Protein AF-0000000077158044 (afdb_homodimer)

Sequence (518 aa):
MKKFPVLLSIPHGGLKKPAELDGHLTITNKDLFDDADPFVIELYDLGDKVQRVIKTDIARAFVDLNRSLQDMPPDNPDGLIKSMTCYEKPIYIKGKEPNESLRDLLVEFYYMPYHRALQKSFSELDLQLCLDCHSMASVAPGISPDGANKKRPLFCLSNQDGKTCSDEMLELLADCISSSYSIDRKEISLNDPFHGGHITKTYGNNPLPWIQIEMNRSLYLSPPWFDQESLSVENTHLQKLNKQFENSLELFFSEIRTLMKKFPVLLSIPHGGLKKPAELDGHLTITNKDLFDDADPFVIELYDLGDKVQRVIKTDIARAFVDLNRSLQDMPPDNPDGLIKSMTCYEKPIYIKGKEPNESLRDLLVEFYYMPYHRALQKSFSELDLQLCLDCHSMASVAPGISPDGANKKRPLFCLSNQDGKTCSDEMLELLADCISSSYSIDRKEISLNDPFHGGHITKTYGNNPLPWIQIEMNRSLYLSPPWFDQESLSVENTHLQKLNKQFENSLELFFSEIRTL

Foldseek 3Di:
DDAQQEEEEEEFAAQDDDPLCPPWWDDDSVRLCVLGQHCLCLQAPPDRNHFYYQYDNYHQQAANLLADPPFDPPVHCSGGGHQAGLQGHGTTDVPRDDDPVSNVVCCVPRNVVRVVVVVVCVVPGRHAEYEYEGADEQFDPCNDPVHGGDGAFQKEKAQLVCQQHHPVLRVLLLVLLCVLVVHDSVSYHYCPPHHDTNVSVVCRPVPHHYMYMYGYCCQWCHPPQADPVVRGGNSVSSNSSNVSSVSSSVSSVVCVVVD/DDAQQEEEEEEFAAQDDDPLCPPWWDDDSVNLCVLTQHCLCLLAPPDRNHFYYQYDNYHQQAANLLADPPFDPPVHCSGGGHQAGLQGHGTTDVPRRDDPVSNVVCCVPRNVVSVVVVVVCVVPGRHAEYEYEGADEQFDPCNDPVHGGDGAFQKEKAQLVCQQHHPVLRLLLLVLLCVLVVHDSVSYHYCPPHHDTNVSVVCRPVPHHYMYMYGYCCQWCHPPQADPVVRGGNSVSSNSSNVSSVSSSVSSVVCVVVD

Radius of gyration: 25.18 Å; Cα contacts (8 Å, |Δi|>4): 1052; chains: 2; bounding box: 50×78×57 Å

Nearest PDB structures (foldseek):
  2q7s-assembly1_A  TM=7.754E-01  e=8.369E-15  Cupriavidus pinatubonensis JMP134
  2q7s-assembly2_B  TM=7.515E-01  e=1.379E-14  Cupriavidus pinatubonensis JMP134
  3occ-assembly1_C  TM=4.839E-01  e=4.838E-03  Yersinia pseudotuberculosis YPIII
  3of3-assembly1_E  TM=3.753E-01  e=1.226E-03  Vibrio cholerae
  6slf-assembly1_A  TM=5.359E-01  e=4.900E-01  Corynebacterium striatum

Solvent-accessible surface area (backbone atoms only — not comparable to full-atom values): 27119 Å² total; per-residue (Å²): 132,86,48,42,42,31,37,39,36,30,54,32,36,9,73,43,77,62,79,90,47,67,92,22,66,60,55,49,71,66,56,46,50,69,61,28,21,73,58,42,51,63,37,65,64,59,62,77,51,28,70,39,73,48,68,45,54,45,19,28,63,61,49,23,59,58,41,48,95,80,36,32,55,82,86,31,40,72,21,18,52,30,56,25,39,70,83,68,42,59,38,43,36,91,89,42,60,78,50,73,69,54,48,50,49,49,39,45,48,52,43,50,26,52,54,48,49,53,55,49,46,66,76,73,46,80,64,71,38,34,37,43,50,48,50,35,63,46,45,34,46,76,74,36,94,71,35,59,69,36,79,51,50,56,27,29,40,12,26,48,84,49,63,12,26,55,62,67,57,54,51,46,47,50,52,23,40,20,62,46,66,71,44,64,62,87,39,47,31,70,46,42,86,50,38,49,52,42,55,36,65,70,40,18,50,64,84,44,34,20,35,26,38,29,39,24,36,61,80,52,70,30,80,90,42,30,40,81,89,75,71,44,56,43,62,68,59,41,49,50,51,23,49,27,49,53,46,17,52,54,49,34,64,69,50,51,82,75,104,132,85,48,44,40,31,36,40,37,30,54,31,37,10,74,43,76,62,78,89,48,68,93,21,66,61,54,50,72,66,56,46,48,69,62,28,23,74,60,42,50,62,36,64,64,60,62,79,51,28,69,41,71,49,70,46,54,44,18,27,63,61,49,22,61,57,41,49,95,81,37,32,54,82,86,31,40,71,22,18,52,30,56,26,40,69,83,69,41,58,38,42,36,91,90,41,60,78,52,71,69,55,47,51,50,49,38,45,49,52,43,49,27,52,54,49,49,54,55,48,46,66,76,73,45,80,64,70,38,33,37,41,51,48,50,35,62,46,46,34,46,76,75,37,92,69,36,59,69,36,81,52,51,56,27,29,41,12,25,47,85,47,63,11,25,54,60,68,57,54,52,46,46,48,52,23,41,20,61,46,65,70,43,64,62,87,38,46,31,70,47,41,86,50,38,50,53,42,56,35,66,69,40,18,51,63,84,43,34,20,35,26,38,29,38,23,36,62,80,52,70,29,81,91,41,30,39,82,87,76,71,44,57,44,63,69,58,43,50,50,51,23,49,27,48,52,46,16,52,53,50,34,65,68,50,51,81,76,104

InterPro domains:
  IPR007709 N-formylglutamate amidohydrolase [PF05013] (5-221)

Structure (mmCIF, N/CA/C/O backbone):
data_AF-0000000077158044-model_v1
#
loop_
_entity.id
_entity.type
_entity.pdbx_description
1 polymer 'N-formylglutamate amidohydrolase'
#
loop_
_atom_site.group_PDB
_atom_site.id
_atom_site.type_symbol
_atom_site.label_atom_id
_atom_site.label_alt_id
_atom_site.label_comp_id
_atom_site.label_asym_id
_atom_site.label_entity_id
_atom_site.label_seq_id
_atom_site.pdbx_PDB_ins_code
_atom_site.Cartn_x
_atom_site.Cartn_y
_atom_site.Cartn_z
_atom_site.occupancy
_atom_site.B_iso_or_equiv
_atom_site.auth_seq_id
_atom_site.auth_comp_id
_atom_site.auth_asym_id
_atom_site.auth_atom_id
_atom_site.pdbx_PDB_model_num
ATOM 1 N N . MET A 1 1 ? -21.547 -21.438 -1.755 1 56.56 1 MET A N 1
ATOM 2 C CA . MET A 1 1 ? -20.703 -22.516 -2.25 1 56.56 1 MET A CA 1
ATOM 3 C C . MET A 1 1 ? -19.453 -22.672 -1.39 1 56.56 1 MET A C 1
ATOM 5 O O . MET A 1 1 ? -18.984 -21.719 -0.792 1 56.56 1 MET A O 1
ATOM 9 N N . LYS A 1 2 ? -19.016 -23.828 -1.175 1 82 2 LYS A N 1
ATOM 10 C CA . LYS A 1 2 ? -17.891 -24.125 -0.296 1 82 2 LYS A CA 1
ATOM 11 C C . LYS A 1 2 ? -16.578 -23.594 -0.881 1 82 2 LYS A C 1
ATOM 13 O O . LYS A 1 2 ? -16.312 -23.781 -2.068 1 82 2 LYS A O 1
ATOM 18 N N . LYS A 1 3 ? -15.742 -22.781 -0.27 1 94.19 3 LYS A N 1
ATOM 19 C CA . LYS A 1 3 ? -14.445 -22.234 -0.651 1 94.19 3 LYS A CA 1
ATOM 20 C C . LYS A 1 3 ? -13.398 -23.328 -0.789 1 94.19 3 LYS A C 1
ATOM 22 O O . LYS A 1 3 ? -13.383 -24.281 -0.004 1 94.19 3 LYS A O 1
ATOM 27 N N . PHE A 1 4 ? -12.57 -23.297 -1.872 1 96.81 4 PHE A N 1
ATOM 28 C CA . PHE A 1 4 ? -11.406 -24.172 -1.901 1 96.81 4 PHE A CA 1
ATOM 29 C C . PHE A 1 4 ? -10.492 -23.891 -0.708 1 96.81 4 PHE A C 1
ATOM 31 O O . PHE A 1 4 ? -10.281 -22.734 -0.334 1 96.81 4 PHE A O 1
ATOM 38 N N . PRO A 1 5 ? -10.039 -24.922 -0.056 1 97.5 5 PRO A N 1
ATOM 39 C CA . PRO A 1 5 ? -9.125 -24.734 1.074 1 97.5 5 PRO A CA 1
ATOM 40 C C . PRO A 1 5 ? -7.703 -24.375 0.634 1 97.5 5 PRO A C 1
ATOM 42 O O . PRO A 1 5 ? -6.754 -25.094 0.951 1 97.5 5 PRO A O 1
ATOM 45 N N . VAL A 1 6 ? -7.602 -23.25 -0.072 1 98.12 6 VAL A N 1
ATOM 46 C CA . VAL A 1 6 ? -6.328 -22.859 -0.674 1 98.12 6 VAL A CA 1
ATOM 47 C C . VAL A 1 6 ? -6.039 -21.391 -0.354 1 98.12 6 VAL A C 1
ATOM 49 O O . VAL A 1 6 ? -6.957 -20.578 -0.233 1 98.12 6 VAL A O 1
ATOM 52 N N . LEU A 1 7 ? -4.805 -21.109 -0.089 1 98.25 7 LEU A N 1
ATOM 53 C CA . LEU A 1 7 ? -4.266 -19.75 -0.041 1 98.25 7 LEU A CA 1
ATOM 54 C C . LEU A 1 7 ? -3.539 -19.422 -1.339 1 98.25 7 LEU A C 1
ATOM 56 O O . LEU A 1 7 ? -2.678 -20.172 -1.791 1 98.25 7 LEU A O 1
ATOM 60 N N . LEU A 1 8 ? -3.936 -18.344 -1.958 1 98.69 8 LEU A N 1
ATOM 61 C CA . LEU A 1 8 ? -3.242 -17.859 -3.148 1 98.69 8 LEU A CA 1
ATOM 62 C C . LEU A 1 8 ? -2.352 -16.672 -2.814 1 98.69 8 LEU A C 1
ATOM 64 O O . LEU A 1 8 ? -2.834 -15.648 -2.32 1 98.69 8 LEU A O 1
ATOM 68 N N . SER A 1 9 ? -1.079 -16.797 -3.018 1 98.69 9 SER A N 1
ATOM 69 C CA . SER A 1 9 ? -0.103 -15.719 -2.914 1 98.69 9 SER A CA 1
ATOM 70 C C . SER A 1 9 ? 0.272 -15.18 -4.293 1 98.69 9 SER A C 1
ATOM 72 O O . SER A 1 9 ? 0.735 -15.93 -5.152 1 98.69 9 SER A O 1
ATOM 74 N N . ILE A 1 10 ? 0.08 -13.891 -4.555 1 98.62 10 ILE A N 1
ATOM 75 C CA . ILE A 1 10 ? 0.389 -13.266 -5.836 1 98.62 10 ILE A CA 1
ATOM 76 C C . ILE A 1 10 ? 1.314 -12.07 -5.617 1 98.62 10 ILE A C 1
ATOM 78 O O . ILE A 1 10 ? 0.873 -10.922 -5.656 1 98.62 10 ILE A O 1
ATOM 82 N N . PRO A 1 11 ? 2.596 -12.328 -5.555 1 98.56 11 PRO A N 1
ATOM 83 C CA . PRO A 1 11 ? 3.529 -11.312 -5.051 1 98.56 11 PRO A CA 1
ATOM 84 C C . PRO A 1 11 ? 4.074 -10.414 -6.152 1 98.56 11 PRO A C 1
ATOM 86 O O . PRO A 1 11 ? 4.703 -9.391 -5.867 1 98.56 11 PRO A O 1
ATOM 89 N N . HIS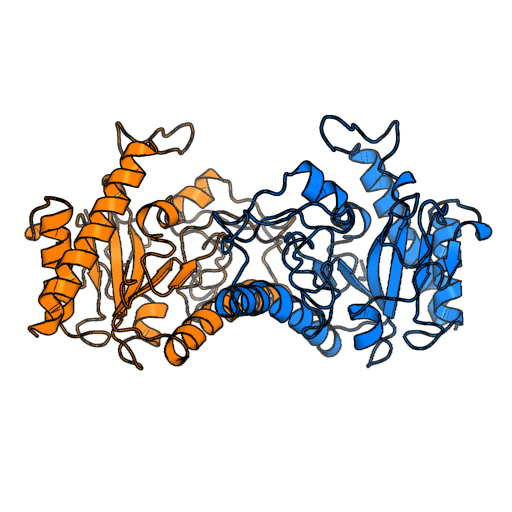 A 1 12 ? 3.803 -10.719 -7.473 1 98.25 12 HIS A N 1
ATOM 90 C CA . HIS A 1 12 ? 4.543 -10.016 -8.516 1 98.25 12 HIS A CA 1
ATOM 91 C C . HIS A 1 12 ? 3.598 -9.367 -9.516 1 98.25 12 HIS A C 1
ATOM 93 O O . HIS A 1 12 ? 4.016 -8.984 -10.617 1 98.25 12 HIS A O 1
ATOM 99 N N . GLY A 1 13 ? 2.371 -9.242 -9.188 1 96.75 13 GLY A N 1
ATOM 100 C CA . GLY A 1 13 ? 1.396 -8.781 -10.164 1 96.75 13 GLY A CA 1
ATOM 101 C C . GLY A 1 13 ? 1.247 -7.273 -10.188 1 96.75 13 GLY A C 1
ATOM 102 O O . GLY A 1 13 ? 0.628 -6.719 -11.094 1 96.75 13 GLY A O 1
ATOM 103 N N . GLY A 1 14 ? 1.824 -6.578 -9.211 1 96 14 GLY A N 1
ATOM 104 C CA . GLY A 1 14 ? 1.607 -5.148 -9.07 1 96 14 GLY A CA 1
ATOM 105 C C . GLY A 1 14 ? 2.523 -4.316 -9.945 1 96 14 GLY A C 1
ATOM 106 O O . GLY A 1 14 ? 3.619 -4.754 -10.305 1 96 14 GLY A O 1
ATOM 107 N N . LEU A 1 15 ? 2.053 -3.023 -10.25 1 96.12 15 LEU A N 1
ATOM 108 C CA . LEU A 1 15 ? 2.832 -2.092 -11.055 1 96.12 15 LEU A CA 1
ATOM 109 C C . LEU A 1 15 ? 2.979 -0.75 -10.344 1 96.12 15 LEU A C 1
ATOM 111 O O . LEU A 1 15 ? 3.609 0.17 -10.867 1 96.12 15 LEU A O 1
ATOM 115 N N . LYS A 1 16 ? 2.488 -0.695 -9.172 1 95.06 16 LYS A N 1
ATOM 116 C CA . LYS A 1 16 ? 2.436 0.581 -8.461 1 95.06 16 LYS A CA 1
ATOM 117 C C . LYS A 1 16 ? 3.805 0.958 -7.906 1 95.06 16 LYS A C 1
ATOM 119 O O . LYS A 1 16 ? 4.539 0.099 -7.41 1 95.06 16 LYS A O 1
ATOM 124 N N . LYS A 1 17 ? 4.102 2.287 -8 1 95.88 17 LYS A N 1
ATOM 125 C CA . LYS A 1 17 ? 5.297 2.867 -7.391 1 95.88 17 LYS A CA 1
ATOM 126 C C . LYS A 1 17 ? 5.027 3.299 -5.953 1 95.88 17 LYS A C 1
ATOM 128 O O . LYS A 1 17 ? 3.99 3.9 -5.664 1 95.88 17 LYS A O 1
ATOM 133 N N . PRO A 1 18 ? 5.949 2.889 -5.066 1 95 18 PRO A N 1
ATOM 134 C CA . PRO A 1 18 ? 5.781 3.381 -3.695 1 95 18 PRO A CA 1
ATOM 135 C C . PRO A 1 18 ? 5.863 4.902 -3.602 1 95 18 PRO A C 1
ATOM 137 O O . PRO A 1 18 ? 6.707 5.52 -4.254 1 95 18 PRO A O 1
ATOM 140 N N . ALA A 1 19 ? 5.008 5.473 -2.725 1 90.38 19 ALA A N 1
ATOM 141 C CA . ALA A 1 19 ? 5.031 6.914 -2.488 1 90.38 19 ALA A CA 1
ATOM 142 C C . ALA A 1 19 ? 6.367 7.352 -1.9 1 90.38 19 ALA A C 1
ATOM 144 O O . ALA A 1 19 ? 6.832 8.469 -2.156 1 90.38 19 ALA A O 1
ATOM 145 N N . GLU A 1 20 ? 7.043 6.496 -1.201 1 92 20 GLU A N 1
ATOM 146 C CA . GLU A 1 20 ? 8.312 6.754 -0.539 1 92 20 GLU A CA 1
ATOM 147 C C . GLU A 1 20 ? 9.422 7.016 -1.556 1 92 20 GLU A C 1
ATOM 149 O O . GLU A 1 20 ? 10.453 7.605 -1.223 1 92 20 GLU A O 1
ATOM 154 N N . LEU A 1 21 ? 9.18 6.613 -2.809 1 95 21 LEU A N 1
ATOM 155 C CA . LEU A 1 21 ? 10.242 6.711 -3.805 1 95 21 LEU A CA 1
ATOM 156 C C . LEU A 1 21 ? 9.984 7.871 -4.762 1 95 21 LEU A C 1
ATOM 158 O O . LEU A 1 21 ? 10.641 7.988 -5.797 1 95 21 LEU A O 1
ATOM 162 N N . ASP A 1 22 ? 9.039 8.695 -4.406 1 90.81 22 ASP A N 1
ATOM 163 C CA . ASP A 1 22 ? 8.797 9.883 -5.223 1 90.81 22 ASP A CA 1
ATOM 164 C C . ASP A 1 22 ? 10.07 10.688 -5.418 1 90.81 22 ASP A C 1
ATOM 166 O O . ASP A 1 22 ? 10.773 10.992 -4.453 1 90.81 22 ASP A O 1
ATOM 170 N N . GLY A 1 23 ? 10.406 11 -6.668 1 90.69 23 GLY A N 1
ATOM 171 C CA . GLY A 1 23 ? 11.562 11.82 -6.984 1 90.69 23 GLY A CA 1
ATOM 172 C C . GLY A 1 23 ? 12.836 11.016 -7.141 1 90.69 23 GLY A C 1
ATOM 173 O O . GLY A 1 23 ? 13.898 11.578 -7.414 1 90.69 23 GLY A O 1
ATOM 174 N N . HIS A 1 24 ? 12.734 9.672 -7.023 1 95.12 24 HIS A N 1
ATOM 175 C CA . HIS A 1 24 ? 13.93 8.844 -7.074 1 95.12 24 HIS A CA 1
ATOM 176 C C . HIS A 1 24 ? 14.047 8.125 -8.414 1 95.12 24 HIS A C 1
ATOM 178 O O . HIS A 1 24 ? 15.117 7.621 -8.766 1 95.12 24 HIS A O 1
ATOM 184 N N . LEU A 1 25 ? 13.031 8.086 -9.219 1 96.31 25 LEU A N 1
ATOM 185 C CA . LEU A 1 25 ? 12.883 7.008 -10.195 1 96.31 25 LEU A CA 1
ATOM 186 C C . LEU A 1 25 ? 13.18 7.504 -11.609 1 96.31 25 LEU A C 1
ATOM 188 O O . LEU A 1 25 ? 12.836 8.633 -11.953 1 96.31 25 LEU A O 1
ATOM 192 N N . THR A 1 26 ? 13.766 6.617 -12.406 1 95.5 26 THR A N 1
ATOM 193 C CA . THR A 1 26 ? 13.969 6.883 -13.82 1 95.5 26 THR A CA 1
ATOM 194 C C . THR A 1 26 ? 13.32 5.801 -14.68 1 95.5 26 THR A C 1
ATOM 196 O O . THR A 1 26 ? 13.141 5.98 -15.883 1 95.5 26 THR A O 1
ATOM 199 N N . ILE A 1 27 ? 12.891 4.746 -14.133 1 95.56 27 ILE A N 1
ATOM 200 C CA . ILE A 1 27 ? 12.336 3.586 -14.82 1 95.56 27 ILE A CA 1
ATOM 201 C C . ILE A 1 27 ? 11 3.955 -15.461 1 95.56 27 ILE A C 1
ATOM 203 O O . ILE A 1 27 ? 10.211 4.699 -14.875 1 95.56 27 ILE A O 1
ATOM 207 N N . THR A 1 28 ? 10.664 3.406 -16.625 1 94.06 28 THR A N 1
ATOM 208 C CA . THR A 1 28 ? 9.43 3.705 -17.344 1 94.06 28 THR A CA 1
ATOM 209 C C . THR A 1 28 ? 8.336 2.711 -16.969 1 94.06 28 THR A C 1
ATOM 211 O O . THR A 1 28 ? 8.617 1.65 -16.406 1 94.06 28 THR A O 1
ATOM 214 N N . ASN A 1 29 ? 7.109 3.066 -17.281 1 93.94 29 ASN A N 1
ATOM 215 C CA . ASN A 1 29 ? 5.984 2.166 -17.047 1 93.94 29 ASN A CA 1
ATOM 216 C C . ASN A 1 29 ? 6.117 0.881 -17.859 1 93.94 29 ASN A C 1
ATOM 218 O O . ASN A 1 29 ? 5.723 -0.192 -17.406 1 93.94 29 ASN A O 1
ATOM 222 N N . LYS A 1 30 ? 6.617 1.005 -19.047 1 94.25 30 LYS A N 1
ATOM 223 C CA . LYS A 1 30 ? 6.836 -0.174 -19.875 1 94.25 30 LYS A CA 1
ATOM 224 C C . LYS A 1 30 ? 7.867 -1.107 -19.25 1 94.25 30 LYS A C 1
ATOM 226 O O . LYS A 1 30 ? 7.688 -2.326 -19.25 1 94.25 30 LYS A O 1
ATOM 231 N N . ASP A 1 31 ? 8.898 -0.523 -18.703 1 94.38 31 ASP A N 1
ATOM 232 C CA . ASP A 1 31 ? 9.914 -1.322 -18.031 1 94.38 31 ASP A CA 1
ATOM 233 C C . ASP A 1 31 ? 9.336 -2.043 -16.812 1 94.38 31 ASP A C 1
ATOM 235 O O . ASP A 1 31 ? 9.648 -3.209 -16.562 1 94.38 31 ASP A O 1
ATOM 239 N N . LEU A 1 32 ? 8.547 -1.318 -16.094 1 95.44 32 LEU A N 1
ATOM 240 C CA . LEU A 1 32 ? 7.891 -1.896 -14.93 1 95.44 32 LEU A CA 1
ATOM 241 C C . LEU A 1 32 ? 6.988 -3.059 -15.336 1 95.44 32 LEU A C 1
ATOM 243 O O . LEU A 1 32 ? 6.984 -4.102 -14.68 1 95.44 32 LEU A O 1
ATOM 247 N N . PHE A 1 33 ? 6.25 -2.896 -16.422 1 95.31 33 PHE A N 1
ATOM 248 C CA . PHE A 1 33 ? 5.367 -3.93 -16.953 1 95.31 33 PHE A CA 1
ATOM 249 C C . PHE A 1 33 ? 6.156 -5.18 -17.312 1 95.31 33 PHE A C 1
ATOM 251 O O . PHE A 1 33 ? 5.777 -6.293 -16.953 1 95.31 33 PHE A O 1
ATOM 258 N N . ASP A 1 34 ? 7.258 -4.934 -17.938 1 92.88 34 ASP A N 1
ATOM 259 C CA . ASP A 1 34 ? 8.078 -6.047 -18.422 1 92.88 34 ASP A CA 1
ATOM 260 C C . ASP A 1 34 ? 8.711 -6.797 -17.25 1 92.88 34 ASP A C 1
ATOM 262 O O . ASP A 1 34 ? 8.914 -8.016 -17.328 1 92.88 34 ASP A O 1
ATOM 266 N N . ASP A 1 35 ? 9.023 -6.09 -16.234 1 93.62 35 ASP A N 1
ATOM 267 C CA . ASP A 1 35 ? 9.711 -6.672 -15.086 1 93.62 35 ASP A CA 1
ATOM 268 C C . ASP A 1 35 ? 8.742 -7.41 -14.172 1 93.62 35 ASP A C 1
ATOM 270 O O . ASP A 1 35 ? 9.133 -8.312 -13.438 1 93.62 35 ASP A O 1
ATOM 274 N N . ALA A 1 36 ? 7.469 -7.066 -14.172 1 96.06 36 ALA A N 1
ATOM 275 C CA . ALA A 1 36 ? 6.438 -7.641 -13.312 1 96.06 36 ALA A CA 1
ATOM 276 C C . ALA A 1 36 ? 5.926 -8.961 -13.883 1 96.06 36 ALA A C 1
ATOM 278 O O . ALA A 1 36 ? 6.539 -9.539 -14.781 1 96.06 36 ALA A O 1
ATOM 279 N N . ASP A 1 37 ? 4.996 -9.547 -13.219 1 97.5 37 ASP A N 1
ATOM 280 C CA . ASP A 1 37 ? 4.133 -10.594 -13.758 1 97.5 37 ASP A CA 1
ATOM 281 C C . ASP A 1 37 ? 2.779 -10.023 -14.18 1 97.5 37 ASP A C 1
ATOM 283 O O . ASP A 1 37 ? 1.779 -10.203 -13.484 1 97.5 37 ASP A O 1
ATOM 287 N N . PRO A 1 38 ? 2.807 -9.414 -15.414 1 96.75 38 PRO A N 1
ATOM 288 C CA . PRO A 1 38 ? 1.598 -8.695 -15.812 1 96.75 38 PRO A CA 1
ATOM 289 C C . PRO A 1 38 ? 0.357 -9.586 -15.828 1 96.75 38 PRO A C 1
ATOM 291 O O . PRO A 1 38 ? 0.408 -10.711 -16.328 1 96.75 38 PRO A O 1
ATOM 294 N N . PHE A 1 39 ? -0.773 -9.125 -15.188 1 97.81 39 PHE A N 1
ATOM 295 C CA . PHE A 1 39 ? -2.119 -9.68 -15.266 1 97.81 39 PHE A CA 1
ATOM 296 C C . PHE A 1 39 ? -2.221 -10.961 -14.445 1 97.81 39 PHE A C 1
ATOM 298 O O . PHE A 1 39 ? -3.215 -11.688 -14.531 1 97.81 39 PHE A O 1
ATOM 305 N N . VAL A 1 40 ? -1.226 -11.281 -13.633 1 98.38 40 VAL A N 1
ATOM 306 C CA . VAL A 1 40 ? -1.294 -12.508 -12.844 1 98.38 40 VAL A CA 1
ATOM 307 C C . VAL A 1 40 ? -2.396 -12.391 -11.797 1 98.38 40 VAL A C 1
ATOM 309 O O . VAL A 1 40 ? -2.971 -13.398 -11.375 1 98.38 40 VAL A O 1
ATOM 3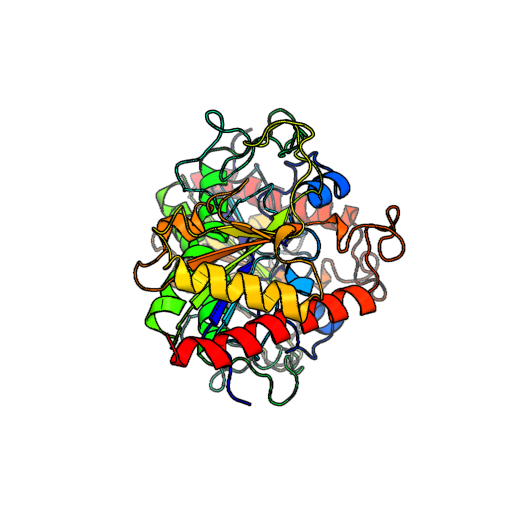12 N N . ILE A 1 41 ? -2.66 -11.195 -11.336 1 97.81 41 ILE A N 1
ATOM 313 C CA . ILE A 1 41 ? -3.773 -11.016 -10.414 1 97.81 41 ILE A CA 1
ATOM 314 C C . ILE A 1 41 ? -5.082 -11.422 -11.086 1 97.81 41 ILE A C 1
ATOM 316 O O . ILE A 1 41 ? -5.844 -12.227 -10.547 1 97.81 41 ILE A O 1
ATOM 320 N N . GLU A 1 42 ? -5.309 -10.977 -12.32 1 97.25 42 GLU A N 1
ATOM 321 C CA . GLU A 1 42 ? -6.504 -11.312 -13.086 1 97.25 42 GLU A CA 1
ATOM 322 C C . GLU A 1 42 ? -6.562 -12.805 -13.391 1 97.25 42 GLU A C 1
ATOM 324 O O . GLU A 1 42 ? -7.645 -13.398 -13.438 1 97.25 42 GLU A O 1
ATOM 329 N N . LEU A 1 43 ? -5.422 -13.391 -13.555 1 98.69 43 LEU A N 1
ATOM 330 C CA . LEU A 1 43 ? -5.336 -14.789 -13.961 1 98.69 43 LEU A CA 1
ATOM 331 C C . LEU A 1 43 ? -5.625 -15.711 -12.781 1 98.69 43 LEU A C 1
ATOM 333 O O . LEU A 1 43 ? -6.211 -16.781 -12.961 1 98.69 43 LEU A O 1
ATOM 337 N N . TYR A 1 44 ? -5.195 -15.273 -11.531 1 98.75 44 TYR A N 1
ATOM 338 C CA . TYR A 1 44 ? -5.18 -16.25 -10.445 1 98.75 44 TYR A CA 1
ATOM 339 C C . TYR A 1 44 ? -6.184 -15.875 -9.359 1 98.75 44 TYR A C 1
ATOM 341 O O . TYR A 1 44 ? -6.57 -16.719 -8.555 1 98.75 44 TYR A O 1
ATOM 349 N N . ASP A 1 45 ? -6.535 -14.578 -9.258 1 98 45 ASP A N 1
ATOM 350 C CA . ASP A 1 45 ? -7.402 -14.156 -8.172 1 98 45 ASP A CA 1
ATOM 351 C C . ASP A 1 45 ? -8.797 -14.758 -8.305 1 98 45 ASP A C 1
ATOM 353 O O . ASP A 1 45 ? -9.523 -14.445 -9.25 1 98 45 ASP A O 1
ATOM 357 N N . LEU A 1 46 ? -9.172 -15.578 -7.363 1 97.5 46 LEU A N 1
ATOM 358 C CA . LEU A 1 46 ? -10.469 -16.25 -7.387 1 97.5 46 LEU A CA 1
ATOM 359 C C . LEU A 1 46 ? -11.398 -15.68 -6.324 1 97.5 46 LEU A C 1
ATOM 361 O O . LEU A 1 46 ? -12.469 -16.234 -6.062 1 97.5 46 LEU A O 1
ATOM 365 N N . GLY A 1 47 ? -10.938 -14.625 -5.691 1 92.88 47 GLY A N 1
ATOM 366 C CA . GLY A 1 47 ? -11.773 -13.93 -4.719 1 92.88 47 GLY A CA 1
ATOM 367 C C . GLY A 1 47 ? -12.289 -14.836 -3.617 1 92.88 47 GLY A C 1
ATOM 368 O O . GLY A 1 47 ? -11.508 -15.547 -2.971 1 92.88 47 GLY A O 1
ATOM 369 N N . ASP A 1 48 ? -13.617 -14.93 -3.506 1 90.25 48 ASP A N 1
ATOM 370 C CA . ASP A 1 48 ? -14.242 -15.617 -2.385 1 90.25 48 ASP A CA 1
ATOM 371 C C . ASP A 1 48 ? -14.367 -17.109 -2.658 1 90.25 48 ASP A C 1
ATOM 373 O O . ASP A 1 48 ? -14.859 -17.875 -1.817 1 90.25 48 ASP A O 1
ATOM 377 N N . LYS A 1 49 ? -13.836 -17.578 -3.752 1 95.81 49 LYS A N 1
ATOM 378 C CA . LYS A 1 49 ? -13.906 -19 -4.074 1 95.81 49 LYS A CA 1
ATOM 379 C C . LYS A 1 49 ? -12.812 -19.781 -3.348 1 95.81 49 LYS A C 1
ATOM 381 O O . LYS A 1 49 ? -12.852 -21 -3.289 1 95.81 49 LYS A O 1
ATOM 386 N N . VAL A 1 50 ? -11.836 -19 -2.799 1 97.31 50 VAL A N 1
ATOM 387 C CA . VAL A 1 50 ? -10.758 -19.609 -2.021 1 97.31 50 VAL A CA 1
ATOM 388 C C . VAL A 1 50 ? -10.758 -19.047 -0.606 1 97.31 50 VAL A C 1
ATOM 390 O O . VAL A 1 50 ? -11.469 -18.078 -0.315 1 97.31 50 VAL A O 1
ATOM 393 N N . GLN A 1 51 ? -9.891 -19.688 0.257 1 96.31 51 GLN A N 1
ATOM 394 C CA . GLN A 1 51 ? -9.844 -19.219 1.639 1 96.31 51 GLN A CA 1
ATOM 395 C C . GLN A 1 51 ? -9.305 -17.797 1.719 1 96.31 51 GLN A C 1
ATOM 397 O O . GLN A 1 51 ? -9.828 -16.969 2.477 1 96.31 51 GLN A O 1
ATOM 402 N N . ARG A 1 52 ? -8.266 -17.578 0.964 1 96.19 52 ARG A N 1
ATOM 403 C CA . ARG A 1 52 ? -7.695 -16.234 0.997 1 96.19 52 ARG A CA 1
ATOM 404 C C . ARG A 1 52 ? -6.793 -16 -0.207 1 96.19 52 ARG A C 1
ATOM 406 O O . ARG A 1 52 ? -6.121 -16.922 -0.681 1 96.19 52 ARG A O 1
ATOM 413 N N . VAL A 1 53 ? -6.887 -14.797 -0.718 1 97.38 53 VAL A N 1
ATOM 414 C CA . VAL A 1 53 ? -5.93 -14.297 -1.7 1 97.38 53 VAL A CA 1
ATOM 415 C C . VAL A 1 53 ? -5.086 -13.188 -1.081 1 97.38 53 VAL A C 1
ATOM 417 O O . VAL A 1 53 ? -5.625 -12.219 -0.543 1 97.38 53 VAL A O 1
ATOM 420 N N . ILE A 1 54 ? -3.834 -13.398 -1.031 1 97.69 54 ILE A N 1
ATOM 421 C CA . ILE A 1 54 ? -2.904 -12.344 -0.651 1 97.69 54 ILE A CA 1
ATOM 422 C C . ILE A 1 54 ? -2.162 -11.836 -1.887 1 97.69 54 ILE A C 1
ATOM 424 O O . ILE A 1 54 ? -1.493 -12.609 -2.576 1 97.69 54 ILE A O 1
ATOM 428 N N . LYS A 1 55 ? -2.365 -10.57 -2.203 1 97.12 55 LYS A N 1
ATOM 429 C CA . LYS A 1 55 ? -1.766 -9.953 -3.383 1 97.12 55 LYS A CA 1
ATOM 430 C C . LYS A 1 55 ? -1.268 -8.547 -3.072 1 97.12 55 LYS A C 1
ATOM 432 O O . LYS A 1 55 ? -1.497 -8.023 -1.978 1 97.12 55 LYS A O 1
ATOM 437 N N . THR A 1 56 ? -0.468 -8.031 -3.941 1 95.12 56 THR A N 1
ATOM 438 C CA . THR A 1 56 ? 0.023 -6.668 -3.791 1 95.12 56 THR A CA 1
ATOM 439 C C . THR A 1 56 ? -0.048 -5.918 -5.121 1 95.12 56 THR A C 1
ATOM 441 O O . THR A 1 56 ? 0.039 -6.527 -6.188 1 95.12 56 THR A O 1
ATOM 444 N N . ASP A 1 57 ? -0.202 -4.602 -5.027 1 93.31 57 ASP A N 1
ATOM 445 C CA . ASP A 1 57 ? -0.172 -3.773 -6.227 1 93.31 57 ASP A CA 1
ATOM 446 C C . ASP A 1 57 ? 1.201 -3.135 -6.422 1 93.31 57 ASP A C 1
ATOM 448 O O . ASP A 1 57 ? 1.442 -2.459 -7.422 1 93.31 57 ASP A O 1
ATOM 452 N N . ILE A 1 58 ? 2.117 -3.406 -5.512 1 95.81 58 ILE A N 1
ATOM 453 C CA . ILE A 1 58 ? 3.445 -2.811 -5.605 1 95.81 58 ILE A CA 1
ATOM 454 C C . ILE A 1 58 ? 4.281 -3.568 -6.633 1 95.81 58 ILE A C 1
ATOM 456 O O . ILE A 1 58 ? 4.258 -4.801 -6.676 1 95.81 58 ILE A O 1
ATOM 460 N N . ALA A 1 59 ? 4.988 -2.832 -7.402 1 97.38 59 ALA A N 1
ATOM 461 C CA . ALA A 1 59 ? 5.852 -3.453 -8.406 1 97.38 59 ALA A CA 1
ATOM 462 C C . ALA A 1 59 ? 7.031 -4.164 -7.75 1 97.38 59 ALA A C 1
ATOM 464 O O . ALA A 1 59 ? 7.66 -3.621 -6.836 1 97.38 59 ALA A O 1
ATOM 465 N N . ARG A 1 60 ? 7.332 -5.336 -8.266 1 97.69 60 ARG A N 1
ATOM 466 C CA . ARG A 1 60 ? 8.43 -6.129 -7.711 1 97.69 60 ARG A CA 1
ATOM 467 C C . ARG A 1 60 ? 9.766 -5.438 -7.934 1 97.69 60 ARG A C 1
ATOM 469 O O . ARG A 1 60 ? 10.758 -5.754 -7.266 1 97.69 60 ARG A O 1
ATOM 476 N N . ALA A 1 61 ? 9.852 -4.441 -8.852 1 96.69 61 ALA A N 1
ATOM 477 C CA . ALA A 1 61 ? 11.07 -3.686 -9.102 1 96.69 61 ALA A CA 1
ATOM 478 C C . ALA A 1 61 ? 11.508 -2.92 -7.859 1 96.69 61 ALA A C 1
ATOM 480 O O . ALA A 1 61 ? 12.703 -2.65 -7.676 1 96.69 61 ALA A O 1
ATOM 481 N N . PHE A 1 62 ? 10.547 -2.623 -6.996 1 97.69 62 PHE A N 1
ATOM 482 C CA . PHE A 1 62 ? 10.852 -1.763 -5.859 1 97.69 62 PHE A CA 1
ATOM 483 C C . PHE A 1 62 ? 10.977 -2.58 -4.578 1 97.69 62 PHE A C 1
ATOM 485 O O . PHE A 1 62 ? 11.828 -2.295 -3.732 1 97.69 62 PHE A O 1
ATOM 492 N N . VAL A 1 63 ? 10.117 -3.51 -4.441 1 97.81 63 VAL A N 1
ATOM 493 C CA . VAL A 1 63 ? 10.141 -4.461 -3.334 1 97.81 63 VAL A CA 1
ATOM 494 C C . VAL A 1 63 ? 9.734 -5.844 -3.834 1 97.81 63 VAL A C 1
ATOM 496 O O . VAL A 1 63 ? 8.547 -6.113 -4.031 1 97.81 63 VAL A O 1
ATOM 499 N N . ASP A 1 64 ? 10.641 -6.691 -3.961 1 98.06 64 ASP A N 1
ATOM 500 C CA . ASP A 1 64 ? 10.344 -8.055 -4.398 1 98.06 64 ASP A CA 1
ATOM 501 C C . ASP A 1 64 ? 9.984 -8.945 -3.211 1 98.06 64 ASP A C 1
ATOM 503 O O . ASP A 1 64 ? 10.875 -9.375 -2.467 1 98.06 64 ASP A O 1
ATOM 507 N N . LEU A 1 65 ? 8.75 -9.266 -3.123 1 98.38 65 LEU A N 1
ATOM 508 C CA . LEU A 1 65 ? 8.203 -9.961 -1.96 1 98.38 65 LEU A CA 1
ATOM 509 C C . LEU A 1 65 ? 8.625 -11.43 -1.962 1 98.38 65 LEU A C 1
ATOM 511 O O . LEU A 1 65 ? 8.469 -12.125 -0.955 1 98.38 65 LEU A O 1
ATOM 515 N N . ASN A 1 66 ? 9.133 -11.898 -3.059 1 98.31 66 ASN A N 1
ATOM 516 C CA . ASN A 1 66 ? 9.594 -13.273 -3.168 1 98.31 66 ASN A CA 1
ATOM 517 C C . ASN A 1 66 ? 11.109 -13.367 -3.057 1 98.31 66 ASN A C 1
ATOM 519 O O . ASN A 1 66 ? 11.734 -14.219 -3.689 1 98.31 66 ASN A O 1
ATOM 523 N N . ARG A 1 67 ? 11.734 -12.453 -2.32 1 97.88 67 ARG A N 1
ATOM 524 C CA . ARG A 1 67 ? 13.148 -12.43 -1.961 1 97.88 67 ARG A CA 1
ATOM 525 C C . ARG A 1 67 ? 13.328 -12.391 -0.447 1 97.88 67 ARG A C 1
ATOM 527 O O . ARG A 1 67 ? 12.469 -11.875 0.272 1 97.88 67 ARG A O 1
ATOM 534 N N . SER A 1 68 ? 14.469 -12.969 -0.05 1 97.31 68 SER A N 1
ATOM 535 C CA . SER A 1 68 ? 14.766 -12.883 1.376 1 97.31 68 SER A CA 1
ATOM 536 C C . SER A 1 68 ? 15.195 -11.477 1.769 1 97.31 68 SER A C 1
ATOM 538 O O . SER A 1 68 ? 15.641 -10.695 0.921 1 97.31 68 SER A O 1
ATOM 540 N N . LEU A 1 69 ? 15.109 -11.156 3.068 1 96.44 69 LEU A N 1
ATOM 541 C CA . LEU A 1 69 ? 15.516 -9.859 3.609 1 96.44 69 LEU A CA 1
ATOM 542 C C . LEU A 1 69 ? 17.016 -9.633 3.396 1 96.44 69 LEU A C 1
ATOM 544 O O . LEU A 1 69 ? 17.469 -8.492 3.354 1 96.44 69 LEU A O 1
ATOM 548 N N . GLN A 1 70 ? 17.75 -10.703 3.188 1 95.25 70 GLN A N 1
ATOM 549 C CA . GLN A 1 70 ? 19.203 -10.625 3.049 1 95.25 70 GLN A CA 1
ATOM 550 C C . GLN A 1 70 ? 19.609 -10.523 1.583 1 95.25 70 GLN A C 1
ATOM 552 O O . GLN A 1 70 ? 20.766 -10.219 1.274 1 95.25 70 GLN A O 1
ATOM 557 N N . ASP A 1 71 ? 18.703 -10.781 0.698 1 95.88 71 ASP A N 1
ATOM 558 C CA . ASP A 1 71 ? 18.984 -10.734 -0.735 1 95.88 71 ASP A CA 1
ATOM 559 C C . ASP A 1 71 ? 18.922 -9.305 -1.262 1 95.88 71 ASP A C 1
ATOM 561 O O . ASP A 1 71 ? 17.875 -8.859 -1.744 1 95.88 71 ASP A O 1
ATOM 565 N N . MET A 1 72 ? 20.016 -8.609 -1.235 1 93.5 72 MET A N 1
ATOM 566 C CA . MET A 1 72 ? 20.031 -7.18 -1.524 1 93.5 72 MET A CA 1
ATOM 567 C C . MET A 1 72 ? 21.188 -6.816 -2.436 1 93.5 72 MET A C 1
ATOM 569 O O . MET A 1 72 ? 22.203 -7.523 -2.473 1 93.5 72 MET A O 1
ATOM 573 N N . PRO A 1 73 ? 21 -5.688 -3.209 1 90 73 PRO A N 1
ATOM 574 C CA . PRO A 1 73 ? 22.188 -5.082 -3.824 1 90 73 PRO A CA 1
ATOM 575 C C . PRO A 1 73 ? 23.219 -4.617 -2.795 1 90 73 PRO A C 1
ATOM 577 O O . PRO A 1 73 ? 22.859 -4.289 -1.662 1 90 73 PRO A O 1
ATOM 580 N N . PRO A 1 74 ? 24.453 -4.68 -3.229 1 90.06 74 PRO A N 1
ATOM 581 C CA . PRO A 1 74 ? 25.016 -4.93 -4.559 1 90.06 74 PRO A CA 1
ATOM 582 C C . PRO A 1 74 ? 25.234 -6.414 -4.84 1 90.06 74 PRO A C 1
ATOM 584 O O . PRO A 1 74 ? 25.5 -6.797 -5.98 1 90.06 74 PRO A O 1
ATOM 587 N N . ASP A 1 75 ? 25.094 -7.25 -3.844 1 91.06 75 ASP A N 1
ATOM 588 C CA . ASP A 1 75 ? 25.344 -8.672 -4.051 1 91.06 75 ASP A CA 1
ATOM 589 C C . ASP A 1 75 ? 24.406 -9.25 -5.109 1 91.06 75 ASP A C 1
ATOM 591 O O . ASP A 1 75 ? 24.828 -10.07 -5.934 1 91.06 75 ASP A O 1
ATOM 595 N N . ASN A 1 76 ? 23.234 -8.844 -5.121 1 91.69 76 ASN A N 1
ATOM 596 C CA . ASN A 1 76 ? 22.234 -9.219 -6.117 1 91.69 76 ASN A CA 1
ATOM 597 C C . ASN A 1 76 ? 21.453 -8 -6.605 1 91.69 76 ASN A C 1
ATOM 599 O O . ASN A 1 76 ? 20.484 -7.578 -5.961 1 91.69 76 ASN A O 1
ATOM 603 N N . PRO A 1 77 ? 21.719 -7.484 -7.773 1 90.06 77 PRO A N 1
ATOM 604 C CA . PRO A 1 77 ? 21.016 -6.305 -8.281 1 90.06 77 PRO A CA 1
ATOM 605 C C . PRO A 1 77 ? 19.531 -6.543 -8.477 1 90.06 77 PRO A C 1
ATOM 607 O O . PRO A 1 77 ? 18.75 -5.586 -8.555 1 90.06 77 PRO A O 1
ATOM 610 N N . ASP A 1 78 ? 19.109 -7.84 -8.547 1 90.19 78 ASP A N 1
ATOM 611 C CA . ASP A 1 78 ? 17.719 -8.25 -8.688 1 90.19 78 ASP A CA 1
ATOM 612 C C . ASP A 1 78 ? 17.156 -8.766 -7.359 1 90.19 78 ASP A C 1
ATOM 614 O O . ASP A 1 78 ? 16.328 -9.68 -7.34 1 90.19 78 ASP A O 1
ATOM 618 N N . GLY A 1 79 ? 17.656 -8.227 -6.227 1 93.88 79 GLY A N 1
ATOM 619 C CA . GLY A 1 79 ? 17.266 -8.656 -4.891 1 93.88 79 GLY A CA 1
ATOM 620 C C . GLY A 1 79 ? 15.977 -8.023 -4.406 1 93.88 79 GLY A C 1
ATOM 621 O O . GLY A 1 79 ? 15.102 -7.688 -5.215 1 93.88 79 GLY A O 1
ATOM 622 N N . LEU A 1 80 ? 15.812 -7.984 -3.08 1 97.06 80 LEU A N 1
ATOM 623 C CA . LEU A 1 80 ? 14.594 -7.52 -2.418 1 97.06 80 LEU A CA 1
ATOM 624 C C . LEU A 1 80 ? 14.273 -6.086 -2.818 1 97.06 80 LEU A C 1
ATOM 626 O O . LEU A 1 80 ? 13.148 -5.793 -3.234 1 97.06 80 LEU A O 1
ATOM 630 N N . ILE A 1 81 ? 15.219 -5.184 -2.633 1 97.31 81 ILE A N 1
ATOM 631 C CA . ILE A 1 81 ? 15.164 -3.814 -3.139 1 97.31 81 ILE A CA 1
ATOM 632 C C . ILE A 1 81 ? 16.125 -3.664 -4.316 1 97.31 81 ILE A C 1
ATOM 634 O O . ILE A 1 81 ? 17.297 -3.355 -4.133 1 97.31 81 ILE A O 1
ATOM 638 N N . LYS A 1 82 ? 15.57 -3.773 -5.543 1 95.81 82 LYS A N 1
ATOM 639 C CA . LYS A 1 82 ? 16.375 -3.91 -6.746 1 95.81 82 LYS A CA 1
ATOM 640 C C . LYS A 1 82 ? 17.109 -2.604 -7.074 1 95.81 82 LYS A C 1
ATOM 642 O O . LYS A 1 82 ? 16.578 -1.519 -6.816 1 95.81 82 LYS A O 1
ATOM 647 N N . SER A 1 83 ? 18.281 -2.736 -7.648 1 93.5 83 SER A N 1
ATOM 648 C CA . SER A 1 83 ? 18.953 -1.588 -8.258 1 93.5 83 SER A CA 1
ATOM 649 C C . SER A 1 83 ? 18.734 -1.562 -9.766 1 93.5 83 SER A C 1
ATOM 651 O O . SER A 1 83 ? 18.812 -0.505 -10.391 1 93.5 83 SER A O 1
ATOM 653 N N . MET A 1 84 ? 18.453 -2.695 -10.328 1 91.38 84 MET A N 1
ATOM 654 C CA . MET A 1 84 ? 18.156 -2.873 -11.742 1 91.38 84 MET A CA 1
ATOM 655 C C . MET A 1 84 ? 17.094 -3.949 -11.945 1 91.38 84 MET A C 1
ATOM 657 O O . MET A 1 84 ? 16.984 -4.875 -11.141 1 91.38 84 MET A O 1
ATOM 661 N N . THR A 1 85 ? 16.359 -3.781 -13.078 1 89.88 85 THR A N 1
ATOM 662 C CA . THR A 1 85 ? 15.375 -4.805 -13.383 1 89.88 85 THR A CA 1
ATOM 663 C C . THR A 1 85 ? 16.047 -6.062 -13.922 1 89.88 85 THR A C 1
ATOM 665 O O . THR A 1 85 ? 17.25 -6.074 -14.172 1 89.88 85 THR A O 1
ATOM 668 N N . CYS A 1 86 ? 15.211 -7.109 -14.109 1 83.5 86 CYS A N 1
ATOM 669 C CA . CYS A 1 86 ? 15.711 -8.359 -14.664 1 83.5 86 CYS A CA 1
ATOM 670 C C . CYS A 1 86 ? 16.125 -8.188 -16.109 1 83.5 86 CYS A C 1
ATOM 672 O O . CYS A 1 86 ? 16.797 -9.047 -16.688 1 83.5 86 CYS A O 1
ATOM 674 N N . TYR A 1 87 ? 15.852 -7.07 -16.75 1 84.81 87 TYR A N 1
ATOM 675 C CA . TYR A 1 87 ? 16.266 -6.734 -18.094 1 84.81 87 TYR A CA 1
ATOM 676 C C . TYR A 1 87 ? 17.359 -5.668 -18.094 1 84.81 87 TYR A C 1
ATOM 678 O O . TYR A 1 87 ? 17.578 -4.992 -19.094 1 84.81 87 TYR A O 1
ATOM 686 N N . GLU A 1 88 ? 17.859 -5.438 -16.875 1 86.31 88 GLU A N 1
ATOM 687 C CA . GLU A 1 88 ? 19.031 -4.586 -16.672 1 86.31 88 GLU A CA 1
ATOM 688 C C . GLU A 1 88 ? 18.703 -3.119 -16.938 1 86.31 88 GLU A C 1
ATOM 690 O O . GLU A 1 88 ? 19.5 -2.391 -17.531 1 86.31 88 GLU A O 1
ATOM 695 N N . LYS A 1 89 ? 17.531 -2.76 -16.656 1 90.81 89 LYS A N 1
ATOM 696 C CA . LYS A 1 89 ? 17.125 -1.357 -16.719 1 90.81 89 LYS A CA 1
ATOM 697 C C . LYS A 1 89 ? 17.344 -0.667 -15.367 1 90.81 89 LYS A C 1
ATOM 699 O O . LYS A 1 89 ? 16.953 -1.183 -14.328 1 90.81 89 LYS A O 1
ATOM 704 N N . PRO A 1 90 ? 18.016 0.453 -15.406 1 91.69 90 PRO A N 1
ATOM 705 C CA . PRO A 1 90 ? 18.172 1.179 -14.148 1 91.69 90 PRO A CA 1
ATOM 706 C C . PRO A 1 90 ? 16.844 1.639 -13.562 1 91.69 90 PRO A C 1
ATOM 708 O O . PRO A 1 90 ? 15.945 2.057 -14.312 1 91.69 90 PRO A O 1
ATOM 711 N N . ILE A 1 91 ? 16.734 1.551 -12.281 1 96.25 91 ILE A N 1
ATOM 712 C CA . ILE A 1 91 ? 15.484 1.88 -11.609 1 96.25 91 ILE A CA 1
ATOM 713 C C . ILE A 1 91 ? 15.539 3.314 -11.094 1 96.25 91 ILE A C 1
ATOM 715 O O . ILE A 1 91 ? 14.547 4.043 -11.164 1 96.25 91 ILE A O 1
ATOM 719 N N . TYR A 1 92 ? 16.656 3.758 -10.656 1 97 92 TYR A N 1
ATOM 720 C CA . TYR A 1 92 ? 16.781 5.027 -9.953 1 97 92 TYR A CA 1
ATOM 721 C C . TYR A 1 92 ? 17.594 6.027 -10.766 1 97 92 TYR A C 1
ATOM 723 O O . TYR A 1 92 ? 18.453 5.645 -11.562 1 97 92 TYR A O 1
ATOM 731 N N . ILE A 1 93 ? 17.266 7.273 -10.531 1 95.5 93 ILE A N 1
ATOM 732 C CA . ILE A 1 93 ? 18.172 8.328 -10.977 1 95.5 93 ILE A CA 1
ATOM 733 C C . ILE A 1 93 ? 19.531 8.156 -10.32 1 95.5 93 ILE A C 1
ATOM 735 O O . ILE A 1 93 ? 19.609 7.859 -9.125 1 95.5 93 ILE A O 1
ATOM 739 N N . LYS A 1 94 ? 20.594 8.336 -11.195 1 93.38 94 LYS A N 1
ATOM 740 C CA . LYS A 1 94 ? 21.938 8.18 -10.648 1 93.38 94 LYS A CA 1
ATOM 741 C C . LYS A 1 94 ? 22.141 9.039 -9.398 1 93.38 94 LYS A C 1
ATOM 743 O O . LYS A 1 94 ? 21.875 10.242 -9.422 1 93.38 94 LYS A O 1
ATOM 748 N N . GLY A 1 95 ? 22.453 8.406 -8.328 1 92.25 95 GLY A N 1
ATOM 749 C CA . GLY A 1 95 ? 22.703 9.125 -7.082 1 92.25 95 GLY A CA 1
ATOM 750 C C . GLY A 1 95 ? 21.484 9.219 -6.191 1 92.25 95 GLY A C 1
ATOM 751 O O . GLY A 1 95 ? 21.578 9.703 -5.059 1 92.25 95 GLY A O 1
ATOM 752 N N . LYS A 1 96 ? 20.359 8.758 -6.605 1 93.62 96 LYS A N 1
ATOM 753 C CA . LYS A 1 96 ? 19.125 8.852 -5.816 1 93.62 96 LYS A CA 1
ATOM 754 C C . LYS A 1 96 ? 18.641 7.465 -5.402 1 93.62 96 LYS A C 1
ATOM 756 O O . LYS A 1 96 ? 17.438 7.258 -5.215 1 93.62 96 LYS A O 1
ATOM 761 N N . GLU A 1 97 ? 19.594 6.551 -5.355 1 93.62 97 GLU A N 1
ATOM 762 C CA . GLU A 1 97 ? 19.266 5.23 -4.824 1 93.62 97 GLU A CA 1
ATOM 763 C C . GLU A 1 97 ? 18.844 5.312 -3.359 1 93.62 97 GLU A C 1
ATOM 765 O O . GLU A 1 97 ? 19.328 6.16 -2.611 1 93.62 97 GLU A O 1
ATOM 770 N N . PRO A 1 98 ? 17.938 4.453 -3.006 1 93.31 98 PRO A N 1
ATOM 771 C CA . PRO A 1 98 ? 17.547 4.488 -1.595 1 93.31 98 PRO A CA 1
ATOM 772 C C . PRO A 1 98 ? 18.719 4.23 -0.65 1 93.31 98 PRO A C 1
ATOM 774 O O . PRO A 1 98 ? 19.5 3.316 -0.882 1 93.31 98 PRO A O 1
ATOM 777 N N . ASN A 1 99 ? 18.781 5.059 0.4 1 91.75 99 ASN A N 1
ATOM 778 C CA . ASN A 1 99 ? 19.719 4.754 1.481 1 91.75 99 ASN A CA 1
ATOM 779 C C . ASN A 1 99 ? 19.141 3.709 2.436 1 91.75 99 ASN A C 1
ATOM 781 O O . ASN A 1 99 ? 18.047 3.191 2.213 1 91.75 99 ASN A O 1
ATOM 785 N N . GLU A 1 100 ? 19.906 3.371 3.447 1 91.69 100 GLU A N 1
ATOM 786 C CA . GLU A 1 100 ? 19.5 2.311 4.371 1 91.69 100 GLU A CA 1
ATOM 787 C C . GLU A 1 100 ? 18.172 2.641 5.051 1 91.69 100 GLU A C 1
ATOM 789 O O . GLU A 1 100 ? 17.312 1.77 5.199 1 91.69 100 GLU A O 1
ATOM 794 N N . SER A 1 101 ? 18.031 3.855 5.445 1 91.12 101 SER A N 1
ATOM 795 C CA . SER A 1 101 ? 16.812 4.289 6.137 1 91.12 101 SER A CA 1
ATOM 796 C C . SER A 1 101 ? 15.586 4.141 5.246 1 91.12 101 SER A C 1
ATOM 798 O O . SER A 1 101 ? 14.547 3.66 5.695 1 91.12 101 SER A O 1
ATOM 800 N N . LEU A 1 102 ? 15.703 4.586 4.043 1 92.56 102 LEU A N 1
ATOM 801 C CA . LEU A 1 102 ? 14.602 4.473 3.098 1 92.56 102 LEU A CA 1
ATOM 802 C C . LEU A 1 102 ? 14.312 3.008 2.779 1 92.56 102 LEU A C 1
ATOM 804 O O . LEU A 1 102 ? 13.148 2.609 2.674 1 92.56 102 LEU A O 1
ATOM 808 N N . ARG A 1 103 ? 15.312 2.18 2.658 1 94.56 103 ARG A N 1
ATOM 809 C CA . ARG A 1 103 ? 15.125 0.75 2.434 1 94.56 103 ARG A CA 1
ATOM 810 C C . ARG A 1 103 ? 14.359 0.11 3.588 1 94.56 103 ARG A C 1
ATOM 812 O O . ARG A 1 103 ? 13.461 -0.707 3.367 1 94.56 103 ARG A O 1
ATOM 819 N N . ASP A 1 104 ? 14.727 0.499 4.727 1 93.81 104 ASP A N 1
ATOM 820 C CA . ASP A 1 104 ? 14.047 -0.019 5.906 1 93.81 104 ASP A CA 1
ATOM 821 C C . ASP A 1 104 ? 12.562 0.347 5.891 1 93.81 104 ASP A C 1
ATOM 823 O O . ASP A 1 104 ? 11.711 -0.458 6.277 1 93.81 104 ASP A O 1
ATOM 827 N N . LEU A 1 105 ? 12.266 1.517 5.477 1 93.81 105 LEU A N 1
ATOM 828 C CA . LEU A 1 105 ? 10.883 1.956 5.395 1 93.81 105 LEU A CA 1
ATOM 829 C C . LEU A 1 105 ? 10.109 1.139 4.363 1 93.81 105 LEU A C 1
ATOM 831 O O . LEU A 1 105 ? 8.953 0.77 4.59 1 93.81 105 LEU A O 1
ATOM 835 N N . LEU A 1 106 ? 10.75 0.91 3.254 1 96.62 106 LEU A N 1
ATOM 836 C CA . LEU A 1 106 ? 10.109 0.105 2.217 1 96.62 106 LEU A CA 1
ATOM 837 C C . LEU A 1 106 ? 9.82 -1.304 2.725 1 96.62 106 LEU A C 1
ATOM 839 O O . LEU A 1 106 ? 8.742 -1.847 2.475 1 96.62 106 LEU A O 1
ATOM 843 N N . VAL A 1 107 ? 10.734 -1.877 3.42 1 97.12 107 VAL A N 1
ATOM 844 C CA . VAL A 1 107 ? 10.562 -3.207 3.996 1 97.12 107 VAL A CA 1
ATOM 845 C C . VAL A 1 107 ? 9.398 -3.199 4.98 1 97.12 107 VAL A C 1
ATOM 847 O O . VAL A 1 107 ? 8.555 -4.094 4.957 1 97.12 107 VAL A O 1
ATOM 850 N N . GLU A 1 108 ? 9.336 -2.207 5.785 1 95.12 108 GLU A N 1
ATOM 851 C CA . GLU A 1 108 ? 8.297 -2.094 6.805 1 95.12 108 GLU A CA 1
ATOM 852 C C . GLU A 1 108 ? 6.922 -1.93 6.172 1 95.12 108 GLU A C 1
ATOM 854 O O . GLU A 1 108 ? 5.938 -2.488 6.664 1 95.12 108 GLU A O 1
ATOM 859 N N . PHE A 1 109 ? 6.844 -1.225 5.082 1 95.75 109 PHE A N 1
ATOM 860 C CA . PHE A 1 109 ? 5.559 -0.846 4.504 1 95.75 109 PHE A CA 1
ATOM 861 C C . PHE A 1 109 ? 5.031 -1.947 3.594 1 95.75 109 PHE A C 1
ATOM 863 O O . PHE A 1 109 ? 3.816 -2.119 3.459 1 95.75 109 PHE A O 1
ATOM 870 N N . TYR A 1 110 ? 5.945 -2.715 2.996 1 97.12 110 TYR A N 1
ATOM 871 C CA . TYR A 1 110 ? 5.457 -3.559 1.91 1 97.12 110 TYR A CA 1
ATOM 872 C C . TYR A 1 110 ? 5.848 -5.012 2.131 1 97.12 110 TYR A C 1
ATOM 874 O O . TYR A 1 110 ? 5.02 -5.914 1.987 1 97.12 110 TYR A O 1
ATOM 882 N N . TYR A 1 111 ? 7.078 -5.293 2.527 1 98.12 111 TYR A N 1
ATOM 883 C CA . TYR A 1 111 ? 7.57 -6.66 2.67 1 98.12 111 TYR A CA 1
ATOM 884 C C . TYR A 1 111 ? 6.98 -7.324 3.906 1 98.12 111 TYR A C 1
ATOM 886 O O . TYR A 1 111 ? 6.383 -8.398 3.814 1 98.12 111 TYR A O 1
ATOM 894 N N . MET A 1 112 ? 7.125 -6.668 5.047 1 97.31 112 MET A N 1
ATOM 895 C CA . MET A 1 112 ? 6.746 -7.27 6.32 1 97.31 112 MET A CA 1
ATOM 896 C C . MET A 1 112 ? 5.254 -7.562 6.367 1 97.31 112 MET A C 1
ATOM 898 O O . MET A 1 112 ? 4.844 -8.664 6.738 1 97.31 112 MET A O 1
ATOM 902 N N . PRO A 1 113 ? 4.441 -6.613 5.969 1 97.38 113 PRO A N 1
ATOM 903 C CA . PRO A 1 113 ? 3.01 -6.906 6.031 1 97.38 113 PRO A CA 1
ATOM 904 C C . PRO A 1 113 ? 2.613 -8.094 5.16 1 97.38 113 PRO A C 1
ATOM 906 O O . PRO A 1 113 ? 1.736 -8.883 5.535 1 97.38 113 PRO A O 1
ATOM 909 N N . TYR A 1 114 ? 3.193 -8.203 3.994 1 98.19 114 TYR A N 1
ATOM 910 C CA . TYR A 1 114 ? 2.869 -9.312 3.104 1 98.19 114 TYR A CA 1
ATOM 911 C C . TYR A 1 114 ? 3.164 -10.656 3.77 1 98.19 114 TYR A C 1
ATOM 913 O O . TYR A 1 114 ? 2.297 -11.531 3.832 1 98.19 114 TYR A O 1
ATOM 921 N N . HIS A 1 115 ? 4.348 -10.805 4.289 1 98.12 115 HIS A N 1
ATOM 922 C CA . HIS A 1 115 ? 4.777 -12.062 4.891 1 98.12 115 HIS A CA 1
ATOM 923 C C . HIS A 1 115 ? 4.023 -12.336 6.191 1 98.12 115 HIS A C 1
ATOM 925 O O . HIS A 1 115 ? 3.699 -13.484 6.492 1 98.12 115 HIS A O 1
ATOM 931 N N . ARG A 1 116 ? 3.74 -11.352 6.934 1 96.62 116 ARG A N 1
ATOM 932 C CA . ARG A 1 116 ? 2.93 -11.539 8.133 1 96.62 116 ARG A CA 1
ATOM 933 C C . ARG A 1 116 ? 1.525 -12.016 7.773 1 96.62 116 ARG A C 1
ATOM 935 O O . ARG A 1 116 ? 0.947 -12.844 8.477 1 96.62 116 ARG A O 1
ATOM 942 N N . ALA A 1 117 ? 1.033 -11.477 6.703 1 96.94 117 ALA A N 1
ATOM 943 C CA . ALA A 1 117 ? -0.292 -11.898 6.258 1 96.94 117 ALA A CA 1
ATOM 944 C C . ALA A 1 117 ? -0.289 -13.375 5.852 1 96.94 117 ALA A C 1
ATOM 946 O O . ALA A 1 117 ? -1.239 -14.102 6.141 1 96.94 117 ALA A O 1
ATOM 947 N N . LEU A 1 118 ? 0.745 -13.742 5.16 1 97.69 118 LEU A N 1
ATOM 948 C CA . LEU A 1 118 ? 0.875 -15.148 4.824 1 97.69 118 LEU A CA 1
ATOM 949 C C . LEU A 1 118 ? 0.875 -16.016 6.082 1 97.69 118 LEU A C 1
ATOM 951 O O . LEU A 1 118 ? 0.091 -16.953 6.195 1 97.69 118 LEU A O 1
ATOM 955 N N . GLN A 1 119 ? 1.668 -15.648 7.012 1 96.56 119 GLN A N 1
ATOM 956 C CA . GLN A 1 119 ? 1.827 -16.438 8.234 1 96.56 119 GLN A CA 1
ATOM 957 C C . GLN A 1 119 ? 0.528 -16.469 9.031 1 96.56 119 GLN A C 1
ATOM 959 O O . GLN A 1 119 ? 0.166 -17.516 9.586 1 96.56 119 GLN A O 1
ATOM 964 N N . LYS A 1 120 ? -0.116 -15.367 9.086 1 95 120 LYS A N 1
ATOM 965 C CA . LYS A 1 120 ? -1.4 -15.32 9.781 1 95 120 LYS A CA 1
ATOM 966 C C . LYS A 1 120 ? -2.412 -16.266 9.133 1 95 120 LYS A C 1
ATOM 968 O O . LYS A 1 120 ? -3.242 -16.859 9.82 1 95 120 LYS A O 1
ATOM 973 N N . SER A 1 121 ? -2.395 -16.359 7.867 1 96.25 121 SER A N 1
ATOM 974 C CA . SER A 1 121 ? -3.316 -17.219 7.137 1 96.25 121 SER A CA 1
ATOM 975 C C . SER A 1 121 ? -3.125 -18.688 7.52 1 96.25 121 SER A C 1
ATOM 977 O O . SER A 1 121 ? -4.094 -19.438 7.602 1 96.25 121 SER A O 1
ATOM 979 N N . PHE A 1 122 ? -1.873 -19.062 7.848 1 95.94 122 PHE A N 1
ATOM 980 C CA . PHE A 1 122 ? -1.566 -20.453 8.195 1 95.94 122 PHE A CA 1
ATOM 981 C C . PHE A 1 122 ? -2.289 -20.859 9.477 1 95.94 122 PHE A C 1
ATOM 983 O O . PHE A 1 122 ? -2.738 -22 9.602 1 95.94 122 PHE A O 1
ATOM 990 N N . SER A 1 123 ? -2.43 -19.922 10.359 1 92.19 123 SER A N 1
ATOM 991 C CA . SER A 1 123 ? -2.955 -20.234 11.688 1 92.19 123 SER A CA 1
ATOM 992 C C . SER A 1 123 ? -4.461 -20 11.75 1 92.19 123 SER A C 1
ATOM 994 O O . SER A 1 123 ? -5.16 -20.641 12.531 1 92.19 123 SER A O 1
ATOM 996 N N . GLU A 1 124 ? -4.938 -19.172 10.875 1 92.25 124 GLU A N 1
ATOM 997 C CA . GLU A 1 124 ? -6.316 -18.719 11.016 1 92.25 124 GLU A CA 1
ATOM 998 C C . GLU A 1 124 ? -7.258 -19.516 10.117 1 92.25 124 GLU A C 1
ATOM 1000 O O . GLU A 1 124 ? -8.453 -19.609 10.391 1 92.25 124 GLU A O 1
ATOM 1005 N N . LEU A 1 125 ? -6.73 -20.047 9.031 1 94.69 125 LEU A N 1
ATOM 1006 C CA . LEU A 1 125 ? -7.613 -20.594 8.008 1 94.69 125 LEU A CA 1
ATOM 1007 C C . LEU A 1 125 ? -7.43 -22.109 7.883 1 94.69 125 LEU A C 1
ATOM 1009 O O . LEU A 1 125 ? -6.359 -22.641 8.203 1 94.69 125 LEU A O 1
ATOM 1013 N N . ASP A 1 126 ? -8.461 -22.734 7.512 1 94.81 126 ASP A N 1
ATOM 1014 C CA . ASP A 1 126 ? -8.406 -24.156 7.188 1 94.81 126 ASP A CA 1
ATOM 1015 C C . ASP A 1 126 ? -7.898 -24.375 5.766 1 94.81 126 ASP A C 1
ATOM 1017 O O . ASP A 1 126 ? -8.688 -24.469 4.824 1 94.81 126 ASP A O 1
ATOM 1021 N N . LEU A 1 127 ? -6.586 -24.562 5.699 1 97 127 LEU A N 1
ATOM 1022 C CA . LEU A 1 127 ? -5.914 -24.656 4.406 1 97 127 LEU A CA 1
ATOM 1023 C C . LEU A 1 127 ? -5.402 -26.078 4.168 1 97 127 LEU A C 1
ATOM 1025 O O . LEU A 1 127 ? -5.016 -26.766 5.113 1 97 127 LEU A O 1
ATOM 1029 N N . GLN A 1 128 ? -5.395 -26.469 2.936 1 96.94 128 GLN A N 1
ATOM 1030 C CA . GLN A 1 128 ? -4.828 -27.75 2.537 1 96.94 128 GLN A CA 1
ATOM 1031 C C . GLN A 1 128 ? -3.713 -27.562 1.511 1 96.94 128 GLN A C 1
ATOM 1033 O O . GLN A 1 128 ? -2.914 -28.484 1.284 1 96.94 128 GLN A O 1
ATOM 1038 N N . LEU A 1 129 ? -3.654 -26.438 0.91 1 98.06 129 LEU A N 1
ATOM 1039 C CA . LEU A 1 129 ? -2.67 -26.141 -0.123 1 98.06 129 LEU A CA 1
ATOM 1040 C C . LEU A 1 129 ? -2.416 -24.641 -0.209 1 98.06 129 LEU A C 1
ATOM 1042 O O . LEU A 1 129 ? -3.346 -23.828 -0.082 1 98.06 129 LEU A O 1
ATOM 1046 N N . CYS A 1 130 ? -1.221 -24.25 -0.346 1 98.69 130 CYS A N 1
ATOM 1047 C CA . CYS A 1 130 ? -0.851 -22.875 -0.673 1 98.69 130 CYS A CA 1
ATOM 1048 C C . CYS A 1 130 ? -0.182 -22.812 -2.041 1 98.69 130 CYS A C 1
ATOM 1050 O O . CYS A 1 130 ? 0.623 -23.672 -2.391 1 98.69 130 CYS A O 1
ATOM 1052 N N . LEU A 1 131 ? -0.562 -21.844 -2.844 1 98.88 131 LEU A N 1
ATOM 1053 C CA . LEU A 1 131 ? 0.017 -21.656 -4.168 1 98.88 131 LEU A CA 1
ATOM 1054 C C . LEU A 1 131 ? 0.695 -20.297 -4.273 1 98.88 131 LEU A C 1
ATOM 1056 O O . LEU A 1 131 ? 0.121 -19.281 -3.875 1 98.88 131 LEU A O 1
ATOM 1060 N N . ASP A 1 132 ? 1.903 -20.234 -4.656 1 98.88 132 ASP A N 1
ATOM 1061 C CA . ASP A 1 132 ? 2.592 -19 -5.035 1 98.88 132 ASP A CA 1
ATOM 1062 C C . ASP A 1 132 ? 2.531 -18.781 -6.547 1 98.88 132 ASP A C 1
ATOM 1064 O O . ASP A 1 132 ? 3.197 -19.484 -7.309 1 98.88 132 ASP A O 1
ATOM 1068 N N . CYS A 1 133 ? 1.8 -17.797 -6.988 1 98.88 133 CYS A N 1
ATOM 1069 C CA . CYS A 1 133 ? 1.337 -17.703 -8.367 1 98.88 133 CYS A CA 1
ATOM 1070 C C . CYS A 1 133 ? 2.158 -16.688 -9.148 1 98.88 133 CYS A C 1
ATOM 1072 O O . CYS A 1 133 ? 2.193 -15.5 -8.789 1 98.88 133 CYS A O 1
ATOM 1074 N N . HIS A 1 134 ? 2.771 -17.109 -10.188 1 98.69 134 HIS A N 1
ATOM 1075 C CA . HIS A 1 134 ? 3.662 -16.297 -11.008 1 98.69 134 HIS A CA 1
ATOM 1076 C C . HIS A 1 134 ? 3.406 -16.547 -12.492 1 98.69 134 HIS A C 1
ATOM 1078 O O . HIS A 1 134 ? 2.625 -17.422 -12.859 1 98.69 134 HIS A O 1
ATOM 1084 N N . SER A 1 135 ? 3.994 -15.703 -13.305 1 98.19 135 SER A N 1
ATOM 1085 C CA . SER A 1 135 ? 4.16 -15.953 -14.734 1 98.19 135 SER A CA 1
ATOM 1086 C C . SER A 1 135 ? 5.625 -15.883 -15.141 1 98.19 135 SER A C 1
ATOM 1088 O O . SER A 1 135 ? 6.477 -15.477 -14.352 1 98.19 135 SER A O 1
ATOM 1090 N N . MET A 1 136 ? 5.848 -16.391 -16.312 1 95.44 136 MET A N 1
ATOM 1091 C CA . MET A 1 136 ? 7.219 -16.375 -16.812 1 95.44 136 MET A CA 1
ATOM 1092 C C . MET A 1 136 ? 7.254 -16.016 -18.281 1 95.44 136 MET A C 1
ATOM 1094 O O . MET A 1 136 ? 6.289 -16.25 -19.016 1 95.44 136 MET A O 1
ATOM 1098 N N . ALA A 1 137 ? 8.359 -15.398 -18.625 1 92.06 137 ALA A N 1
ATOM 1099 C CA . ALA A 1 137 ? 8.57 -15.102 -20.047 1 92.06 137 ALA A CA 1
ATOM 1100 C C . ALA A 1 137 ? 8.648 -16.391 -20.875 1 92.06 137 ALA A C 1
ATOM 1102 O O . ALA A 1 137 ? 9.07 -17.438 -20.359 1 92.06 137 ALA A O 1
ATOM 1103 N N . SER A 1 138 ? 8.219 -16.25 -22.094 1 91.81 138 SER A N 1
ATOM 1104 C CA . SER A 1 138 ? 8.258 -17.422 -22.984 1 91.81 138 SER A CA 1
ATOM 1105 C C . SER A 1 138 ? 9.695 -17.844 -23.266 1 91.81 138 SER A C 1
ATOM 1107 O O . SER A 1 138 ? 9.961 -19.031 -23.469 1 91.81 138 SER A O 1
ATOM 1109 N N . VAL A 1 139 ? 10.508 -16.844 -23.25 1 87.06 139 VAL A N 1
ATOM 1110 C CA . VAL A 1 139 ? 11.938 -17.078 -23.422 1 87.06 139 VAL A CA 1
ATOM 1111 C C . VAL A 1 139 ? 12.711 -16.391 -22.297 1 87.06 139 VAL A C 1
ATOM 1113 O O . VAL A 1 139 ? 12.391 -15.273 -21.891 1 87.06 139 VAL A O 1
ATOM 1116 N N . ALA A 1 140 ? 13.688 -17.125 -21.797 1 82.31 140 ALA A N 1
ATOM 1117 C CA . ALA A 1 140 ? 14.438 -16.656 -20.641 1 82.31 140 ALA A CA 1
ATOM 1118 C C . ALA A 1 140 ? 15.156 -15.336 -20.953 1 82.31 140 ALA A C 1
ATOM 1120 O O . ALA A 1 140 ? 15.828 -15.219 -21.969 1 82.31 140 ALA A O 1
ATOM 1121 N N . PRO A 1 141 ? 14.992 -14.484 -20.031 1 76.12 141 PRO A N 1
ATOM 1122 C CA . PRO A 1 141 ? 15.812 -13.281 -20.172 1 76.12 141 PRO A CA 1
ATOM 1123 C C . PRO A 1 141 ? 17.266 -13.508 -19.797 1 76.12 141 PRO A C 1
ATOM 1125 O O . PRO A 1 141 ? 17.641 -14.602 -19.344 1 76.12 141 PRO A O 1
ATOM 1128 N N . GLY A 1 142 ? 18.141 -12.594 -20.094 1 68.06 142 GLY A N 1
ATOM 1129 C CA . GLY A 1 142 ? 19.578 -12.719 -19.984 1 68.06 142 GLY A CA 1
ATOM 1130 C C . GLY A 1 142 ? 20.031 -13.094 -18.578 1 68.06 142 GLY A C 1
ATOM 1131 O O . GLY A 1 142 ? 20.969 -13.875 -18.406 1 68.06 142 GLY A O 1
ATOM 1132 N N . ILE A 1 143 ? 19.312 -12.719 -17.594 1 67.19 143 ILE A N 1
ATOM 1133 C CA . ILE A 1 143 ? 19.828 -12.938 -16.234 1 67.19 143 ILE A CA 1
ATOM 1134 C C . ILE A 1 143 ? 19.141 -14.156 -15.625 1 67.19 143 ILE A C 1
ATOM 1136 O O . ILE A 1 143 ? 19.422 -14.516 -14.477 1 67.19 143 ILE A O 1
ATOM 1140 N N . SER A 1 144 ? 18.453 -14.93 -16.453 1 73.31 144 SER A N 1
ATOM 1141 C CA . SER A 1 144 ? 17.688 -16.047 -15.914 1 73.31 144 SER A CA 1
ATOM 1142 C C . SER A 1 144 ? 18.578 -17.25 -15.641 1 73.31 144 SER A C 1
ATOM 1144 O O . SER A 1 144 ? 19.547 -17.5 -16.375 1 73.31 144 SER A O 1
ATOM 1146 N N . PRO A 1 145 ? 18.203 -17.906 -14.57 1 68.31 145 PRO A N 1
ATOM 1147 C CA . PRO A 1 145 ? 19.016 -19.062 -14.195 1 68.31 145 PRO A CA 1
ATOM 1148 C C . PRO A 1 145 ? 19.078 -20.125 -15.281 1 68.31 145 PRO A C 1
ATOM 1150 O O . PRO A 1 145 ? 20 -20.953 -15.312 1 68.31 145 PRO A O 1
ATOM 1153 N N . ASP A 1 146 ? 18.141 -20.172 -16.141 1 73.56 146 ASP A N 1
ATOM 1154 C CA . ASP A 1 146 ? 18.062 -21.25 -17.125 1 73.56 146 ASP A CA 1
ATOM 1155 C C . ASP A 1 146 ? 18.766 -20.844 -18.422 1 73.56 146 ASP A C 1
ATOM 1157 O O . ASP A 1 146 ? 18.75 -21.594 -19.406 1 73.56 146 ASP A O 1
ATOM 1161 N N . GLY A 1 147 ? 19.406 -19.844 -18.359 1 72.44 147 GLY A N 1
ATOM 1162 C CA . GLY A 1 147 ? 20.188 -19.406 -19.516 1 72.44 147 GLY A CA 1
ATOM 1163 C C . GLY A 1 147 ? 19.375 -18.578 -20.5 1 72.44 147 GLY A C 1
ATOM 1164 O O . GLY A 1 147 ? 18.172 -18.781 -20.656 1 72.44 147 GLY A O 1
ATOM 1165 N N . ALA A 1 148 ? 20.047 -17.828 -21.125 1 69.69 148 ALA A N 1
ATOM 1166 C CA . ALA A 1 148 ? 19.422 -16.859 -22.031 1 69.69 148 ALA A CA 1
ATOM 1167 C C . ALA A 1 148 ? 18.906 -17.562 -23.297 1 69.69 148 ALA A C 1
ATOM 1169 O O . ALA A 1 148 ? 19.547 -18.453 -23.828 1 69.69 148 ALA A O 1
ATOM 1170 N N . ASN A 1 149 ? 17.609 -17.219 -23.578 1 74.56 149 ASN A N 1
ATOM 1171 C CA . ASN A 1 149 ? 17 -17.562 -24.859 1 74.56 149 ASN A CA 1
ATOM 1172 C C . ASN A 1 149 ? 16.516 -19.016 -24.875 1 74.56 149 ASN A C 1
ATOM 1174 O O . ASN A 1 149 ? 16.359 -19.609 -25.938 1 74.56 149 ASN A O 1
ATOM 1178 N N . LYS A 1 150 ? 16.297 -19.641 -23.766 1 83.5 150 LYS A N 1
ATOM 1179 C CA . LYS A 1 150 ? 15.688 -20.969 -23.688 1 83.5 150 LYS A CA 1
ATOM 1180 C C . LYS A 1 150 ? 14.164 -20.875 -23.703 1 83.5 150 LYS A C 1
ATOM 1182 O O . LYS A 1 150 ? 13.586 -20.031 -23 1 83.5 150 LYS A O 1
ATOM 1187 N N . LYS A 1 151 ? 13.641 -21.719 -24.547 1 90.81 151 LYS A N 1
ATOM 1188 C CA . LYS A 1 151 ? 12.188 -21.797 -24.547 1 90.81 151 LYS A CA 1
ATOM 1189 C C . LYS A 1 151 ? 11.664 -22.422 -23.266 1 90.81 151 LYS A C 1
ATOM 1191 O O . LYS A 1 151 ? 12.227 -23.406 -22.781 1 90.81 151 LYS A O 1
ATOM 1196 N N . ARG A 1 152 ? 10.617 -21.875 -22.719 1 95 152 ARG A N 1
ATOM 1197 C CA . ARG A 1 152 ? 10.07 -22.344 -21.453 1 95 152 ARG A CA 1
ATOM 1198 C C . ARG A 1 152 ? 8.75 -23.078 -21.672 1 95 152 ARG A C 1
ATOM 1200 O O . ARG A 1 152 ? 8.07 -22.875 -22.672 1 95 152 ARG A O 1
ATOM 1207 N N . PRO A 1 153 ? 8.445 -24.062 -20.812 1 97 153 PRO A N 1
ATOM 1208 C CA . PRO A 1 153 ? 7.168 -24.766 -20.906 1 97 153 PRO A CA 1
ATOM 1209 C C . PRO A 1 153 ? 5.969 -23.844 -20.719 1 97 153 PRO A C 1
ATOM 1211 O O . PRO A 1 153 ? 6.133 -22.688 -20.344 1 97 153 PRO A O 1
ATOM 1214 N N . LEU A 1 154 ? 4.785 -24.328 -21.078 1 98.06 154 LEU A N 1
ATOM 1215 C CA . LEU A 1 154 ? 3.584 -23.531 -20.906 1 98.06 154 LEU A CA 1
ATOM 1216 C C . LEU A 1 154 ? 3.285 -23.297 -19.422 1 98.06 154 LEU A C 1
ATOM 1218 O O . LEU A 1 154 ? 2.717 -22.266 -19.047 1 98.06 154 LEU A O 1
ATOM 1222 N N . PHE A 1 155 ? 3.641 -24.312 -18.594 1 98.69 155 PHE A N 1
ATOM 1223 C CA . PHE A 1 155 ? 3.582 -24.172 -17.156 1 98.69 155 PHE A CA 1
ATOM 1224 C C . PHE A 1 155 ? 4.82 -24.781 -16.5 1 98.69 155 PHE A C 1
ATOM 1226 O O . PHE A 1 155 ? 5.34 -25.797 -16.969 1 98.69 155 PHE A O 1
ATOM 1233 N N . CYS A 1 156 ? 5.285 -24.203 -15.492 1 98.5 156 CYS A N 1
ATOM 1234 C CA . CYS A 1 156 ? 6.27 -24.781 -14.578 1 98.5 156 CYS A CA 1
ATOM 1235 C C . CYS A 1 156 ? 5.727 -24.844 -13.156 1 98.5 156 CYS A C 1
ATOM 1237 O O . CYS A 1 156 ? 5.32 -23.812 -12.602 1 98.5 156 CYS A O 1
ATOM 1239 N N . LEU A 1 157 ? 5.547 -26 -12.625 1 98.88 157 LEU A N 1
ATOM 1240 C CA . LEU A 1 157 ? 5.168 -26.188 -11.227 1 98.88 157 LEU A CA 1
ATOM 1241 C C . LEU A 1 157 ? 6.363 -26.641 -10.391 1 98.88 157 LEU A C 1
ATOM 1243 O O . LEU A 1 157 ? 7.164 -27.453 -10.836 1 98.88 157 LEU A O 1
ATOM 1247 N N . SER A 1 158 ? 6.516 -26.016 -9.242 1 98.75 158 SER A N 1
ATOM 1248 C CA . SER A 1 158 ? 7.719 -26.281 -8.461 1 98.75 158 SER A CA 1
ATOM 1249 C C . SER A 1 158 ? 7.383 -26.547 -7 1 98.75 158 SER A C 1
ATOM 1251 O O . SER A 1 158 ? 6.512 -25.891 -6.426 1 98.75 158 SER A O 1
ATOM 1253 N N . ASN A 1 159 ? 8.023 -27.594 -6.438 1 98.75 159 ASN A N 1
ATOM 1254 C CA . ASN A 1 159 ? 7.938 -27.891 -5.012 1 98.75 159 ASN A CA 1
ATOM 1255 C C . ASN A 1 159 ? 9.32 -28.094 -4.398 1 98.75 159 ASN A C 1
ATOM 1257 O O . ASN A 1 159 ? 9.484 -28.938 -3.516 1 98.75 159 ASN A O 1
ATOM 1261 N N . GLN A 1 160 ? 10.273 -27.406 -4.969 1 98.38 160 GLN A N 1
ATOM 1262 C CA . GLN A 1 160 ? 11.656 -27.5 -4.504 1 98.38 160 GLN A CA 1
ATOM 1263 C C . GLN A 1 160 ? 12.102 -28.953 -4.414 1 98.38 160 GLN A C 1
ATOM 1265 O O . GLN A 1 160 ? 12.586 -29.391 -3.369 1 98.38 160 GLN A O 1
ATOM 1270 N N . ASP A 1 161 ? 11.852 -29.641 -5.43 1 98 161 ASP A N 1
ATOM 1271 C CA . ASP A 1 161 ? 12.273 -31.031 -5.566 1 98 161 ASP A CA 1
ATOM 1272 C C . ASP A 1 161 ? 11.734 -31.891 -4.426 1 98 161 ASP A C 1
ATOM 1274 O O . ASP A 1 161 ? 12.469 -32.656 -3.818 1 98 161 ASP A O 1
ATOM 1278 N N . GLY A 1 162 ? 10.523 -31.641 -4.059 1 98.06 162 GLY A N 1
ATOM 1279 C CA . GLY A 1 162 ? 9.828 -32.5 -3.111 1 98.06 162 GLY A CA 1
ATOM 1280 C C . GLY A 1 162 ? 9.844 -31.953 -1.694 1 98.06 162 GLY A C 1
ATOM 1281 O O . GLY A 1 162 ? 9.195 -32.5 -0.805 1 98.06 162 GLY A O 1
ATOM 1282 N N . LYS A 1 163 ? 10.461 -30.828 -1.471 1 98.31 163 LYS A N 1
ATOM 1283 C CA . LYS A 1 163 ? 10.68 -30.344 -0.114 1 98.31 163 LYS A CA 1
ATOM 1284 C C . LYS A 1 163 ? 9.469 -29.547 0.38 1 98.31 163 LYS A C 1
ATOM 1286 O O . LYS A 1 163 ? 9.188 -29.516 1.58 1 98.31 163 LYS A O 1
ATOM 1291 N N . THR A 1 164 ? 8.742 -28.938 -0.565 1 98.62 164 THR A N 1
ATOM 1292 C CA . THR A 1 164 ? 7.711 -28.016 -0.123 1 98.62 164 THR A CA 1
ATOM 1293 C C . THR A 1 164 ? 6.324 -28.625 -0.288 1 98.62 164 THR A C 1
ATOM 1295 O O . THR A 1 164 ? 5.344 -28.109 0.247 1 98.62 164 THR A O 1
ATOM 1298 N N . CYS A 1 165 ? 6.176 -29.672 -0.994 1 97.62 165 CYS A N 1
ATOM 1299 C CA . CYS A 1 165 ? 4.984 -30.516 -1.131 1 97.62 165 CYS A CA 1
ATOM 1300 C C . CYS A 1 165 ? 5.336 -31.859 -1.733 1 97.62 165 CYS A C 1
ATOM 1302 O O . CYS A 1 165 ? 6.402 -32.031 -2.324 1 97.62 165 CYS A O 1
ATOM 1304 N N . SER A 1 166 ? 4.434 -32.875 -1.576 1 96.88 166 SER A N 1
ATOM 1305 C CA . SER A 1 166 ? 4.715 -34.219 -2.133 1 96.88 166 SER A CA 1
ATOM 1306 C C . SER A 1 166 ? 4.699 -34.188 -3.658 1 96.88 166 SER A C 1
ATOM 1308 O O . SER A 1 166 ? 3.992 -33.375 -4.262 1 96.88 166 SER A O 1
ATOM 1310 N N . ASP A 1 167 ? 5.559 -35.094 -4.219 1 97.44 167 ASP A N 1
ATOM 1311 C CA . ASP A 1 167 ? 5.594 -35.188 -5.676 1 97.44 167 ASP A CA 1
ATOM 1312 C C . ASP A 1 167 ? 4.246 -35.656 -6.227 1 97.44 167 ASP A C 1
ATOM 1314 O O . ASP A 1 167 ? 3.852 -35.25 -7.324 1 97.44 167 ASP A O 1
ATOM 1318 N N . GLU A 1 168 ? 3.582 -36.438 -5.465 1 96.88 168 GLU A N 1
ATOM 1319 C CA . GLU A 1 168 ? 2.26 -36.906 -5.875 1 96.88 168 GLU A CA 1
ATOM 1320 C C . GLU A 1 168 ? 1.29 -35.719 -6.016 1 96.88 168 GLU A C 1
ATOM 1322 O O . GLU A 1 168 ? 0.54 -35.656 -6.992 1 96.88 168 GLU A O 1
ATOM 1327 N N . MET A 1 169 ? 1.321 -34.875 -5.051 1 97.25 169 MET A N 1
ATOM 1328 C CA . MET A 1 169 ? 0.462 -33.688 -5.078 1 97.25 169 MET A CA 1
ATOM 1329 C C . MET A 1 169 ? 0.823 -32.781 -6.25 1 97.25 169 MET A C 1
ATOM 1331 O O . MET A 1 169 ? -0.06 -32.219 -6.906 1 97.25 169 MET A O 1
ATOM 1335 N N . LEU A 1 170 ? 2.08 -32.562 -6.484 1 98.44 170 LEU A N 1
ATOM 1336 C CA . LEU A 1 170 ? 2.564 -31.75 -7.586 1 98.44 170 LEU A CA 1
ATOM 1337 C C . LEU A 1 170 ? 2.102 -32.312 -8.93 1 98.44 170 LEU A C 1
ATOM 1339 O O . LEU A 1 170 ? 1.623 -31.562 -9.781 1 98.44 170 LEU A O 1
ATOM 1343 N N . GLU A 1 171 ? 2.258 -33.625 -9.094 1 98.06 171 GLU A N 1
ATOM 1344 C CA . GLU A 1 171 ? 1.864 -34.281 -10.32 1 98.06 171 GLU A CA 1
ATOM 1345 C C . GLU A 1 171 ? 0.357 -34.219 -10.539 1 98.06 171 GLU A C 1
ATOM 1347 O O . GLU A 1 171 ? -0.102 -34 -11.664 1 98.06 171 GLU A O 1
ATOM 1352 N N . LEU A 1 172 ? -0.343 -34.375 -9.445 1 98.12 172 LEU A N 1
ATOM 1353 C CA . LEU A 1 172 ? -1.795 -34.281 -9.539 1 98.12 172 LEU A CA 1
ATOM 1354 C C . LEU A 1 172 ? -2.221 -32.906 -10.039 1 98.12 172 LEU A C 1
ATOM 1356 O O . LEU A 1 172 ? -3.078 -32.812 -10.914 1 98.12 172 LEU A O 1
ATOM 1360 N N . LEU A 1 173 ? -1.668 -31.844 -9.461 1 98.62 173 LEU A N 1
ATOM 1361 C CA . LEU A 1 173 ? -2.014 -30.5 -9.898 1 98.62 173 LEU A CA 1
ATOM 1362 C C . LEU A 1 173 ? -1.648 -30.297 -11.367 1 98.62 173 LEU A C 1
ATOM 1364 O O . LEU A 1 173 ? -2.398 -29.656 -12.117 1 98.62 173 LEU A O 1
ATOM 1368 N N . ALA A 1 174 ? -0.476 -30.812 -11.797 1 98.81 174 ALA A N 1
ATOM 1369 C CA . ALA A 1 174 ? -0.054 -30.719 -13.188 1 98.81 174 ALA A CA 1
ATOM 1370 C C . ALA A 1 174 ? -1.075 -31.375 -14.117 1 98.81 174 ALA A C 1
ATOM 1372 O O . ALA A 1 174 ? -1.421 -30.812 -15.164 1 98.81 174 ALA A O 1
ATOM 1373 N N . ASP A 1 175 ? -1.553 -32.531 -13.703 1 98.5 175 ASP A N 1
ATOM 1374 C CA . ASP A 1 175 ? -2.553 -33.25 -14.5 1 98.5 175 ASP A CA 1
ATOM 1375 C C . ASP A 1 175 ? -3.852 -32.438 -14.586 1 98.5 175 ASP A C 1
ATOM 1377 O O . ASP A 1 175 ? -4.477 -32.375 -15.648 1 98.5 175 ASP A O 1
ATOM 1381 N N . CYS A 1 176 ? -4.25 -31.859 -13.492 1 98.75 176 CYS A N 1
ATOM 1382 C CA . CYS A 1 176 ? -5.473 -31.062 -13.453 1 98.75 176 CYS A CA 1
ATOM 1383 C C . CYS A 1 176 ? -5.355 -29.844 -14.344 1 98.75 176 CYS A C 1
ATOM 1385 O O . CYS A 1 176 ? -6.305 -29.484 -15.047 1 98.75 176 CYS A O 1
ATOM 1387 N N . ILE A 1 177 ? -4.191 -29.188 -14.336 1 98.81 177 ILE A N 1
ATOM 1388 C CA . ILE A 1 177 ? -3.941 -28.031 -15.188 1 98.81 177 ILE A CA 1
ATOM 1389 C C . ILE A 1 177 ? -3.965 -28.453 -16.656 1 98.81 177 ILE A C 1
ATOM 1391 O O . ILE A 1 177 ? -4.582 -27.797 -17.484 1 98.81 177 ILE A O 1
ATOM 1395 N N . SER A 1 178 ? -3.32 -29.562 -16.938 1 98.75 178 SER A N 1
ATOM 1396 C CA . SER A 1 178 ? -3.326 -30.094 -18.297 1 98.75 178 SER A CA 1
ATOM 1397 C C . SER A 1 178 ? -4.75 -30.281 -18.812 1 98.75 178 SER A C 1
ATOM 1399 O O . SER A 1 178 ? -5.082 -29.828 -19.922 1 98.75 178 SER A O 1
ATOM 1401 N N . SER A 1 179 ? -5.566 -30.875 -18.031 1 98.5 179 SER A N 1
ATOM 1402 C CA . SER A 1 179 ? -6.953 -31.141 -18.391 1 98.5 179 SER A CA 1
ATOM 1403 C C . SER A 1 179 ? -7.746 -29.859 -18.547 1 98.5 179 SER A C 1
ATOM 1405 O O . SER A 1 179 ? -8.43 -29.656 -19.562 1 98.5 179 SER A O 1
ATOM 1407 N N . SER A 1 180 ? -7.68 -28.953 -17.594 1 98.62 180 SER A N 1
ATOM 1408 C CA . SER A 1 180 ? -8.516 -27.766 -17.531 1 98.62 180 SER A CA 1
ATOM 1409 C C . SER A 1 180 ? -8.141 -26.781 -18.641 1 98.62 180 SER A C 1
ATOM 1411 O O . SER A 1 180 ? -9.008 -26.094 -19.188 1 98.62 180 SER A O 1
ATOM 1413 N N . TYR A 1 181 ? -6.816 -26.656 -18.906 1 98.44 181 TYR A N 1
ATOM 1414 C CA . TYR A 1 181 ? -6.344 -25.719 -19.922 1 98.44 181 TYR A CA 1
ATOM 1415 C C . TYR A 1 181 ? -6.297 -26.391 -21.281 1 98.44 181 TYR A C 1
ATOM 1417 O O . TYR A 1 181 ? -5.984 -25.734 -22.281 1 98.44 181 TYR A O 1
ATOM 1425 N N . SER A 1 182 ? -6.586 -27.672 -21.359 1 97.94 182 SER A N 1
ATOM 1426 C CA . SER A 1 182 ? -6.555 -28.453 -22.594 1 97.94 182 SER A CA 1
ATOM 1427 C C . SER A 1 182 ? -5.188 -28.375 -23.266 1 97.94 182 SER A C 1
ATOM 1429 O O . SER A 1 182 ? -5.09 -28.062 -24.453 1 97.94 182 SER A O 1
ATOM 1431 N N . ILE A 1 183 ? -4.133 -28.578 -22.469 1 97.38 183 ILE A N 1
ATOM 1432 C CA . ILE A 1 183 ? -2.762 -28.609 -22.969 1 97.38 183 ILE A CA 1
ATOM 1433 C C . ILE A 1 183 ? -2.133 -29.969 -22.672 1 97.38 183 ILE A C 1
ATOM 1435 O O . ILE A 1 183 ? -2.506 -30.641 -21.703 1 97.38 183 ILE A O 1
ATOM 1439 N N . ASP A 1 184 ? -1.194 -30.375 -23.531 1 98 184 ASP A N 1
ATOM 1440 C CA . ASP A 1 184 ? -0.494 -31.641 -23.344 1 98 184 ASP A CA 1
ATOM 1441 C C . ASP A 1 184 ? 0.303 -31.641 -22.031 1 98 184 ASP A C 1
ATOM 1443 O O . ASP A 1 184 ? 0.937 -30.641 -21.703 1 98 184 ASP A O 1
ATOM 1447 N N . ARG A 1 185 ? 0.248 -32.75 -21.328 1 98.19 185 ARG A N 1
ATOM 1448 C CA . ARG A 1 185 ? 0.98 -32.844 -20.078 1 98.19 185 ARG A CA 1
ATOM 1449 C C . ARG A 1 185 ? 2.469 -32.594 -20.281 1 98.19 185 ARG A C 1
ATOM 1451 O O . ARG A 1 185 ? 3.141 -32.062 -19.406 1 98.19 185 ARG A O 1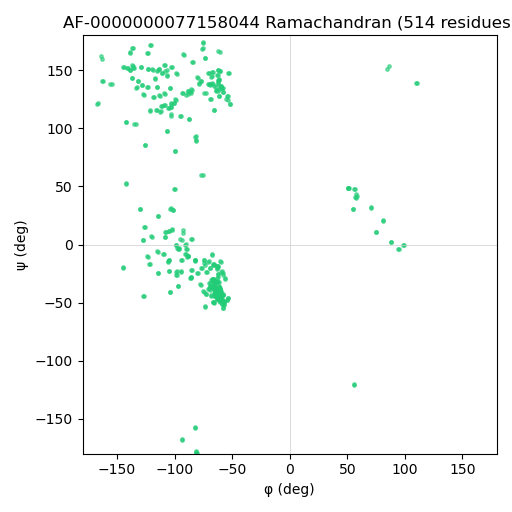
ATOM 1458 N N . LYS A 1 186 ? 3.018 -32.812 -21.453 1 97.56 186 LYS A N 1
ATOM 1459 C CA . LYS A 1 186 ? 4.434 -32.656 -21.766 1 97.56 186 LYS A CA 1
ATOM 1460 C C . LYS A 1 186 ? 4.809 -31.172 -21.781 1 97.56 186 LYS A C 1
ATOM 1462 O O . LYS A 1 186 ? 5.992 -30.828 -21.719 1 97.56 186 LYS A O 1
ATOM 1467 N N . GLU A 1 187 ? 3.836 -30.281 -21.828 1 97.81 187 GLU A N 1
ATOM 1468 C CA . GLU A 1 187 ? 4.062 -28.844 -21.875 1 97.81 187 GLU A CA 1
ATOM 1469 C C . GLU A 1 187 ? 4.109 -28.25 -20.469 1 97.81 187 GLU A C 1
ATOM 1471 O O . GLU A 1 187 ? 4.258 -27.031 -20.312 1 97.81 187 GLU A O 1
ATOM 1476 N N . ILE A 1 188 ? 3.947 -29.094 -19.531 1 98.56 188 ILE A N 1
ATOM 1477 C CA . ILE A 1 188 ? 4.031 -28.703 -18.125 1 98.56 188 ILE A CA 1
ATOM 1478 C C . ILE A 1 188 ? 5.266 -29.328 -17.484 1 98.56 188 ILE A C 1
ATOM 1480 O O . ILE A 1 188 ? 5.375 -30.562 -17.422 1 98.56 188 ILE A O 1
ATOM 1484 N N . SER A 1 189 ? 6.18 -28.516 -17.094 1 97.94 189 SER A N 1
ATOM 1485 C CA . SER A 1 189 ? 7.41 -29 -16.484 1 97.94 189 SER A CA 1
ATOM 1486 C C . SER A 1 189 ? 7.344 -28.922 -14.961 1 97.94 189 SER A C 1
ATOM 1488 O O . SER A 1 189 ? 6.656 -28.047 -14.414 1 97.94 189 SER A O 1
ATOM 1490 N N . LEU A 1 190 ? 7.98 -29.859 -14.328 1 98.56 190 LEU A N 1
ATOM 1491 C CA . LEU A 1 190 ? 8.078 -29.875 -12.875 1 98.56 190 LEU A CA 1
ATOM 1492 C C . LEU A 1 190 ? 9.492 -29.547 -12.422 1 98.56 190 LEU A C 1
ATOM 1494 O O . LEU A 1 190 ? 10.453 -30.203 -12.836 1 98.56 190 LEU A O 1
ATOM 1498 N N . ASN A 1 191 ? 9.648 -28.516 -11.672 1 97.88 191 ASN A N 1
ATOM 1499 C CA . ASN A 1 191 ? 10.922 -28.078 -11.102 1 97.88 191 ASN A CA 1
ATOM 1500 C C . ASN A 1 191 ? 11.961 -27.797 -12.188 1 97.88 191 ASN A C 1
ATOM 1502 O O . ASN A 1 191 ? 13.117 -28.203 -12.055 1 97.88 191 ASN A O 1
ATOM 1506 N N . ASP A 1 192 ? 11.484 -27.188 -13.195 1 94.31 192 ASP A N 1
ATOM 1507 C CA . ASP A 1 192 ? 12.312 -26.781 -14.336 1 94.31 192 ASP A CA 1
ATOM 1508 C C . ASP A 1 192 ? 11.562 -25.797 -15.227 1 94.31 192 ASP A C 1
ATOM 1510 O O . ASP A 1 192 ? 10.523 -26.125 -15.797 1 94.31 192 ASP A O 1
ATOM 1514 N N . PRO A 1 193 ? 12.125 -24.656 -15.406 1 94.25 193 PRO A N 1
ATOM 1515 C CA . PRO A 1 193 ? 13.445 -24.141 -15.031 1 94.25 193 PRO A CA 1
ATOM 1516 C C . PRO A 1 193 ? 13.5 -23.641 -13.586 1 94.25 193 PRO A C 1
ATOM 1518 O O . PRO A 1 193 ? 14.586 -23.406 -13.055 1 94.25 193 PRO A O 1
ATOM 1521 N N . PHE A 1 194 ? 12.367 -23.469 -12.953 1 94.69 194 PHE A N 1
ATOM 1522 C CA . PHE A 1 194 ? 12.336 -22.938 -11.586 1 94.69 194 PHE A CA 1
ATOM 1523 C C . PHE A 1 194 ? 12.086 -24.062 -10.586 1 94.69 194 PHE A C 1
ATOM 1525 O O . PHE A 1 194 ? 11.422 -25.047 -10.906 1 94.69 194 PHE A O 1
ATOM 1532 N N . HIS A 1 195 ? 12.555 -23.859 -9.43 1 96.25 195 HIS A N 1
ATOM 1533 C CA . HIS A 1 195 ? 12.422 -24.875 -8.398 1 96.25 195 HIS A CA 1
ATOM 1534 C C . HIS A 1 195 ? 11.633 -24.344 -7.203 1 96.25 195 HIS A C 1
ATOM 1536 O O . HIS A 1 195 ? 11.5 -25.031 -6.191 1 96.25 195 HIS A O 1
ATOM 1542 N N . GLY A 1 196 ? 11.117 -23.203 -7.32 1 96.56 196 GLY A N 1
ATOM 1543 C CA . GLY A 1 196 ? 10.469 -22.5 -6.219 1 96.56 196 GLY A CA 1
ATOM 1544 C C . GLY A 1 196 ? 11.258 -21.297 -5.727 1 96.56 196 GLY A C 1
ATOM 1545 O O . GLY A 1 196 ? 12.484 -21.344 -5.656 1 96.56 196 GLY A O 1
ATOM 1546 N N . GLY A 1 197 ? 10.547 -20.25 -5.441 1 97 197 GLY A N 1
ATOM 1547 C CA . GLY A 1 197 ? 11.18 -19.047 -4.934 1 97 197 GLY A CA 1
ATOM 1548 C C . GLY A 1 197 ? 11.195 -18.969 -3.418 1 97 197 GLY A C 1
ATOM 1549 O O . GLY A 1 197 ? 10.992 -19.969 -2.738 1 97 197 GLY A O 1
ATOM 1550 N N . HIS A 1 198 ? 11.523 -17.797 -2.887 1 98.25 198 HIS A N 1
ATOM 1551 C CA . HIS A 1 198 ? 11.727 -17.562 -1.46 1 98.25 198 HIS A CA 1
ATOM 1552 C C . HIS A 1 198 ? 10.477 -17.938 -0.664 1 98.25 198 HIS A C 1
ATOM 1554 O O . HIS A 1 198 ? 10.578 -18.609 0.369 1 98.25 198 HIS A O 1
ATOM 1560 N N . ILE A 1 199 ? 9.328 -17.578 -1.149 1 98.62 199 ILE A N 1
ATOM 1561 C CA . ILE A 1 199 ? 8.086 -17.797 -0.418 1 98.62 199 ILE A CA 1
ATOM 1562 C C . ILE A 1 199 ? 7.816 -19.297 -0.319 1 98.62 199 ILE A C 1
ATOM 1564 O O . ILE A 1 199 ? 7.57 -19.828 0.771 1 98.62 199 ILE A O 1
ATOM 1568 N N . THR A 1 200 ? 7.895 -19.953 -1.415 1 98.62 200 THR A N 1
ATOM 1569 C CA . THR A 1 200 ? 7.668 -21.391 -1.447 1 98.62 200 THR A CA 1
ATOM 1570 C C . THR A 1 200 ? 8.695 -22.125 -0.58 1 98.62 200 THR A C 1
ATOM 1572 O O . THR A 1 200 ? 8.336 -22.984 0.214 1 98.62 200 THR A O 1
ATOM 1575 N N . LYS A 1 201 ? 9.945 -21.734 -0.7 1 98 201 LYS A N 1
ATOM 1576 C CA . LYS A 1 201 ? 11.023 -22.375 0.03 1 98 201 LYS A CA 1
ATOM 1577 C C . LYS A 1 201 ? 10.914 -22.125 1.529 1 98 201 LYS A C 1
ATOM 1579 O O . LYS A 1 201 ? 11.227 -23 2.342 1 98 201 LYS A O 1
ATOM 1584 N N . THR A 1 202 ? 10.508 -21 1.863 1 98.19 202 THR A N 1
ATOM 1585 C CA . THR A 1 202 ? 10.453 -20.594 3.262 1 98.19 202 THR A CA 1
ATOM 1586 C C . THR A 1 202 ? 9.289 -21.25 3.98 1 98.19 202 THR A C 1
ATOM 1588 O O . THR A 1 202 ? 9.43 -21.719 5.109 1 98.19 202 THR A O 1
ATOM 1591 N N . TYR A 1 203 ? 8.148 -21.359 3.332 1 98.38 203 TYR A N 1
ATOM 1592 C CA . TYR A 1 203 ? 6.934 -21.734 4.055 1 98.38 203 TYR A CA 1
ATOM 1593 C C . TYR A 1 203 ? 6.484 -23.141 3.678 1 98.38 203 TYR A C 1
ATOM 1595 O O . TYR A 1 203 ? 5.602 -23.703 4.32 1 98.38 203 TYR A O 1
ATOM 1603 N N . GLY A 1 204 ? 7.113 -23.719 2.682 1 97.94 204 GLY A N 1
ATOM 1604 C CA . GLY A 1 204 ? 6.699 -25.031 2.195 1 97.94 204 GLY A CA 1
ATOM 1605 C C . GLY A 1 204 ? 6.801 -26.109 3.248 1 97.94 204 GLY A C 1
ATOM 1606 O O . GLY A 1 204 ? 7.859 -26.312 3.848 1 97.94 204 GLY A O 1
ATOM 1607 N N . ASN A 1 205 ? 5.684 -26.797 3.383 1 96.19 205 ASN A N 1
ATOM 1608 C CA . ASN A 1 205 ? 5.566 -27.875 4.367 1 96.19 205 ASN A CA 1
ATOM 1609 C C . ASN A 1 205 ? 5.926 -27.375 5.77 1 96.19 205 ASN A C 1
ATOM 1611 O O . ASN A 1 205 ? 6.562 -28.109 6.535 1 96.19 205 ASN A O 1
ATOM 1615 N N . ASN A 1 206 ? 5.723 -26.219 6.109 1 92.62 206 ASN A N 1
ATOM 1616 C CA . ASN A 1 206 ? 6.02 -25.594 7.395 1 92.62 206 ASN A CA 1
ATOM 1617 C C . ASN A 1 206 ? 4.926 -24.609 7.801 1 92.62 206 ASN A C 1
ATOM 1619 O O . ASN A 1 206 ? 5.188 -23.422 7.953 1 92.62 206 ASN A O 1
ATOM 1623 N N . PRO A 1 207 ? 3.576 -24.969 7.836 1 93.19 207 PRO A N 1
ATOM 1624 C CA . PRO A 1 207 ? 3.164 -26.344 8.055 1 93.19 207 PRO A CA 1
ATOM 1625 C C . PRO A 1 207 ? 2.445 -26.953 6.852 1 93.19 207 PRO A C 1
ATOM 1627 O O . PRO A 1 207 ? 2.098 -28.141 6.859 1 93.19 207 PRO A O 1
ATOM 1630 N N . LEU A 1 208 ? 2.182 -26.203 5.871 1 96.94 208 LEU A N 1
ATOM 1631 C CA . LEU A 1 208 ? 1.296 -26.578 4.777 1 96.94 208 LEU A CA 1
ATOM 1632 C C . LEU A 1 208 ? 2.086 -26.828 3.496 1 96.94 208 LEU A C 1
ATOM 1634 O O . LEU A 1 208 ? 3.172 -26.266 3.32 1 96.94 208 LEU A O 1
ATOM 1638 N N . PRO A 1 209 ? 1.542 -27.656 2.588 1 98.25 209 PRO A N 1
ATOM 1639 C CA . PRO A 1 209 ? 2.199 -27.797 1.286 1 98.25 209 PRO A CA 1
ATOM 1640 C C . PRO A 1 209 ? 2.135 -26.516 0.454 1 98.25 209 PRO A C 1
ATOM 1642 O O . PRO A 1 209 ? 1.114 -25.828 0.458 1 98.25 209 PRO A O 1
ATOM 1645 N N . TRP A 1 210 ? 3.232 -26.172 -0.213 1 98.69 210 TRP A N 1
ATOM 1646 C CA . TRP A 1 210 ? 3.34 -25.031 -1.109 1 98.69 210 TRP A CA 1
ATOM 1647 C C . TRP A 1 210 ? 3.799 -25.469 -2.496 1 98.69 210 TRP A C 1
ATOM 1649 O O . TRP A 1 210 ? 4.691 -26.297 -2.627 1 98.69 210 TRP A O 1
ATOM 1659 N N . ILE A 1 211 ? 3.166 -24.953 -3.512 1 98.88 211 ILE A N 1
ATOM 1660 C CA . ILE A 1 211 ? 3.564 -25.125 -4.906 1 98.88 211 ILE A CA 1
ATOM 1661 C C . ILE A 1 211 ? 3.682 -23.75 -5.578 1 98.88 211 ILE A C 1
ATOM 1663 O O . ILE A 1 211 ? 2.818 -22.891 -5.395 1 98.88 211 ILE A O 1
ATOM 1667 N N . GLN A 1 212 ? 4.762 -23.484 -6.227 1 98.88 212 GLN A N 1
ATOM 1668 C CA . GLN A 1 212 ? 4.867 -22.312 -7.098 1 98.88 212 GLN A CA 1
ATOM 1669 C C . GLN A 1 212 ? 4.367 -22.625 -8.5 1 98.88 212 GLN A C 1
ATOM 1671 O O . GLN A 1 212 ? 4.711 -23.672 -9.07 1 98.88 212 GLN A O 1
ATOM 1676 N N . ILE A 1 213 ? 3.541 -21.812 -9.016 1 98.81 213 ILE A N 1
ATOM 1677 C CA . ILE A 1 213 ? 3.021 -21.969 -10.367 1 98.81 213 ILE A CA 1
ATOM 1678 C C . ILE A 1 213 ? 3.533 -20.844 -11.25 1 98.81 213 ILE A C 1
ATOM 1680 O O . ILE A 1 213 ? 3.41 -19.672 -10.898 1 98.81 213 ILE A O 1
ATOM 1684 N N . GLU A 1 214 ? 4.098 -21.156 -12.367 1 98.5 214 GLU A N 1
ATOM 1685 C CA . GLU A 1 214 ? 4.477 -20.219 -13.422 1 98.5 214 GLU A CA 1
ATOM 1686 C C . GLU A 1 214 ? 3.686 -20.469 -14.703 1 98.5 214 GLU A C 1
ATOM 1688 O O . GLU A 1 214 ? 3.777 -21.562 -15.289 1 98.5 214 GLU A O 1
ATOM 1693 N N . MET A 1 215 ? 2.906 -19.547 -15.086 1 98.62 215 MET A N 1
ATOM 1694 C CA . MET A 1 215 ? 2.24 -19.594 -16.391 1 98.62 215 MET A CA 1
ATOM 1695 C C . MET A 1 215 ? 3.057 -18.859 -17.438 1 98.62 215 MET A C 1
ATOM 1697 O O . MET A 1 215 ? 3.523 -17.75 -17.203 1 98.62 215 MET A O 1
ATOM 1701 N N . ASN A 1 216 ? 3.281 -19.484 -18.531 1 98.06 216 ASN A N 1
ATOM 1702 C CA . ASN A 1 216 ? 3.99 -18.844 -19.641 1 98.06 216 ASN A CA 1
ATOM 1703 C C . ASN A 1 216 ? 3.211 -17.656 -20.203 1 98.06 216 ASN A C 1
ATOM 1705 O O . ASN A 1 216 ? 2.029 -17.797 -20.531 1 98.06 216 ASN A O 1
ATOM 1709 N N . ARG A 1 217 ? 3.848 -16.594 -20.391 1 97.19 217 ARG A N 1
ATOM 1710 C CA . ARG A 1 217 ? 3.207 -15.344 -20.797 1 97.19 217 ARG A CA 1
ATOM 1711 C C . ARG A 1 217 ? 2.688 -15.438 -22.219 1 97.19 217 ARG A C 1
ATOM 1713 O O . ARG A 1 217 ? 1.796 -14.68 -22.609 1 97.19 217 ARG A O 1
ATOM 1720 N N . SER A 1 218 ? 3.188 -16.359 -23 1 96.25 218 SER A N 1
ATOM 1721 C CA . SER A 1 218 ? 2.707 -16.531 -24.359 1 96.25 218 SER A CA 1
ATOM 1722 C C . SER A 1 218 ? 1.232 -16.922 -24.391 1 96.25 218 SER A C 1
ATOM 1724 O O . SER A 1 218 ? 0.554 -16.75 -25.406 1 96.25 218 SER A O 1
ATOM 1726 N N . LEU A 1 219 ? 0.749 -17.406 -23.266 1 97.31 219 LEU A N 1
ATOM 1727 C CA . LEU A 1 219 ? -0.641 -17.844 -23.203 1 97.31 219 LEU A CA 1
ATOM 1728 C C . LEU A 1 219 ? -1.589 -16.656 -23.172 1 97.31 219 LEU A C 1
ATOM 1730 O O . LEU A 1 219 ? -2.787 -16.812 -23.422 1 97.31 219 LEU A O 1
ATOM 1734 N N . TYR A 1 220 ? -1.037 -15.43 -22.859 1 97.75 220 TYR A N 1
ATOM 1735 C CA . TYR A 1 220 ? -1.976 -14.32 -22.75 1 97.75 220 TYR A CA 1
ATOM 1736 C C . TYR A 1 220 ? -1.349 -13.023 -23.25 1 97.75 220 TYR A C 1
ATOM 1738 O O . TYR A 1 220 ? -2.055 -12.055 -23.531 1 97.75 220 TYR A O 1
ATOM 1746 N N . LEU A 1 221 ? -0.03 -12.938 -23.328 1 96.75 221 LEU A N 1
ATOM 1747 C CA . LEU A 1 221 ? 0.638 -11.758 -23.875 1 96.75 221 LEU A CA 1
ATOM 1748 C C . LEU A 1 221 ? 1.075 -12.008 -25.312 1 96.75 221 LEU A C 1
ATOM 1750 O O . LEU A 1 221 ? 2.234 -11.773 -25.672 1 96.75 221 LEU A O 1
ATOM 1754 N N . SER A 1 222 ? 0.193 -12.523 -26.078 1 94.75 222 SER A N 1
ATOM 1755 C CA . SER A 1 222 ? 0.39 -12.781 -27.5 1 94.75 222 SER A CA 1
ATOM 1756 C C . SER A 1 222 ? -0.866 -12.461 -28.297 1 94.75 222 SER A C 1
ATOM 1758 O O . SER A 1 222 ? -1.967 -12.414 -27.75 1 94.75 222 SER A O 1
ATOM 1760 N N . PRO A 1 223 ? -0.62 -12.102 -29.562 1 93 223 PRO A N 1
ATOM 1761 C CA . PRO A 1 223 ? -1.809 -11.938 -30.406 1 93 223 PRO A CA 1
ATOM 1762 C C . PRO A 1 223 ? -2.719 -13.164 -30.391 1 93 223 PRO A C 1
ATOM 1764 O O . PRO A 1 223 ? -2.236 -14.289 -30.25 1 93 223 PRO A O 1
ATOM 1767 N N . PRO A 1 224 ? -4.043 -12.961 -30.516 1 94.44 224 PRO A N 1
ATOM 1768 C CA . PRO A 1 224 ? -4.742 -11.703 -30.797 1 94.44 224 PRO A CA 1
ATOM 1769 C C . PRO A 1 224 ? -5.219 -11 -29.516 1 94.44 224 PRO A C 1
ATOM 1771 O O . PRO A 1 224 ? -5.906 -9.977 -29.594 1 94.44 224 PRO A O 1
ATOM 1774 N N . TRP A 1 225 ? -4.848 -11.562 -28.406 1 94.38 225 TRP A N 1
ATOM 1775 C CA . TRP A 1 225 ? -5.477 -11.086 -27.188 1 94.38 225 TRP A CA 1
ATOM 1776 C C . TRP A 1 225 ? -4.75 -9.867 -26.641 1 94.38 225 TRP A C 1
ATOM 1778 O O . TRP A 1 225 ? -5.312 -9.109 -25.844 1 94.38 225 TRP A O 1
ATOM 1788 N N . PHE A 1 226 ? -3.473 -9.695 -27.016 1 95.75 226 PHE A N 1
ATOM 1789 C CA . PHE A 1 226 ? -2.609 -8.695 -26.406 1 95.75 226 PHE A CA 1
ATOM 1790 C C . PHE A 1 226 ? -2.34 -7.547 -27.375 1 95.75 226 PHE A C 1
ATOM 1792 O O . PHE A 1 226 ? -1.993 -7.773 -28.531 1 95.75 226 PHE A O 1
ATOM 1799 N N . ASP A 1 227 ? -2.533 -6.344 -26.922 1 95.31 227 ASP A N 1
ATOM 1800 C CA . ASP A 1 227 ? -2.18 -5.125 -27.656 1 95.31 227 ASP A CA 1
ATOM 1801 C C . ASP A 1 227 ? -0.9 -4.508 -27.094 1 95.31 227 ASP A C 1
ATOM 1803 O O . ASP A 1 227 ? -0.904 -3.947 -25.984 1 95.31 227 ASP A O 1
ATOM 1807 N N . GLN A 1 228 ? 0.13 -4.535 -27.797 1 91.06 228 GLN A N 1
ATOM 1808 C CA . GLN A 1 228 ? 1.448 -4.086 -27.359 1 91.06 228 GLN A CA 1
ATOM 1809 C C . GLN A 1 228 ? 1.469 -2.58 -27.125 1 91.06 228 GLN A C 1
ATOM 1811 O O . GLN A 1 228 ? 2.209 -2.09 -26.266 1 91.06 228 GLN A O 1
ATOM 1816 N N . GLU A 1 229 ? 0.701 -1.838 -27.812 1 91.25 229 GLU A N 1
ATOM 1817 C CA . GLU A 1 229 ? 0.689 -0.382 -27.719 1 91.25 229 GLU A CA 1
ATOM 1818 C C . GLU A 1 229 ? 0.032 0.071 -26.406 1 91.25 229 GLU A C 1
ATOM 1820 O O . GLU A 1 229 ? 0.577 0.915 -25.703 1 91.25 229 GLU A O 1
ATOM 1825 N N . SER A 1 230 ? -1.035 -0.586 -26.109 1 93.19 230 SER A N 1
ATOM 1826 C CA . SER A 1 230 ? -1.769 -0.188 -24.906 1 93.19 230 SER A CA 1
ATOM 1827 C C . SER A 1 230 ? -1.394 -1.062 -23.719 1 93.19 230 SER A C 1
ATOM 1829 O O . SER A 1 230 ? -1.838 -0.811 -22.594 1 93.19 230 SER A O 1
ATOM 1831 N N . LEU A 1 231 ? -0.534 -2.074 -23.969 1 94.5 231 LEU A N 1
ATOM 1832 C CA . LEU A 1 231 ? -0.158 -3.027 -22.922 1 94.5 231 LEU A CA 1
ATOM 1833 C C . LEU A 1 231 ? -1.394 -3.594 -22.234 1 94.5 231 LEU A C 1
ATOM 1835 O O . LEU A 1 231 ? -1.48 -3.586 -21 1 94.5 231 LEU A O 1
ATOM 1839 N N . SER A 1 232 ? -2.348 -4.031 -23.031 1 96.25 232 SER A N 1
ATOM 1840 C CA . SER A 1 232 ? -3.604 -4.562 -22.516 1 96.25 232 SER A CA 1
ATOM 1841 C C . SER A 1 232 ? -3.922 -5.926 -23.125 1 96.25 232 SER A C 1
ATOM 1843 O O . SER A 1 232 ? -3.434 -6.258 -24.203 1 96.25 232 SER A O 1
ATOM 1845 N N . VAL A 1 233 ? -4.641 -6.711 -22.406 1 97.5 233 VAL A N 1
ATOM 1846 C CA . VAL A 1 233 ? -5.109 -8.016 -22.859 1 97.5 233 VAL A CA 1
ATOM 1847 C C . VAL A 1 233 ? -6.637 -8.031 -22.906 1 97.5 233 VAL A C 1
ATOM 1849 O O . VAL A 1 233 ? -7.297 -7.41 -22.062 1 97.5 233 VAL A O 1
ATOM 1852 N N . GLU A 1 234 ? -7.195 -8.672 -23.875 1 97.12 234 GLU A N 1
ATOM 1853 C CA . GLU A 1 234 ? -8.648 -8.844 -23.938 1 97.12 234 GLU A CA 1
ATOM 1854 C C . GLU A 1 234 ? -9.188 -9.453 -22.656 1 97.12 234 GLU A C 1
ATOM 1856 O O . GLU A 1 234 ? -8.773 -10.547 -22.25 1 97.12 234 GLU A O 1
ATOM 1861 N N . ASN A 1 235 ? -10.109 -8.758 -22.094 1 96.94 235 ASN A N 1
ATOM 1862 C CA . ASN A 1 235 ? -10.641 -9.172 -20.797 1 96.94 235 ASN A CA 1
ATOM 1863 C C . ASN A 1 235 ? -11.273 -10.555 -20.875 1 96.94 235 ASN A C 1
ATOM 1865 O O . ASN A 1 235 ? -11.172 -11.344 -19.922 1 96.94 235 ASN A O 1
ATOM 1869 N N . THR A 1 236 ? -11.969 -10.867 -21.922 1 97.44 236 THR A N 1
ATOM 1870 C CA . THR A 1 236 ? -12.633 -12.156 -22.062 1 97.44 236 THR A CA 1
ATOM 1871 C C . THR A 1 236 ? -11.617 -13.297 -22.047 1 97.44 236 THR A C 1
ATOM 1873 O O . THR A 1 236 ? -11.898 -14.383 -21.531 1 97.44 236 THR A O 1
ATOM 1876 N N . HIS A 1 237 ? -10.477 -13.039 -22.625 1 98.19 237 HIS A N 1
ATOM 1877 C CA . HIS A 1 237 ? -9.43 -14.055 -22.625 1 98.19 237 HIS A CA 1
ATOM 1878 C C . HIS A 1 237 ? -8.867 -14.281 -21.234 1 98.19 237 HIS A C 1
ATOM 1880 O O . HIS A 1 237 ? -8.648 -15.43 -20.828 1 98.19 237 HIS A O 1
ATOM 1886 N N . LEU A 1 238 ? -8.609 -13.219 -20.469 1 98.44 238 LEU A N 1
ATOM 1887 C CA . LEU A 1 238 ? -8.148 -13.336 -19.078 1 98.44 238 LEU A CA 1
ATOM 1888 C C . LEU A 1 238 ? -9.164 -14.086 -18.234 1 98.44 238 LEU A C 1
ATOM 1890 O O . LEU A 1 238 ? -8.797 -14.93 -17.406 1 98.44 238 LEU A O 1
ATOM 1894 N N . GLN A 1 239 ? -10.43 -13.797 -18.438 1 98.06 239 GLN A N 1
ATOM 1895 C CA . GLN A 1 239 ? -11.492 -14.469 -17.703 1 98.06 239 GLN A CA 1
ATOM 1896 C C . GLN A 1 239 ? -11.508 -15.969 -18.016 1 98.06 239 GLN A C 1
ATOM 1898 O O . GLN A 1 239 ? -11.742 -16.781 -17.125 1 98.06 239 GLN A O 1
ATOM 1903 N N . LYS A 1 240 ? -11.352 -16.25 -19.266 1 98.31 240 LYS A N 1
ATOM 1904 C CA . LYS A 1 240 ? -11.297 -17.641 -19.672 1 98.31 240 LYS A CA 1
ATOM 1905 C C . LYS A 1 240 ? -10.164 -18.375 -18.953 1 98.31 240 LYS A C 1
ATOM 1907 O O . LYS A 1 240 ? -10.359 -19.469 -18.422 1 98.31 240 LYS A O 1
ATOM 1912 N N . LEU A 1 241 ? -8.977 -17.797 -18.953 1 98.69 241 LEU A N 1
ATOM 1913 C CA . LEU A 1 241 ? -7.828 -18.422 -18.297 1 98.69 241 LEU A CA 1
ATOM 1914 C C . LEU A 1 241 ? -8.055 -18.531 -16.797 1 98.69 241 LEU A C 1
ATOM 1916 O O . LEU A 1 241 ? -7.66 -19.531 -16.172 1 98.69 241 LEU A O 1
ATOM 1920 N N . ASN A 1 242 ? -8.648 -17.547 -16.172 1 98.75 242 ASN A N 1
ATOM 1921 C CA . ASN A 1 242 ? -8.992 -17.594 -14.758 1 98.75 242 ASN A CA 1
ATOM 1922 C C . ASN A 1 242 ? -9.953 -18.734 -14.453 1 98.75 242 ASN A C 1
ATOM 1924 O O . ASN A 1 242 ? -9.797 -19.438 -13.453 1 98.75 242 ASN A O 1
ATOM 1928 N N . LYS A 1 243 ? -10.961 -18.906 -15.32 1 98.69 243 LYS A N 1
ATOM 1929 C CA . LYS A 1 243 ? -11.906 -20 -15.148 1 98.69 243 LYS A CA 1
ATOM 1930 C C . LYS A 1 243 ? -11.211 -21.359 -15.25 1 98.69 243 LYS A C 1
ATOM 1932 O O . LYS A 1 243 ? -11.562 -22.297 -14.531 1 98.69 243 LYS A O 1
ATOM 1937 N N . GLN A 1 244 ? -10.312 -21.453 -16.156 1 98.88 244 GLN A N 1
ATOM 1938 C CA . GLN A 1 244 ? -9.547 -22.688 -16.281 1 98.88 244 GLN A CA 1
ATOM 1939 C C . GLN A 1 244 ? -8.734 -22.953 -15.031 1 98.88 244 GLN A C 1
ATOM 1941 O O . GLN A 1 244 ? -8.602 -24.109 -14.602 1 98.88 244 GLN A O 1
ATOM 1946 N N . PHE A 1 245 ? -8.188 -21.922 -14.438 1 98.88 245 PHE A N 1
ATOM 1947 C CA . PHE A 1 245 ? -7.484 -22.078 -13.172 1 98.88 245 PHE A CA 1
ATOM 1948 C C . PHE A 1 245 ? -8.43 -22.594 -12.086 1 98.88 245 PHE A C 1
ATOM 1950 O O . PHE A 1 245 ? -8.094 -23.531 -11.367 1 98.88 245 PHE A O 1
ATOM 1957 N N . GLU A 1 246 ? -9.586 -21.953 -11.984 1 98.75 246 GLU A N 1
ATOM 1958 C CA . GLU A 1 246 ? -10.609 -22.406 -11.047 1 98.75 246 GLU A CA 1
ATOM 1959 C C . GLU A 1 246 ? -10.938 -23.875 -11.266 1 98.75 246 GLU A C 1
ATOM 1961 O O . GLU A 1 246 ? -11.016 -24.656 -10.305 1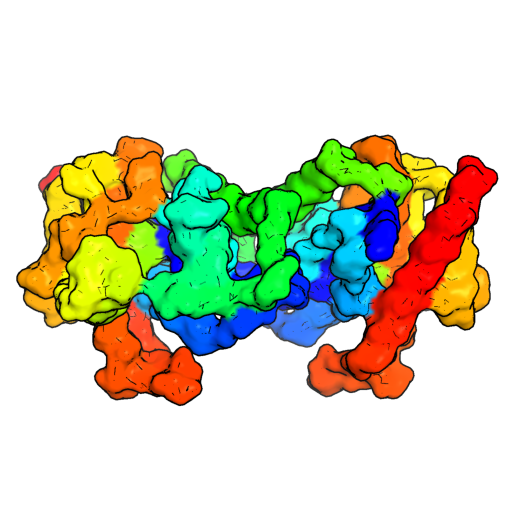 98.75 246 GLU A O 1
ATOM 1966 N N . ASN A 1 247 ? -11.117 -24.219 -12.508 1 98.69 247 ASN A N 1
ATOM 1967 C CA . ASN A 1 247 ? -11.43 -25.609 -12.852 1 98.69 247 ASN A CA 1
ATOM 1968 C C . ASN A 1 247 ? -10.312 -26.562 -12.422 1 98.69 247 ASN A C 1
ATOM 1970 O O . ASN A 1 247 ? -10.578 -27.688 -12.016 1 98.69 247 ASN A O 1
ATOM 1974 N N . SER A 1 248 ? -9.07 -26.141 -12.578 1 98.81 248 SER A N 1
ATOM 1975 C CA . SER A 1 248 ? -7.938 -26.969 -12.148 1 98.81 248 SER A CA 1
ATOM 1976 C C . SER A 1 248 ? -8.016 -27.266 -10.664 1 98.81 248 SER A C 1
ATOM 1978 O O . SER A 1 248 ? -7.75 -28.391 -10.242 1 98.81 248 SER A O 1
ATOM 1980 N N . LEU A 1 249 ? -8.375 -26.281 -9.852 1 98.38 249 LEU A N 1
ATOM 1981 C CA . LEU A 1 249 ? -8.484 -26.469 -8.406 1 98.38 249 LEU A CA 1
ATOM 1982 C C . LEU A 1 249 ? -9.68 -27.344 -8.062 1 98.38 249 LEU A C 1
ATOM 1984 O O . LEU A 1 249 ? -9.617 -28.141 -7.121 1 98.38 249 LEU A O 1
ATOM 1988 N N . GLU A 1 250 ? -10.758 -27.141 -8.82 1 97.69 250 GLU A N 1
ATOM 1989 C CA . GLU A 1 250 ? -11.922 -28.016 -8.617 1 97.69 250 GLU A CA 1
ATOM 1990 C C . GLU A 1 250 ? -11.562 -29.469 -8.836 1 97.69 250 GLU A C 1
ATOM 1992 O O . GLU A 1 250 ? -11.906 -30.328 -8.023 1 97.69 250 GLU A O 1
ATOM 1997 N N . LEU A 1 251 ? -10.875 -29.781 -9.93 1 97.75 251 LEU A N 1
ATOM 1998 C CA . LEU A 1 251 ? -10.453 -31.141 -10.219 1 97.75 251 LEU A CA 1
ATOM 1999 C C . LEU A 1 251 ? -9.484 -31.641 -9.156 1 97.75 251 LEU A C 1
ATOM 2001 O O . LEU A 1 251 ? -9.609 -32.781 -8.68 1 97.75 251 LEU A O 1
ATOM 2005 N N . PHE A 1 252 ? -8.57 -30.875 -8.766 1 98.19 252 PHE A N 1
ATOM 2006 C CA . PHE A 1 252 ? -7.539 -31.234 -7.801 1 98.19 252 PHE A CA 1
ATOM 2007 C C . PHE A 1 252 ? -8.172 -31.688 -6.484 1 98.19 252 PHE A C 1
ATOM 2009 O O . PHE A 1 252 ? -7.844 -32.75 -5.969 1 98.19 252 PHE A O 1
ATOM 2016 N N . PHE A 1 253 ? -9.07 -30.844 -5.977 1 96.62 253 PHE A N 1
ATOM 2017 C CA . PHE A 1 253 ? -9.633 -31.109 -4.66 1 96.62 253 PHE A CA 1
ATOM 2018 C C . PHE A 1 253 ? -10.664 -32.219 -4.734 1 96.62 253 PHE A C 1
ATOM 2020 O O . PHE A 1 253 ? -11.008 -32.844 -3.717 1 96.62 253 PHE A O 1
ATOM 2027 N N . SER A 1 254 ? -11.188 -32.469 -5.906 1 95.56 254 SER A N 1
ATOM 2028 C CA . SER A 1 254 ? -12.055 -33.625 -6.07 1 95.56 254 SER A CA 1
ATOM 2029 C C . SER A 1 254 ? -11.25 -34.938 -6.027 1 95.56 254 SER A C 1
ATOM 2031 O O . SER A 1 254 ? -11.773 -35.969 -5.629 1 95.56 254 SER A O 1
ATOM 2033 N N . GLU A 1 255 ? -9.977 -34.812 -6.352 1 92.56 255 GLU A N 1
ATOM 2034 C CA . GLU A 1 255 ? -9.156 -36.031 -6.5 1 92.56 255 GLU A CA 1
ATOM 2035 C C . GLU A 1 255 ? -8.227 -36.219 -5.305 1 92.56 255 GLU A C 1
ATOM 2037 O O . GLU A 1 255 ? -7.777 -37.312 -5.031 1 92.56 255 GLU A O 1
ATOM 2042 N N . ILE A 1 256 ? -7.922 -35.125 -4.574 1 84.88 256 ILE A N 1
ATOM 2043 C CA . ILE A 1 256 ? -6.891 -35.188 -3.543 1 84.88 256 ILE A CA 1
ATOM 2044 C C . ILE A 1 256 ? -7.352 -36.094 -2.398 1 84.88 256 ILE A C 1
ATOM 2046 O O . ILE A 1 256 ? -6.531 -36.625 -1.653 1 84.88 256 ILE A O 1
ATOM 2050 N N . ARG A 1 257 ? -8.641 -36.281 -2.041 1 71.75 257 ARG A N 1
ATOM 2051 C CA . ARG A 1 257 ? -9.203 -37.094 -0.975 1 71.75 257 ARG A CA 1
ATOM 2052 C C . ARG A 1 257 ? -8.852 -38.562 -1.172 1 71.75 257 ARG A C 1
ATOM 2054 O O . ARG A 1 257 ? -8.906 -39.344 -0.225 1 71.75 257 ARG A O 1
ATOM 2061 N N . THR A 1 258 ? -8.391 -38.781 -2.412 1 57.78 258 THR A N 1
ATOM 2062 C CA . THR A 1 258 ? -8.086 -40.156 -2.764 1 57.78 258 THR A CA 1
ATOM 2063 C C . THR A 1 258 ? -6.602 -40.438 -2.576 1 57.78 258 THR A C 1
ATOM 2065 O O . THR A 1 258 ? -6.16 -41.594 -2.748 1 57.78 258 THR A O 1
ATOM 2068 N N . LEU A 1 259 ? -5.863 -39.469 -2.225 1 53.38 259 LEU A N 1
ATOM 2069 C CA . LEU A 1 259 ? -4.445 -39.688 -1.958 1 53.38 259 LEU A CA 1
ATOM 2070 C C . LEU A 1 259 ? -4.203 -39.969 -0.475 1 53.38 259 LEU A C 1
ATOM 2072 O O . LEU A 1 259 ? -4.793 -39.281 0.382 1 53.38 259 LEU A O 1
ATOM 2076 N N . MET B 1 1 ? 22.453 21.094 2.303 1 56.78 1 MET B N 1
ATOM 2077 C CA . MET B 1 1 ? 21.781 21.953 3.283 1 56.78 1 MET B CA 1
ATOM 2078 C C . MET B 1 1 ? 21.297 21.141 4.469 1 56.78 1 MET B C 1
ATOM 2080 O O . MET B 1 1 ? 20.984 19.953 4.328 1 56.78 1 MET B O 1
ATOM 2084 N N . LYS B 1 2 ? 21.328 21.625 5.609 1 81.88 2 LYS B N 1
ATOM 2085 C CA . LYS B 1 2 ? 20.984 20.922 6.836 1 81.88 2 LYS B CA 1
ATOM 2086 C C . LYS B 1 2 ? 19.484 20.641 6.898 1 81.88 2 LYS B C 1
ATOM 2088 O O . LYS B 1 2 ? 18.672 21.516 6.602 1 81.88 2 LYS B O 1
ATOM 2093 N N . LYS B 1 3 ? 18.938 19.453 7.082 1 94.06 3 LYS B N 1
ATOM 2094 C CA . LYS B 1 3 ? 17.547 19.031 7.211 1 94.06 3 LYS B CA 1
ATOM 2095 C C . LYS B 1 3 ? 16.906 19.578 8.477 1 94.06 3 LYS B C 1
ATOM 2097 O O . LYS B 1 3 ? 17.562 19.672 9.523 1 94.06 3 LYS B O 1
ATOM 2102 N N . PHE B 1 4 ? 15.641 20.094 8.398 1 96.94 4 PHE B N 1
ATOM 2103 C CA . PHE B 1 4 ? 14.906 20.391 9.617 1 96.94 4 PHE B CA 1
ATOM 2104 C C . PHE B 1 4 ? 14.758 19.141 10.477 1 96.94 4 PHE B C 1
ATOM 2106 O O . PHE B 1 4 ? 14.492 18.062 9.961 1 96.94 4 PHE B O 1
ATOM 2113 N N . PRO B 1 5 ? 14.992 19.266 11.758 1 97.5 5 PRO B N 1
ATOM 2114 C CA . PRO B 1 5 ? 14.828 18.109 12.648 1 97.5 5 PRO B CA 1
ATOM 2115 C C . PRO B 1 5 ? 13.359 17.812 12.953 1 97.5 5 PRO B C 1
ATOM 2117 O O . PRO B 1 5 ? 12.953 17.812 14.117 1 97.5 5 PRO B O 1
ATOM 2120 N N . VAL B 1 6 ? 12.609 17.531 11.883 1 98.06 6 VAL B N 1
ATOM 2121 C CA . VAL B 1 6 ? 11.164 17.359 12.008 1 98.06 6 VAL B CA 1
ATOM 2122 C C . VAL B 1 6 ? 10.734 16.078 11.289 1 98.06 6 VAL B C 1
ATOM 2124 O O . VAL B 1 6 ? 11.336 15.688 10.281 1 98.06 6 VAL B O 1
ATOM 2127 N N . LEU B 1 7 ? 9.82 15.383 11.883 1 98.25 7 LEU B N 1
ATOM 2128 C CA . LEU B 1 7 ? 9.062 14.305 11.25 1 98.25 7 LEU B CA 1
ATOM 2129 C C . LEU B 1 7 ? 7.699 14.797 10.789 1 98.25 7 LEU B C 1
ATOM 2131 O O . LEU B 1 7 ? 6.953 15.398 11.562 1 98.25 7 LEU B O 1
ATOM 2135 N N . LEU B 1 8 ? 7.414 14.617 9.523 1 98.69 8 LEU B N 1
ATOM 2136 C CA . LEU B 1 8 ? 6.094 14.953 9 1 98.69 8 LEU B CA 1
ATOM 2137 C C . LEU B 1 8 ? 5.258 13.695 8.797 1 98.69 8 LEU B C 1
ATOM 2139 O O . LEU B 1 8 ? 5.652 12.789 8.055 1 98.69 8 LEU B O 1
ATOM 2143 N N . SER B 1 9 ? 4.16 13.594 9.484 1 98.69 9 SER B N 1
ATOM 2144 C CA . SER B 1 9 ? 3.156 12.547 9.297 1 98.69 9 SER B CA 1
ATOM 2145 C C . SER B 1 9 ? 1.977 13.055 8.477 1 98.69 9 SER B C 1
ATOM 2147 O O . SER B 1 9 ? 1.331 14.039 8.844 1 98.69 9 SER B O 1
ATOM 2149 N N . ILE B 1 10 ? 1.663 12.422 7.34 1 98.62 10 ILE B N 1
ATOM 2150 C CA . ILE B 1 10 ? 0.566 12.82 6.465 1 98.62 10 ILE B CA 1
ATOM 2151 C C . ILE B 1 10 ? -0.363 11.633 6.23 1 98.62 10 ILE B C 1
ATOM 2153 O O . ILE B 1 10 ? -0.323 11.008 5.168 1 98.62 10 ILE B O 1
ATOM 2157 N N . PRO B 1 11 ? -1.296 11.43 7.121 1 98.5 11 PRO B N 1
ATOM 2158 C CA . PRO B 1 11 ? -2.029 10.156 7.156 1 98.5 11 PRO B CA 1
ATOM 2159 C C . PRO B 1 11 ? -3.291 10.188 6.297 1 98.5 11 PRO B C 1
ATOM 2161 O O . PRO B 1 11 ? -3.9 9.141 6.059 1 98.5 11 PRO B O 1
ATOM 2164 N N . HIS B 1 12 ? -3.705 11.375 5.742 1 98.19 12 HIS B N 1
ATOM 2165 C CA . HIS B 1 12 ? -5.039 11.438 5.156 1 98.19 12 HIS B CA 1
ATOM 2166 C C . HIS B 1 12 ? -4.988 11.945 3.721 1 98.19 12 HIS B C 1
ATOM 2168 O O . HIS B 1 12 ? -6.016 12.352 3.162 1 98.19 12 HIS B O 1
ATOM 2174 N N . GLY B 1 13 ? -3.857 11.961 3.135 1 96.75 13 GLY B N 1
ATOM 2175 C CA . GLY B 1 13 ? -3.717 12.578 1.826 1 96.75 13 GLY B CA 1
ATOM 2176 C C . GLY B 1 13 ? -3.99 11.625 0.68 1 96.75 13 GLY B C 1
ATOM 2177 O O . GLY B 1 13 ? -4.113 12.047 -0.471 1 96.75 13 GLY B O 1
ATOM 2178 N N . GLY B 1 14 ? -4.113 10.336 0.96 1 95.94 14 GLY B N 1
ATOM 2179 C CA . GLY B 1 14 ? -4.223 9.336 -0.09 1 95.94 14 GLY B CA 1
ATOM 2180 C C . GLY B 1 14 ? -5.645 9.148 -0.591 1 95.94 14 GLY B C 1
ATOM 2181 O O . GLY B 1 14 ? -6.602 9.406 0.137 1 95.94 14 GLY B O 1
ATOM 2182 N N . LEU B 1 15 ? -5.754 8.617 -1.891 1 96.12 15 LEU B N 1
ATOM 2183 C CA . LEU B 1 15 ? -7.051 8.344 -2.502 1 96.12 15 LEU B CA 1
ATOM 2184 C C . LEU B 1 15 ? -7.121 6.914 -3.023 1 96.12 15 LEU B C 1
ATOM 2186 O O . LEU B 1 15 ? -8.141 6.5 -3.574 1 96.12 15 LEU B O 1
ATOM 2190 N N . LYS B 1 16 ? -6.105 6.191 -2.771 1 95.06 16 LYS B N 1
ATOM 2191 C CA . LYS B 1 16 ? -6.004 4.855 -3.354 1 95.06 16 LYS B CA 1
ATOM 2192 C C . LYS B 1 16 ? -6.898 3.865 -2.615 1 95.06 16 LYS B C 1
ATOM 2194 O O . LYS B 1 16 ? -7 3.91 -1.388 1 95.06 16 LYS B O 1
ATOM 2199 N N . LYS B 1 17 ? -7.523 2.963 -3.428 1 96 17 LYS B N 1
ATOM 2200 C CA . LYS B 1 17 ? -8.305 1.849 -2.9 1 96 17 LYS B CA 1
ATOM 2201 C C . LYS B 1 17 ? -7.426 0.624 -2.666 1 96 17 LYS B C 1
ATOM 2203 O O . LYS B 1 17 ? -6.594 0.281 -3.506 1 96 17 LYS B O 1
ATOM 2208 N N . PRO B 1 18 ? -7.586 0.049 -1.464 1 95 18 PRO B N 1
ATOM 2209 C CA . PRO B 1 18 ? -6.84 -1.193 -1.25 1 95 18 PRO B CA 1
ATOM 2210 C C . PRO B 1 18 ? -7.242 -2.297 -2.227 1 95 18 PRO B C 1
ATOM 2212 O O . PRO B 1 18 ? -8.43 -2.473 -2.512 1 95 18 PRO B O 1
ATOM 2215 N N . ALA B 1 19 ? -6.223 -3.064 -2.658 1 90.38 19 ALA B N 1
ATOM 2216 C CA . ALA B 1 19 ? -6.48 -4.199 -3.541 1 90.38 19 ALA B CA 1
ATOM 2217 C C . ALA B 1 19 ? -7.352 -5.242 -2.852 1 90.38 19 ALA B C 1
ATOM 2219 O O . ALA B 1 19 ? -8.148 -5.922 -3.502 1 90.38 19 ALA B O 1
ATOM 2220 N N . GLU B 1 20 ? -7.301 -5.348 -1.575 1 91.94 20 GLU B N 1
ATOM 2221 C CA . GLU B 1 20 ? -8.039 -6.309 -0.759 1 91.94 20 GLU B CA 1
ATOM 2222 C C . GLU B 1 20 ? -9.539 -6.051 -0.822 1 91.94 20 GLU B C 1
ATOM 2224 O O . GLU B 1 20 ? -10.336 -6.938 -0.519 1 91.94 20 GLU B O 1
ATOM 2229 N N . LEU B 1 21 ? -9.914 -4.84 -1.264 1 94.94 21 LEU B N 1
ATOM 2230 C CA . LEU B 1 21 ? -11.328 -4.48 -1.234 1 94.94 21 LEU B CA 1
ATOM 2231 C C . LEU B 1 21 ? -11.93 -4.527 -2.635 1 94.94 21 LEU B C 1
ATOM 2233 O O . LEU B 1 21 ? -13.047 -4.055 -2.852 1 94.94 21 LEU B O 1
ATOM 2237 N N . ASP B 1 22 ? -11.188 -5.082 -3.545 1 90.81 22 ASP B N 1
ATOM 2238 C CA . ASP B 1 22 ? -11.727 -5.242 -4.891 1 90.81 22 ASP B CA 1
ATOM 2239 C C . ASP B 1 22 ? -13.062 -5.98 -4.863 1 90.81 22 ASP B C 1
ATOM 2241 O O . ASP B 1 22 ? -13.18 -7.039 -4.242 1 90.81 22 ASP B O 1
ATOM 2245 N N . GLY B 1 23 ? -14.086 -5.406 -5.496 1 90.62 23 GLY B N 1
ATOM 2246 C CA . GLY B 1 23 ? -15.391 -6.031 -5.602 1 90.62 23 GLY B CA 1
ATOM 2247 C C . GLY B 1 23 ? -16.297 -5.711 -4.43 1 90.62 23 GLY B C 1
ATOM 2248 O O . GLY B 1 23 ? -17.438 -6.176 -4.379 1 90.62 23 GLY B O 1
ATOM 2249 N N . HIS B 1 24 ? -15.812 -4.871 -3.49 1 95.19 24 HIS B N 1
ATOM 2250 C CA . HIS B 1 24 ? -16.594 -4.586 -2.291 1 95.19 24 HIS B CA 1
ATOM 2251 C C . HIS B 1 24 ? -17.219 -3.195 -2.357 1 95.19 24 HIS B C 1
ATOM 2253 O O . HIS B 1 24 ? -18.141 -2.889 -1.602 1 95.19 24 HIS B O 1
ATOM 2259 N N . LEU B 1 25 ? -16.828 -2.34 -3.258 1 96.31 25 LEU B N 1
ATOM 2260 C CA . LEU B 1 25 ? -16.953 -0.903 -3.043 1 96.31 25 LEU B CA 1
ATOM 2261 C C . LEU B 1 25 ? -18.078 -0.328 -3.902 1 96.31 25 LEU B C 1
ATOM 2263 O O . LEU B 1 25 ? -18.266 -0.755 -5.043 1 96.31 25 LEU B O 1
ATOM 2267 N N . THR B 1 26 ? -18.75 0.676 -3.355 1 95.56 26 THR B N 1
ATOM 2268 C CA . THR B 1 26 ? -19.75 1.433 -4.105 1 95.56 26 THR B CA 1
ATOM 2269 C C . THR B 1 26 ? -19.422 2.922 -4.094 1 95.56 26 THR B C 1
ATOM 2271 O O . THR B 1 26 ? -19.969 3.695 -4.875 1 95.56 26 THR B O 1
ATOM 2274 N N . ILE B 1 27 ? -18.516 3.352 -3.334 1 95.5 27 ILE B N 1
ATOM 2275 C CA . ILE B 1 27 ? -18.156 4.75 -3.146 1 95.5 27 ILE B CA 1
ATOM 2276 C C . ILE B 1 27 ? -17.516 5.297 -4.426 1 95.5 27 ILE B C 1
ATOM 2278 O O . ILE B 1 27 ? -16.75 4.598 -5.094 1 95.5 27 ILE B O 1
ATOM 2282 N N . THR B 1 28 ? -17.75 6.566 -4.777 1 93.94 28 THR B N 1
ATOM 2283 C CA . THR B 1 28 ? -17.219 7.188 -5.988 1 93.94 28 THR B CA 1
ATOM 2284 C C . THR B 1 28 ? -15.883 7.871 -5.703 1 93.94 28 THR B C 1
ATOM 2286 O O . THR B 1 28 ? -15.539 8.117 -4.547 1 93.94 28 THR B O 1
ATOM 2289 N N . ASN B 1 29 ? -15.156 8.148 -6.762 1 93.88 29 ASN B N 1
ATOM 2290 C CA . ASN B 1 29 ? -13.898 8.875 -6.625 1 93.88 29 ASN B CA 1
ATOM 2291 C C . ASN B 1 29 ? -14.117 10.273 -6.039 1 93.88 29 ASN B C 1
ATOM 2293 O O . ASN B 1 29 ? -13.281 10.773 -5.289 1 93.88 29 ASN B O 1
ATOM 2297 N N . LYS B 1 30 ? -15.188 10.898 -6.41 1 94.19 30 LYS B N 1
ATOM 2298 C CA . LYS B 1 30 ? -15.516 12.211 -5.863 1 94.19 30 LYS B CA 1
ATOM 2299 C C . LYS B 1 30 ? -15.773 12.133 -4.359 1 94.19 30 LYS B C 1
ATOM 2301 O O . LYS B 1 30 ? -15.312 12.992 -3.604 1 94.19 30 LYS B O 1
ATOM 2306 N N . ASP B 1 31 ? -16.453 11.086 -3.949 1 94.25 31 ASP B N 1
ATOM 2307 C CA . ASP B 1 31 ? -16.703 10.891 -2.525 1 94.25 31 ASP B CA 1
ATOM 2308 C C . ASP B 1 31 ? -15.406 10.672 -1.761 1 94.25 31 ASP B C 1
ATOM 2310 O O . ASP B 1 31 ? -15.227 11.195 -0.659 1 94.25 31 ASP B O 1
ATOM 2314 N N . LEU B 1 32 ? -14.562 9.898 -2.363 1 95.31 32 LEU B N 1
ATOM 2315 C CA . LEU B 1 32 ? -13.266 9.633 -1.76 1 95.31 32 LEU B CA 1
ATOM 2316 C C . LEU B 1 32 ? -12.461 10.922 -1.619 1 95.31 32 LEU B C 1
ATOM 2318 O O . LEU B 1 32 ? -11.836 11.156 -0.581 1 95.31 32 LEU B O 1
ATOM 2322 N N . PHE B 1 33 ? -12.492 11.766 -2.645 1 95.31 33 PHE B N 1
ATOM 2323 C CA . PHE B 1 33 ? -11.797 13.047 -2.646 1 95.31 33 PHE B CA 1
ATOM 2324 C C . PHE B 1 33 ? -12.312 13.945 -1.523 1 95.31 33 PHE B C 1
ATOM 2326 O O . PHE B 1 33 ? -11.523 14.523 -0.774 1 95.31 33 PHE B O 1
ATOM 2333 N N . ASP B 1 34 ? -13.594 13.93 -1.396 1 92.81 34 ASP B N 1
ATOM 2334 C CA . ASP B 1 34 ? -14.227 14.797 -0.406 1 92.81 34 ASP B CA 1
ATOM 2335 C C . ASP B 1 34 ? -13.922 14.32 1.013 1 92.81 34 ASP B C 1
ATOM 2337 O O . ASP B 1 34 ? -13.812 15.133 1.935 1 92.81 34 ASP B O 1
ATOM 2341 N N . ASP B 1 35 ? -13.797 13.055 1.162 1 93.56 35 ASP B N 1
ATOM 2342 C CA . ASP B 1 35 ? -13.594 12.469 2.482 1 93.56 35 ASP B CA 1
ATOM 2343 C C . ASP B 1 35 ? -12.133 12.57 2.91 1 93.56 35 ASP B C 1
ATOM 2345 O O . ASP B 1 35 ? -11.828 12.547 4.102 1 93.56 35 ASP B O 1
ATOM 2349 N N . ALA B 1 36 ? -11.195 12.664 1.988 1 96.06 36 ALA B N 1
ATOM 2350 C CA . ALA B 1 36 ? -9.758 12.711 2.248 1 96.06 36 ALA B CA 1
ATOM 2351 C C . ALA B 1 36 ? -9.32 14.117 2.641 1 96.06 36 ALA B C 1
ATOM 2353 O O . ALA B 1 36 ? -10.148 14.969 2.961 1 96.06 36 ALA B O 1
ATOM 2354 N N . ASP B 1 37 ? -8.062 14.297 2.854 1 97.5 37 ASP B N 1
ATOM 2355 C CA . ASP B 1 37 ? -7.395 15.594 2.871 1 97.5 37 ASP B CA 1
ATOM 2356 C C . ASP B 1 37 ? -6.684 15.859 1.547 1 97.5 37 ASP B C 1
ATOM 2358 O O . ASP B 1 37 ? -5.457 15.758 1.462 1 97.5 37 ASP B O 1
ATOM 2362 N N . PRO B 1 38 ? -7.523 16.312 0.56 1 96.69 38 PRO B N 1
ATOM 2363 C CA . PRO B 1 38 ? -6.957 16.422 -0.785 1 96.69 38 PRO B CA 1
ATOM 2364 C C . PRO B 1 38 ? -5.738 17.344 -0.836 1 96.69 38 PRO B C 1
ATOM 2366 O O . PRO B 1 38 ? -5.758 18.422 -0.249 1 96.69 38 PRO B O 1
ATOM 2369 N N . PHE B 1 39 ? -4.605 16.891 -1.463 1 97.81 39 PHE B N 1
ATOM 2370 C CA . PHE B 1 39 ? -3.42 17.656 -1.829 1 97.81 39 PHE B CA 1
ATOM 2371 C C . PHE B 1 39 ? -2.572 17.953 -0.601 1 97.81 39 PHE B C 1
ATOM 2373 O O . PHE B 1 39 ? -1.64 18.766 -0.668 1 97.81 39 PHE B O 1
ATOM 2380 N N . VAL B 1 40 ? -2.855 17.344 0.538 1 98.38 40 VAL B N 1
ATOM 2381 C CA . VAL B 1 40 ? -2.066 17.625 1.73 1 98.38 40 VAL B CA 1
ATOM 2382 C C . VAL B 1 40 ? -0.645 17.109 1.553 1 98.38 40 VAL B C 1
ATOM 2384 O O . VAL B 1 40 ? 0.299 17.641 2.143 1 98.38 40 VAL B O 1
ATOM 2387 N N . ILE B 1 41 ? -0.483 16.047 0.791 1 97.88 41 ILE B N 1
ATOM 2388 C CA . ILE B 1 41 ? 0.862 15.57 0.499 1 97.88 41 ILE B CA 1
ATOM 2389 C C . ILE B 1 41 ? 1.65 16.656 -0.235 1 97.88 41 ILE B C 1
ATOM 2391 O O . ILE B 1 41 ? 2.756 17.016 0.177 1 97.88 41 ILE B O 1
ATOM 2395 N N . GLU B 1 42 ? 1.062 17.281 -1.25 1 97.25 42 GLU B N 1
ATOM 2396 C CA . GLU B 1 42 ? 1.695 18.344 -2.02 1 97.25 42 GLU B CA 1
ATOM 2397 C C . GLU B 1 42 ? 1.957 19.578 -1.148 1 97.25 42 GLU B C 1
ATOM 2399 O O . GLU B 1 42 ? 2.953 20.281 -1.34 1 97.25 42 GLU B O 1
ATOM 2404 N N . LEU B 1 43 ? 1.096 19.781 -0.197 1 98.62 43 LEU B N 1
ATOM 2405 C CA . LEU B 1 43 ? 1.165 20.984 0.635 1 98.62 43 LEU B CA 1
ATOM 2406 C C . LEU B 1 43 ? 2.27 20.844 1.68 1 98.62 43 LEU B C 1
ATOM 2408 O O . LEU B 1 43 ? 2.918 21.844 2.029 1 98.62 43 LEU B O 1
ATOM 2412 N N . TYR B 1 44 ? 2.484 19.578 2.188 1 98.75 44 TYR B N 1
ATOM 2413 C CA . TYR B 1 44 ? 3.305 19.469 3.389 1 98.75 44 TYR B CA 1
ATOM 2414 C C . TYR B 1 44 ? 4.602 18.719 3.1 1 98.75 44 TYR B C 1
ATOM 2416 O O . TYR B 1 44 ? 5.562 18.812 3.863 1 98.75 44 TYR B O 1
ATOM 2424 N N . ASP B 1 45 ? 4.609 17.875 2.053 1 98 45 ASP B N 1
ATOM 2425 C CA . ASP B 1 45 ? 5.785 17.047 1.798 1 98 45 ASP B CA 1
ATOM 2426 C C . ASP B 1 45 ? 6.984 17.906 1.406 1 98 45 ASP B C 1
ATOM 2428 O O . ASP B 1 45 ? 6.98 18.531 0.35 1 98 45 ASP B O 1
ATOM 2432 N N . LEU B 1 46 ? 8 17.891 2.23 1 97.56 46 LEU B N 1
ATOM 2433 C CA . LEU B 1 46 ? 9.195 18.688 2.002 1 97.56 46 LEU B CA 1
ATOM 2434 C C . LEU B 1 46 ? 10.375 17.812 1.599 1 97.56 46 LEU B C 1
ATOM 2436 O O . LEU B 1 46 ? 11.516 18.281 1.526 1 97.56 46 LEU B O 1
ATOM 2440 N N . GLY B 1 47 ? 10.078 16.531 1.401 1 92.94 47 GLY B N 1
ATOM 2441 C CA . GLY B 1 47 ? 11.094 15.609 0.928 1 92.94 47 GLY B CA 1
ATOM 2442 C C . GLY B 1 47 ? 12.336 15.578 1.805 1 92.94 47 GLY B C 1
ATOM 2443 O O . GLY B 1 47 ? 12.234 15.398 3.021 1 92.94 47 GLY B O 1
ATOM 2444 N N . ASP B 1 48 ? 13.477 15.898 1.209 1 90.31 48 ASP B N 1
ATOM 2445 C CA . ASP B 1 48 ? 14.766 15.742 1.884 1 90.31 48 ASP B CA 1
ATOM 2446 C C . ASP B 1 48 ? 15.086 16.969 2.74 1 90.31 48 ASP B C 1
ATOM 2448 O O . ASP B 1 48 ? 16.125 17 3.404 1 90.31 48 ASP B O 1
ATOM 2452 N N . LYS B 1 49 ? 14.203 17.906 2.84 1 95.88 49 LYS B N 1
ATOM 2453 C CA . LYS B 1 49 ? 14.438 19.094 3.646 1 95.88 49 LYS B CA 1
ATOM 2454 C C . LYS B 1 49 ? 14.141 18.828 5.121 1 95.88 49 LYS B C 1
ATOM 2456 O O . LYS B 1 49 ? 14.516 19.625 5.988 1 95.88 49 LYS B O 1
ATOM 2461 N N . VAL B 1 50 ? 13.469 17.672 5.355 1 97.31 50 VAL B N 1
ATOM 2462 C CA . VAL B 1 50 ? 13.18 17.266 6.727 1 97.31 50 VAL B CA 1
ATOM 2463 C C . VAL B 1 50 ? 13.797 15.898 6.996 1 97.31 50 VAL B C 1
ATOM 2465 O O . VAL B 1 50 ? 14.281 15.234 6.074 1 97.31 50 VAL B O 1
ATOM 2468 N N . GLN B 1 51 ? 13.734 15.516 8.32 1 96.31 51 GLN B N 1
ATOM 2469 C CA . GLN B 1 51 ? 14.32 14.227 8.672 1 96.31 51 GLN B CA 1
ATOM 2470 C C . GLN B 1 51 ? 13.578 13.078 8 1 96.31 51 GLN B C 1
ATOM 2472 O O . GLN B 1 51 ? 14.195 12.133 7.504 1 96.31 51 GLN B O 1
ATOM 2477 N N . ARG B 1 52 ? 12.273 13.18 8.047 1 96.31 52 ARG B N 1
ATOM 2478 C CA . ARG B 1 52 ? 11.5 12.117 7.43 1 96.31 52 ARG B CA 1
ATOM 2479 C C . ARG B 1 52 ? 10.062 12.562 7.18 1 96.31 52 ARG B C 1
ATOM 2481 O O . ARG B 1 52 ? 9.5 13.336 7.961 1 96.31 52 ARG B O 1
ATOM 2488 N N . VAL B 1 53 ? 9.555 12.141 6.043 1 97.44 53 VAL B N 1
ATOM 2489 C CA . VAL B 1 53 ? 8.133 12.25 5.746 1 97.44 53 VAL B CA 1
ATOM 2490 C C . VAL B 1 53 ? 7.504 10.852 5.711 1 97.44 53 VAL B C 1
ATOM 2492 O O . VAL B 1 53 ? 7.984 9.969 4.996 1 97.44 53 VAL B O 1
ATOM 2495 N N . ILE B 1 54 ? 6.582 10.641 6.562 1 97.69 54 ILE B N 1
ATOM 2496 C CA . ILE B 1 54 ? 5.77 9.43 6.504 1 97.69 54 ILE B CA 1
ATOM 2497 C C . ILE B 1 54 ? 4.383 9.766 5.965 1 97.69 54 ILE B C 1
ATOM 2499 O O . ILE B 1 54 ? 3.668 10.594 6.539 1 97.69 54 ILE B O 1
ATOM 2503 N N . LYS B 1 55 ? 4.055 9.188 4.816 1 97.12 55 LYS B N 1
ATOM 2504 C CA . LYS B 1 55 ? 2.781 9.445 4.148 1 97.12 55 LYS B CA 1
ATOM 2505 C C . LYS B 1 55 ? 2.193 8.156 3.576 1 97.12 55 LYS B C 1
ATOM 2507 O O . LYS B 1 55 ? 2.836 7.105 3.607 1 97.12 55 LYS B O 1
ATOM 2512 N N . THR B 1 56 ? 0.956 8.219 3.223 1 95.12 56 THR B N 1
ATOM 2513 C CA . THR B 1 56 ? 0.297 7.078 2.602 1 95.12 56 THR B CA 1
ATOM 2514 C C . THR B 1 56 ? -0.553 7.523 1.415 1 95.12 56 THR B C 1
ATOM 2516 O O . THR B 1 56 ? -1.042 8.656 1.384 1 95.12 56 THR B O 1
ATOM 2519 N N . ASP B 1 57 ? -0.721 6.613 0.457 1 93.31 57 ASP B N 1
ATOM 2520 C CA . ASP B 1 57 ? -1.605 6.891 -0.67 1 93.31 57 ASP B CA 1
ATOM 2521 C C . ASP B 1 57 ? -2.975 6.246 -0.467 1 93.31 57 ASP B C 1
ATOM 2523 O O . ASP B 1 57 ? -3.877 6.418 -1.289 1 93.31 57 ASP B O 1
ATOM 2527 N N . ILE B 1 58 ? -3.146 5.562 0.642 1 95.88 58 ILE B N 1
ATOM 2528 C CA . ILE B 1 58 ? -4.41 4.887 0.903 1 95.88 58 ILE B CA 1
ATOM 2529 C C . ILE B 1 58 ? -5.445 5.898 1.393 1 95.88 58 ILE B C 1
ATOM 2531 O O . ILE B 1 58 ? -5.137 6.762 2.217 1 95.88 58 ILE B O 1
ATOM 2535 N N . ALA B 1 59 ? -6.621 5.75 0.91 1 97.38 59 ALA B N 1
ATOM 2536 C CA . ALA B 1 59 ? -7.699 6.645 1.331 1 97.38 59 ALA B CA 1
ATOM 2537 C C . ALA B 1 59 ? -8.109 6.363 2.771 1 97.38 59 ALA B C 1
ATOM 2539 O O . ALA B 1 59 ? -8.266 5.203 3.166 1 97.38 59 ALA B O 1
ATOM 2540 N N . ARG B 1 60 ? -8.336 7.43 3.498 1 97.69 60 ARG B N 1
ATOM 2541 C CA . ARG B 1 60 ? -8.711 7.293 4.902 1 97.69 60 ARG B CA 1
ATOM 2542 C C . ARG B 1 60 ? -10.086 6.645 5.035 1 97.69 60 ARG B C 1
ATOM 2544 O O . ARG B 1 60 ? -10.438 6.141 6.102 1 97.69 60 ARG B O 1
ATOM 2551 N N . ALA B 1 61 ? -10.891 6.602 3.957 1 96.69 61 ALA B N 1
ATOM 2552 C CA . ALA B 1 61 ? -12.203 5.957 3.967 1 96.69 61 ALA B CA 1
ATOM 2553 C C . ALA B 1 61 ? -12.086 4.465 4.258 1 96.69 61 ALA B C 1
ATOM 2555 O O . ALA B 1 61 ? -13.008 3.854 4.793 1 96.69 61 ALA B O 1
ATOM 2556 N N . PHE B 1 62 ? -10.922 3.906 3.943 1 97.69 62 PHE B N 1
ATOM 2557 C CA . PHE B 1 62 ? -10.773 2.459 4.043 1 97.69 62 PHE B CA 1
ATOM 2558 C C . PHE B 1 62 ? -9.977 2.08 5.289 1 97.69 62 PHE B C 1
ATOM 2560 O O . PHE B 1 62 ? -10.281 1.082 5.945 1 97.69 62 PHE B O 1
ATOM 2567 N N . VAL B 1 63 ? -8.977 2.824 5.539 1 97.75 63 VAL B N 1
ATOM 2568 C CA . VAL B 1 63 ? -8.156 2.682 6.738 1 97.75 63 VAL B CA 1
ATOM 2569 C C . VAL B 1 63 ? -7.746 4.059 7.25 1 97.75 63 VAL B C 1
ATOM 2571 O O . VAL B 1 63 ? -6.836 4.688 6.707 1 97.75 63 VAL B O 1
ATOM 2574 N N . ASP B 1 64 ? -8.328 4.48 8.273 1 98.06 64 ASP B N 1
ATOM 2575 C CA . ASP B 1 64 ? -7.98 5.773 8.859 1 98.06 64 ASP B CA 1
ATOM 2576 C C . ASP B 1 64 ? -6.828 5.629 9.852 1 98.06 64 ASP B C 1
ATOM 2578 O O . ASP B 1 64 ? -7.031 5.176 10.977 1 98.06 64 ASP B O 1
ATOM 2582 N N . LEU B 1 65 ? -5.703 6.098 9.453 1 98.38 65 LEU B N 1
ATOM 2583 C CA . LEU B 1 65 ? -4.469 5.891 10.195 1 98.38 65 LEU B CA 1
ATOM 2584 C C . LEU B 1 65 ? -4.43 6.762 11.445 1 98.38 65 LEU B C 1
ATOM 2586 O O . LEU B 1 65 ? -3.588 6.562 12.328 1 98.38 65 LEU B O 1
ATOM 2590 N N . ASN B 1 66 ? -5.316 7.719 11.531 1 98.31 66 ASN B N 1
ATOM 2591 C CA . ASN B 1 66 ? -5.398 8.602 12.688 1 98.31 66 ASN B CA 1
ATOM 2592 C C . ASN B 1 66 ? -6.531 8.195 13.625 1 98.31 66 ASN B C 1
ATOM 2594 O O . ASN B 1 66 ? -7.164 9.047 14.25 1 98.31 66 ASN B O 1
ATOM 2598 N N . ARG B 1 67 ? -6.863 6.906 13.664 1 97.81 67 ARG B N 1
ATOM 2599 C CA . ARG B 1 67 ? -7.809 6.277 14.586 1 97.81 67 ARG B CA 1
ATOM 2600 C C . ARG B 1 67 ? -7.145 5.148 15.367 1 97.81 67 ARG B C 1
ATOM 2602 O O . ARG B 1 67 ? -6.191 4.527 14.883 1 97.81 67 ARG B O 1
ATOM 2609 N N . SER B 1 68 ? -7.703 4.961 16.578 1 97.31 68 SER B N 1
ATOM 2610 C CA . SER B 1 68 ? -7.191 3.832 17.344 1 97.31 68 SER B CA 1
ATOM 2611 C C . SER B 1 68 ? -7.684 2.506 16.781 1 97.31 68 SER B C 1
ATOM 2613 O O . SER B 1 68 ? -8.695 2.463 16.078 1 97.31 68 SER B O 1
ATOM 2615 N N . LEU B 1 69 ? -6.992 1.409 17.125 1 96.44 69 LEU B N 1
ATOM 2616 C CA . LEU B 1 69 ? -7.355 0.064 16.688 1 96.44 69 LEU B CA 1
ATOM 2617 C C . LEU B 1 69 ? -8.727 -0.325 17.234 1 96.44 69 LEU B C 1
ATOM 2619 O O . LEU B 1 69 ? -9.406 -1.178 16.656 1 96.44 69 LEU B O 1
ATOM 2623 N N . GLN B 1 70 ? -9.156 0.345 18.281 1 95.25 70 GLN B N 1
ATOM 2624 C CA . GLN B 1 70 ? -10.414 0.015 18.938 1 95.25 70 GLN B CA 1
ATOM 2625 C C . GLN B 1 70 ? -11.562 0.867 18.391 1 95.25 70 GLN B C 1
ATOM 2627 O O . GLN B 1 70 ? -12.734 0.581 18.641 1 95.25 70 GLN B O 1
ATOM 2632 N N . ASP B 1 71 ? -11.25 1.888 17.672 1 95.81 71 ASP B N 1
ATOM 2633 C CA . ASP B 1 71 ? -12.258 2.793 17.109 1 95.81 71 ASP B CA 1
ATOM 2634 C C . ASP B 1 71 ? -12.852 2.223 15.828 1 95.81 71 ASP B C 1
ATOM 2636 O O . ASP B 1 71 ? -12.391 2.535 14.727 1 95.81 71 ASP B O 1
ATOM 2640 N N . MET B 1 72 ? -13.914 1.455 15.953 1 93.44 72 MET B N 1
ATOM 2641 C CA . MET B 1 72 ? -14.445 0.702 14.82 1 93.44 72 MET B CA 1
ATOM 264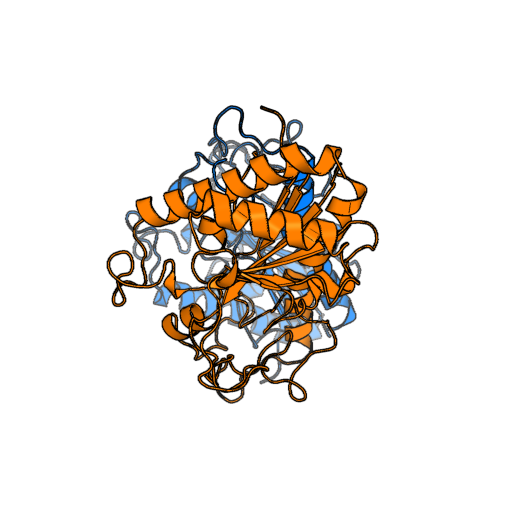2 C C . MET B 1 72 ? -15.961 0.794 14.766 1 93.44 72 MET B C 1
ATOM 2644 O O . MET B 1 72 ? -16.609 1.036 15.789 1 93.44 72 MET B O 1
ATOM 2648 N N . PRO B 1 73 ? -16.516 0.62 13.516 1 90 73 PRO B N 1
ATOM 2649 C CA . PRO B 1 73 ? -17.953 0.343 13.445 1 90 73 PRO B CA 1
ATOM 2650 C C . PRO B 1 73 ? -18.344 -0.948 14.164 1 90 73 PRO B C 1
ATOM 2652 O O . PRO B 1 73 ? -17.531 -1.864 14.281 1 90 73 PRO B O 1
ATOM 2655 N N . PRO B 1 74 ? -19.547 -0.917 14.664 1 89.94 74 PRO B N 1
ATOM 2656 C CA . PRO B 1 74 ? -20.656 0.036 14.508 1 89.94 74 PRO B CA 1
ATOM 2657 C C . PRO B 1 74 ? -20.609 1.169 15.523 1 89.94 74 PRO B C 1
ATOM 2659 O O . PRO B 1 74 ? -21.328 2.154 15.398 1 89.94 74 PRO B O 1
ATOM 2662 N N . ASP B 1 75 ? -19.75 1.075 16.5 1 90.94 75 ASP B N 1
ATOM 2663 C CA . ASP B 1 75 ? -19.688 2.107 17.531 1 90.94 75 ASP B CA 1
ATOM 2664 C C . ASP B 1 75 ? -19.359 3.473 16.922 1 90.94 75 ASP B C 1
ATOM 2666 O O . ASP B 1 75 ? -19.938 4.488 17.328 1 90.94 75 ASP B O 1
ATOM 2670 N N . ASN B 1 76 ? -18.516 3.512 16.016 1 91.44 76 ASN B N 1
ATOM 2671 C CA . ASN B 1 76 ? -18.156 4.711 15.266 1 91.44 76 ASN B CA 1
ATOM 2672 C C . ASN B 1 76 ? -18.109 4.438 13.766 1 91.44 76 ASN B C 1
ATOM 2674 O O . ASN B 1 76 ? -17.094 3.945 13.258 1 91.44 76 ASN B O 1
ATOM 2678 N N . PRO B 1 77 ? -19.078 4.836 12.992 1 89.88 77 PRO B N 1
ATOM 2679 C CA . PRO B 1 77 ? -19.094 4.582 11.555 1 89.88 77 PRO B CA 1
ATOM 2680 C C . PRO B 1 77 ? -17.938 5.262 10.82 1 89.88 77 PRO B C 1
ATOM 2682 O O . PRO B 1 77 ? -17.594 4.871 9.703 1 89.88 77 PRO B O 1
ATOM 2685 N N . ASP B 1 78 ? -17.312 6.285 11.461 1 90 78 ASP B N 1
ATOM 2686 C CA . ASP B 1 78 ? -16.156 7.004 10.93 1 90 78 ASP B CA 1
ATOM 2687 C C . ASP B 1 78 ? -14.867 6.562 11.617 1 90 78 ASP B C 1
ATOM 2689 O O . ASP B 1 78 ? -13.969 7.375 11.836 1 90 78 ASP B O 1
ATOM 2693 N N . GLY B 1 79 ? -14.789 5.293 12.047 1 93.75 79 GLY B N 1
ATOM 2694 C CA . GLY B 1 79 ? -13.656 4.742 12.773 1 93.75 79 GLY B CA 1
ATOM 2695 C C . GLY B 1 79 ? -12.516 4.312 11.859 1 93.75 79 GLY B C 1
ATOM 2696 O O . GLY B 1 79 ? -12.336 4.875 10.781 1 93.75 79 GLY B O 1
ATOM 2697 N N . LEU B 1 80 ? -11.688 3.404 12.383 1 97 80 LEU B N 1
ATOM 2698 C CA . LEU B 1 80 ? -10.469 2.941 11.719 1 97 80 LEU B CA 1
ATOM 2699 C C . LEU B 1 80 ? -10.781 2.344 10.352 1 97 80 LEU B C 1
ATOM 2701 O O . LEU B 1 80 ? -10.18 2.725 9.352 1 97 80 LEU B O 1
ATOM 2705 N N . ILE B 1 81 ? -11.672 1.369 10.32 1 97.25 81 ILE B N 1
ATOM 2706 C CA . ILE B 1 81 ? -12.25 0.819 9.094 1 97.25 81 ILE B CA 1
ATOM 2707 C C . ILE B 1 81 ? -13.695 1.296 8.945 1 97.25 81 ILE B C 1
ATOM 2709 O O . ILE B 1 81 ? -14.617 0.66 9.453 1 97.25 81 ILE B O 1
ATOM 2713 N N . LYS B 1 82 ? -13.875 2.359 8.148 1 95.75 82 LYS B N 1
ATOM 2714 C CA . LYS B 1 82 ? -15.141 3.082 8.109 1 95.75 82 LYS B CA 1
ATOM 2715 C C . LYS B 1 82 ? -16.234 2.254 7.43 1 95.75 82 LYS B C 1
ATOM 2717 O O . LYS B 1 82 ? -15.945 1.48 6.516 1 95.75 82 LYS B O 1
ATOM 2722 N N . SER B 1 83 ? -17.469 2.439 7.887 1 93.31 83 SER B N 1
ATOM 2723 C CA . SER B 1 83 ? -18.625 1.928 7.152 1 93.31 83 SER B CA 1
ATOM 2724 C C . SER B 1 83 ? -19.266 3.02 6.305 1 93.31 83 SER B C 1
ATOM 2726 O O . SER B 1 83 ? -19.938 2.727 5.316 1 93.31 83 SER B O 1
ATOM 2728 N N . MET B 1 84 ? -19.047 4.242 6.676 1 91.25 84 MET B N 1
ATOM 2729 C CA . MET B 1 84 ? -19.531 5.426 5.965 1 91.25 84 MET B CA 1
ATOM 2730 C C . MET B 1 84 ? -18.516 6.559 6.051 1 91.25 84 MET B C 1
ATOM 2732 O O . MET B 1 84 ? -17.75 6.645 7.02 1 91.25 84 MET B O 1
ATOM 2736 N N . THR B 1 85 ? -18.578 7.418 5.012 1 89.81 85 THR B N 1
ATOM 2737 C CA . THR B 1 85 ? -17.688 8.57 5.047 1 89.81 85 THR B CA 1
ATOM 2738 C C . THR B 1 85 ? -18.203 9.617 6.031 1 89.81 85 THR B C 1
ATOM 2740 O O . THR B 1 85 ? -19.297 9.484 6.57 1 89.81 85 THR B O 1
ATOM 2743 N N . CYS B 1 86 ? -17.359 10.664 6.234 1 83.38 86 CYS B N 1
ATOM 2744 C CA . CYS B 1 86 ? -17.75 11.758 7.117 1 83.38 86 CYS B CA 1
ATOM 2745 C C . CYS B 1 86 ? -18.906 12.547 6.531 1 83.38 86 CYS B C 1
ATOM 2747 O O . CYS B 1 86 ? -19.547 13.344 7.227 1 83.38 86 CYS B O 1
ATOM 2749 N N . TYR B 1 87 ? -19.312 12.312 5.309 1 84.75 87 TYR 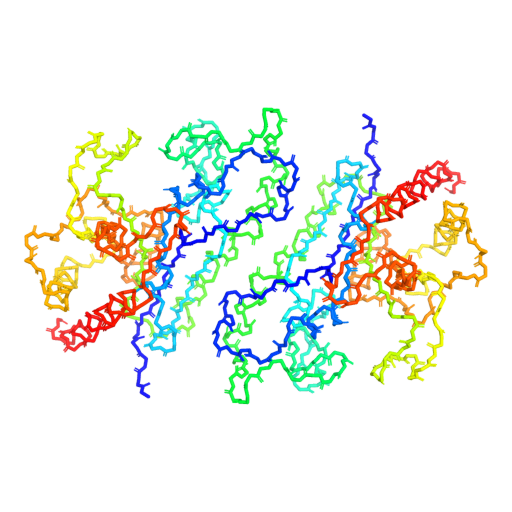B N 1
ATOM 2750 C CA . TYR B 1 87 ? -20.453 12.93 4.656 1 84.75 87 TYR B CA 1
ATOM 2751 C C . TYR B 1 87 ? -21.594 11.922 4.496 1 84.75 87 TYR B C 1
ATOM 2753 O O . TYR B 1 87 ? -22.5 12.117 3.678 1 84.75 87 TYR B O 1
ATOM 2761 N N . GLU B 1 88 ? -21.406 10.781 5.176 1 86 88 GLU B N 1
ATOM 2762 C CA . GLU B 1 88 ? -22.453 9.773 5.301 1 86 88 GLU B CA 1
ATOM 2763 C C . GLU B 1 88 ? -22.703 9.062 3.973 1 86 88 GLU B C 1
ATOM 2765 O O . GLU B 1 88 ? -23.844 8.773 3.621 1 86 88 GLU B O 1
ATOM 2770 N N . LYS B 1 89 ? -21.703 8.953 3.225 1 90.56 89 LYS B N 1
ATOM 2771 C CA . LYS B 1 89 ? -21.766 8.156 1.999 1 90.56 89 LYS B CA 1
ATOM 2772 C C . LYS B 1 89 ? -21.406 6.699 2.268 1 90.56 89 LYS B C 1
ATOM 2774 O O . LYS B 1 89 ? -20.391 6.414 2.908 1 90.56 89 LYS B O 1
ATOM 2779 N N . PRO B 1 90 ? -22.25 5.805 1.814 1 91.56 90 PRO B N 1
ATOM 2780 C CA . PRO B 1 90 ? -21.875 4.395 1.979 1 91.56 90 PRO B CA 1
ATOM 2781 C C . PRO B 1 90 ? -20.594 4.027 1.221 1 91.56 90 PRO B C 1
ATOM 2783 O O . PRO B 1 90 ? -20.391 4.496 0.099 1 91.56 90 PRO B O 1
ATOM 2786 N N . ILE B 1 91 ? -19.812 3.217 1.84 1 96.19 91 ILE B N 1
ATOM 2787 C CA . ILE B 1 91 ? -18.516 2.848 1.262 1 96.19 91 ILE B CA 1
ATOM 2788 C C . ILE B 1 91 ? -18.641 1.513 0.531 1 96.19 91 ILE B C 1
ATOM 2790 O O . ILE B 1 91 ? -18.078 1.33 -0.545 1 96.19 91 ILE B O 1
ATOM 2794 N N . TYR B 1 92 ? -19.422 0.633 1.019 1 97 92 TYR B N 1
ATOM 2795 C CA . TYR B 1 92 ? -19.469 -0.744 0.538 1 97 92 TYR B CA 1
ATOM 2796 C C . TYR B 1 92 ? -20.797 -1.054 -0.117 1 97 92 TYR B C 1
ATOM 2798 O O . TYR B 1 92 ? -21.828 -0.461 0.238 1 97 92 TYR B O 1
ATOM 2806 N N . ILE B 1 93 ? -20.734 -1.968 -1.055 1 95.5 93 ILE B N 1
ATOM 2807 C CA . ILE B 1 93 ? -21.969 -2.598 -1.52 1 95.5 93 ILE B CA 1
ATOM 2808 C C . ILE B 1 93 ? -22.656 -3.293 -0.352 1 95.5 93 ILE B C 1
ATOM 2810 O O . ILE B 1 93 ? -22.016 -3.949 0.464 1 95.5 93 ILE B O 1
ATOM 2814 N N . LYS B 1 94 ? -24.031 -3.072 -0.314 1 93.31 94 LYS B N 1
ATOM 2815 C CA . LYS B 1 94 ? -24.781 -3.693 0.777 1 93.31 94 LYS B CA 1
ATOM 2816 C C . LYS B 1 94 ? -24.484 -5.188 0.867 1 93.31 94 LYS B C 1
ATOM 2818 O O . LYS B 1 94 ? -24.594 -5.906 -0.127 1 93.31 94 LYS B O 1
ATOM 2823 N N . GLY B 1 95 ? -24 -5.594 1.993 1 92.25 95 GLY B N 1
ATOM 2824 C CA . GLY B 1 95 ? -23.719 -7.004 2.217 1 92.25 95 GLY B CA 1
ATOM 2825 C C . GLY B 1 95 ? -22.281 -7.379 1.916 1 92.25 95 GLY B C 1
ATOM 2826 O O . GLY B 1 95 ? -21.875 -8.516 2.158 1 92.25 95 GLY B O 1
ATOM 2827 N N . LYS B 1 96 ? -21.469 -6.496 1.433 1 93.69 96 LYS B N 1
ATOM 2828 C CA . LYS B 1 96 ? -20.094 -6.789 1.087 1 93.69 96 LYS B CA 1
ATOM 2829 C C . LYS B 1 96 ? -19.125 -6.023 1.987 1 93.69 96 LYS B C 1
ATOM 2831 O O . LYS B 1 96 ? -18 -5.699 1.577 1 93.69 96 LYS B O 1
ATOM 2836 N N . GLU B 1 97 ? -19.625 -5.68 3.156 1 93.56 97 GLU B N 1
ATOM 2837 C CA . GLU B 1 97 ? -18.75 -5.082 4.156 1 93.56 97 GLU B CA 1
ATOM 2838 C C . GLU B 1 97 ? -17.641 -6.047 4.562 1 93.56 97 GLU B C 1
ATOM 2840 O O . GLU B 1 97 ? -17.844 -7.262 4.594 1 93.56 97 GLU B O 1
ATOM 2845 N N . PRO B 1 98 ? -16.5 -5.496 4.844 1 93.25 98 PRO B N 1
ATOM 2846 C CA . PRO B 1 98 ? -15.438 -6.402 5.273 1 93.25 98 PRO B CA 1
ATOM 2847 C C . PRO B 1 98 ? -15.805 -7.188 6.531 1 93.25 98 PRO B C 1
ATOM 2849 O O . PRO B 1 98 ? -16.328 -6.617 7.488 1 93.25 98 PRO B O 1
ATOM 2852 N N . ASN B 1 99 ? -15.516 -8.484 6.496 1 91.69 99 ASN B N 1
ATOM 2853 C CA . ASN B 1 99 ? -15.602 -9.273 7.719 1 91.69 99 ASN B CA 1
ATOM 2854 C C . ASN B 1 99 ? -14.367 -9.094 8.594 1 91.69 99 ASN B C 1
ATOM 2856 O O . ASN B 1 99 ? -13.469 -8.312 8.258 1 91.69 99 ASN B O 1
ATOM 2860 N N . GLU B 1 100 ? -14.336 -9.773 9.711 1 91.62 100 GLU B N 1
ATOM 2861 C CA . GLU B 1 100 ? -13.258 -9.609 10.672 1 91.62 100 GLU B CA 1
ATOM 2862 C C . GLU B 1 100 ? -11.906 -9.961 10.055 1 91.62 100 GLU B C 1
ATOM 2864 O O . GLU B 1 100 ? -10.914 -9.266 10.266 1 91.62 100 GLU B O 1
ATOM 2869 N N . SER B 1 101 ? -11.891 -11.016 9.305 1 91 101 SER B N 1
ATOM 2870 C CA . SER B 1 101 ? -10.656 -11.477 8.68 1 91 101 SER B CA 1
ATOM 2871 C C . SER B 1 101 ? -10.109 -10.445 7.703 1 91 101 SER B C 1
ATOM 2873 O O . SER B 1 101 ? -8.906 -10.164 7.688 1 91 101 SER B O 1
ATOM 2875 N N . LEU B 1 102 ? -10.961 -9.922 6.883 1 92.5 102 LEU B N 1
ATOM 2876 C CA . LEU B 1 102 ? -10.547 -8.898 5.926 1 92.5 102 LEU B CA 1
ATOM 2877 C C . LEU B 1 102 ? -10.117 -7.625 6.641 1 92.5 102 LEU B C 1
ATOM 2879 O O . LEU B 1 102 ? -9.133 -6.988 6.246 1 92.5 102 LEU B O 1
ATOM 2883 N N . ARG B 1 103 ? -10.781 -7.242 7.707 1 94.5 103 ARG B N 1
ATOM 2884 C CA . ARG B 1 103 ? -10.383 -6.082 8.5 1 94.5 103 ARG B CA 1
ATOM 2885 C C . ARG B 1 103 ? -8.984 -6.266 9.086 1 94.5 103 ARG B C 1
ATOM 2887 O O . ARG B 1 103 ? -8.18 -5.336 9.07 1 94.5 103 ARG B O 1
ATOM 2894 N N . ASP B 1 104 ? -8.766 -7.422 9.547 1 93.75 104 ASP B N 1
ATOM 2895 C CA . ASP B 1 104 ? -7.449 -7.727 10.094 1 93.75 104 ASP B CA 1
ATOM 2896 C C . ASP B 1 104 ? -6.363 -7.578 9.039 1 93.75 104 ASP B C 1
ATOM 2898 O O . ASP B 1 104 ? -5.266 -7.094 9.328 1 93.75 104 ASP B O 1
ATOM 2902 N N . LEU B 1 105 ? -6.645 -8 7.863 1 93.81 105 LEU B N 1
ATOM 2903 C CA . LEU B 1 105 ? -5.684 -7.879 6.773 1 93.81 105 LEU B CA 1
ATOM 2904 C C . LEU B 1 105 ? -5.414 -6.414 6.445 1 93.81 105 LEU B C 1
ATOM 2906 O O . LEU B 1 105 ? -4.266 -6.031 6.191 1 93.81 105 LEU B O 1
ATOM 2910 N N . LEU B 1 106 ? -6.461 -5.648 6.422 1 96.62 106 LEU B N 1
ATOM 2911 C CA . LEU B 1 106 ? -6.305 -4.223 6.156 1 96.62 106 LEU B CA 1
ATOM 2912 C C . LEU B 1 106 ? -5.438 -3.564 7.223 1 96.62 106 LEU B C 1
ATOM 2914 O O . LEU B 1 106 ? -4.566 -2.752 6.91 1 96.62 106 LEU B O 1
ATOM 2918 N N . VAL B 1 107 ? -5.652 -3.904 8.445 1 97.06 107 VAL B N 1
ATOM 2919 C CA . VAL B 1 107 ? -4.867 -3.377 9.562 1 97.06 107 VAL B CA 1
ATOM 2920 C C . VAL B 1 107 ? -3.404 -3.773 9.391 1 97.06 107 VAL B C 1
ATOM 2922 O O . VAL B 1 107 ? -2.508 -2.941 9.555 1 97.06 107 VAL B O 1
ATOM 2925 N N . GLU B 1 108 ? -3.174 -4.98 9.047 1 95.12 108 GLU B N 1
ATOM 2926 C CA . GLU B 1 108 ? -1.819 -5.504 8.891 1 95.12 108 GLU B CA 1
ATOM 2927 C C . GLU B 1 108 ? -1.092 -4.82 7.734 1 95.12 108 GLU B C 1
ATOM 2929 O O . GLU B 1 108 ? 0.105 -4.539 7.828 1 95.12 108 GLU B O 1
ATOM 2934 N N . PHE B 1 109 ? -1.795 -4.504 6.684 1 95.75 109 PHE B N 1
ATOM 2935 C CA . PHE B 1 109 ? -1.17 -4.027 5.457 1 95.75 109 PHE B CA 1
ATOM 2936 C C . PHE B 1 109 ? -0.956 -2.52 5.508 1 95.75 109 PHE B C 1
ATOM 2938 O O . PHE B 1 109 ? -0.013 -1.999 4.906 1 95.75 109 PHE B O 1
ATOM 2945 N N . TYR B 1 110 ? -1.813 -1.823 6.258 1 97.19 110 TYR B N 1
ATOM 2946 C CA . TYR B 1 110 ? -1.791 -0.376 6.074 1 97.19 110 TYR B CA 1
ATOM 2947 C C . TYR B 1 110 ? -1.618 0.341 7.406 1 97.19 110 TYR B C 1
ATOM 2949 O O . TYR B 1 110 ? -0.793 1.25 7.527 1 97.19 110 TYR B O 1
ATOM 2957 N N . TYR B 1 111 ? -2.33 -0.062 8.445 1 98.12 111 TYR B N 1
ATOM 2958 C CA . TYR B 1 111 ? -2.301 0.624 9.727 1 98.12 111 TYR B CA 1
ATOM 2959 C C . TYR B 1 111 ? -0.991 0.356 10.461 1 98.12 111 TYR B C 1
ATOM 2961 O O . TYR B 1 111 ? -0.288 1.292 10.852 1 98.12 111 TYR B O 1
ATOM 2969 N N . MET B 1 112 ? -0.651 -0.915 10.617 1 97.31 112 MET B N 1
ATOM 2970 C CA . MET B 1 112 ? 0.492 -1.308 11.438 1 97.31 112 MET B CA 1
ATOM 2971 C C . MET B 1 112 ? 1.791 -0.758 10.859 1 97.31 112 MET B C 1
ATOM 2973 O O . MET B 1 112 ? 2.6 -0.174 11.578 1 97.31 112 MET B O 1
ATOM 2977 N N . PRO B 1 113 ? 1.981 -0.908 9.57 1 97.31 113 PRO B N 1
ATOM 2978 C CA . PRO B 1 113 ? 3.242 -0.388 9.031 1 97.31 113 PRO B CA 1
ATOM 2979 C C . PRO B 1 113 ? 3.393 1.118 9.234 1 97.31 113 PRO B C 1
ATOM 2981 O O . PRO B 1 113 ? 4.5 1.602 9.492 1 97.31 113 PRO B O 1
ATOM 2984 N N . TYR B 1 114 ? 2.328 1.854 9.07 1 98.12 114 TYR B N 1
ATOM 2985 C CA . TYR B 1 114 ? 2.391 3.301 9.25 1 98.12 114 TYR B CA 1
ATOM 2986 C C . TYR B 1 114 ? 2.85 3.654 10.664 1 98.12 114 TYR B C 1
ATOM 2988 O O . TYR B 1 114 ? 3.803 4.418 10.836 1 98.12 114 TYR B O 1
ATOM 2996 N N . HIS B 1 115 ? 2.213 3.088 11.656 1 98.06 115 HIS B N 1
ATOM 2997 C CA . HIS B 1 115 ? 2.51 3.396 13.047 1 98.06 115 HIS B CA 1
ATOM 2998 C C . HIS B 1 115 ? 3.883 2.869 13.453 1 98.06 115 HIS B C 1
ATOM 3000 O O . HIS B 1 115 ? 4.598 3.512 14.219 1 98.06 115 HIS B O 1
ATOM 3006 N N . ARG B 1 116 ? 4.273 1.768 12.961 1 96.62 116 ARG B N 1
ATOM 3007 C CA . ARG B 1 116 ? 5.617 1.265 13.219 1 96.62 116 ARG B CA 1
ATOM 3008 C C . ARG B 1 116 ? 6.672 2.191 12.625 1 96.62 116 ARG B C 1
ATOM 3010 O O . ARG B 1 116 ? 7.73 2.402 13.227 1 96.62 116 ARG B O 1
ATOM 3017 N N . ALA B 1 117 ? 6.348 2.705 11.484 1 96.94 117 ALA B N 1
ATOM 3018 C CA . ALA B 1 117 ? 7.277 3.641 10.852 1 96.94 117 ALA B CA 1
ATOM 3019 C C . ALA B 1 117 ? 7.434 4.906 11.695 1 96.94 117 ALA B C 1
ATOM 3021 O O . ALA B 1 117 ? 8.539 5.441 11.828 1 96.94 117 ALA B O 1
ATOM 3022 N N . LEU B 1 118 ? 6.316 5.363 12.18 1 97.69 118 LEU B N 1
ATOM 3023 C CA . LEU B 1 118 ? 6.391 6.512 13.078 1 97.69 118 LEU B CA 1
ATOM 3024 C C . LEU B 1 118 ? 7.285 6.207 14.273 1 97.69 118 LEU B C 1
ATOM 3026 O O . LEU B 1 118 ? 8.219 6.965 14.562 1 97.69 118 LEU B O 1
ATOM 3030 N N . GLN B 1 119 ? 7.055 5.117 14.883 1 96.56 119 GLN B N 1
ATOM 3031 C CA . GLN B 1 119 ? 7.785 4.746 16.094 1 96.56 119 GLN B CA 1
ATOM 3032 C C . GLN B 1 119 ? 9.266 4.555 15.797 1 96.56 119 GLN B C 1
ATOM 3034 O O . GLN B 1 119 ? 10.117 4.957 16.594 1 96.56 119 GLN B O 1
ATOM 3039 N N . LYS B 1 120 ? 9.539 3.943 14.711 1 95.06 120 LYS B N 1
ATOM 3040 C CA . LYS B 1 120 ? 10.93 3.756 14.312 1 95.06 120 LYS B CA 1
ATOM 3041 C C . LYS B 1 120 ? 11.633 5.098 14.117 1 95.06 120 LYS B C 1
ATOM 3043 O O . LYS B 1 120 ? 12.828 5.227 14.414 1 95.06 120 LYS B O 1
ATOM 3048 N N . SER B 1 121 ? 10.969 6.039 13.602 1 96.25 121 SER B N 1
ATOM 3049 C CA . SER B 1 121 ? 11.531 7.363 13.359 1 96.25 121 SER B CA 1
ATOM 3050 C C . SER B 1 121 ? 11.961 8.023 14.672 1 96.25 121 SER B C 1
ATOM 3052 O O . SER B 1 121 ? 12.977 8.719 14.719 1 96.25 121 SER B O 1
ATOM 3054 N N . PHE B 1 122 ? 11.227 7.723 15.766 1 95.88 122 PHE B N 1
ATOM 3055 C CA . PHE B 1 122 ? 11.523 8.32 17.062 1 95.88 122 PHE B CA 1
ATOM 3056 C C . PHE B 1 122 ? 12.891 7.879 17.562 1 95.88 122 PHE B C 1
ATOM 3058 O O . PHE B 1 122 ? 13.617 8.664 18.172 1 95.88 122 PHE B O 1
ATOM 3065 N N . SER B 1 123 ? 13.234 6.676 17.25 1 92.06 123 SER B N 1
ATOM 3066 C CA . SER B 1 123 ? 14.445 6.09 17.812 1 92.06 123 SER B CA 1
ATOM 3067 C C . SER B 1 123 ? 15.633 6.281 16.875 1 92.06 123 SER B C 1
ATOM 3069 O O . SER B 1 123 ? 16.781 6.344 17.312 1 92.06 123 SER B O 1
ATOM 3071 N N . GLU B 1 124 ? 15.344 6.465 15.617 1 92.19 124 GLU B N 1
ATOM 3072 C CA . GLU B 1 124 ? 16.422 6.422 14.633 1 92.19 124 GLU B CA 1
ATOM 3073 C C . GLU B 1 124 ? 16.891 7.824 14.266 1 92.19 124 GLU B C 1
ATOM 3075 O O . GLU B 1 124 ? 18.016 8.008 13.812 1 92.19 124 GLU B O 1
ATOM 3080 N N . LEU B 1 125 ? 16.016 8.805 14.406 1 94.69 125 LEU B N 1
ATOM 3081 C CA . LEU B 1 125 ? 16.312 10.117 13.836 1 94.69 125 LEU B CA 1
ATOM 3082 C C . LEU B 1 125 ? 16.469 11.164 14.93 1 94.69 125 LEU B C 1
ATOM 3084 O O . LEU B 1 125 ? 15.914 11.023 16.016 1 94.69 125 LEU B O 1
ATOM 3088 N N . ASP B 1 126 ? 17.266 12.102 14.648 1 94.88 126 ASP B N 1
ATOM 3089 C CA . ASP B 1 126 ? 17.406 13.266 15.523 1 94.88 126 ASP B CA 1
ATOM 3090 C C . ASP B 1 126 ? 16.281 14.273 15.273 1 94.88 126 ASP B C 1
ATOM 3092 O O . ASP B 1 126 ? 16.438 15.195 14.461 1 94.88 126 ASP B O 1
ATOM 3096 N N . LEU B 1 127 ? 15.242 14.102 16.078 1 97 127 LEU B N 1
ATOM 3097 C CA . LEU B 1 127 ? 14.031 14.906 15.906 1 97 127 LEU B CA 1
ATOM 3098 C C . LEU B 1 127 ? 13.852 15.883 17.062 1 97 127 LEU B C 1
ATOM 3100 O O . LEU B 1 127 ? 14.234 15.594 18.188 1 97 127 LEU B O 1
ATOM 3104 N N . GLN B 1 128 ? 13.273 17.016 16.75 1 97 128 GLN B N 1
ATOM 3105 C CA . GLN B 1 128 ? 12.938 18 17.75 1 97 128 GLN B CA 1
ATOM 3106 C C . GLN B 1 128 ? 11.438 18.312 17.734 1 97 128 GLN B C 1
ATOM 3108 O O . GLN B 1 128 ? 10.906 18.875 18.703 1 97 128 GLN B O 1
ATOM 3113 N N . LEU B 1 129 ? 10.789 17.953 16.703 1 98.06 129 LEU B N 1
ATOM 3114 C CA . LEU B 1 129 ? 9.359 18.219 16.531 1 98.06 129 LEU B CA 1
ATOM 3115 C C . LEU B 1 129 ? 8.734 17.219 15.57 1 98.06 129 LEU B C 1
ATOM 3117 O O . LEU B 1 129 ? 9.344 16.828 14.57 1 98.06 129 LEU B O 1
ATOM 3121 N N . CYS B 1 130 ? 7.59 16.75 15.891 1 98.69 130 CYS B N 1
ATOM 3122 C CA . CYS B 1 130 ? 6.77 15.961 14.969 1 98.69 130 CYS B CA 1
ATOM 3123 C C . CYS B 1 130 ? 5.477 16.703 14.633 1 98.69 130 CYS B C 1
ATOM 3125 O O . CYS B 1 130 ? 4.863 17.312 15.508 1 98.69 130 CYS B O 1
ATOM 3127 N N . LEU B 1 131 ? 5.117 16.719 13.375 1 98.88 131 LEU B N 1
ATOM 3128 C CA . LEU B 1 131 ? 3.889 17.359 12.93 1 98.88 131 LEU B CA 1
ATOM 3129 C C . LEU B 1 131 ? 2.943 16.344 12.289 1 98.88 131 LEU B C 1
ATOM 3131 O O . LEU B 1 131 ? 3.363 15.539 11.453 1 98.88 131 LEU B O 1
ATOM 3135 N N . ASP B 1 132 ? 1.746 16.266 12.719 1 98.88 132 ASP B N 1
ATOM 3136 C CA . ASP B 1 132 ? 0.676 15.531 12.047 1 98.88 132 ASP B CA 1
ATOM 3137 C C . ASP B 1 132 ? -0.145 16.453 11.148 1 98.88 132 ASP B C 1
ATOM 3139 O O . ASP B 1 132 ? -0.912 17.281 11.641 1 98.88 132 ASP B O 1
ATOM 3143 N N . CYS B 1 133 ? -0.042 16.297 9.852 1 98.88 133 CYS B N 1
ATOM 3144 C CA . CYS B 1 133 ? -0.44 17.312 8.883 1 98.88 133 CYS B CA 1
ATOM 3145 C C . CYS B 1 133 ? -1.779 16.969 8.242 1 98.88 133 CYS B C 1
ATOM 3147 O O . CYS B 1 133 ? -1.915 15.914 7.609 1 98.88 133 CYS B O 1
ATOM 3149 N N . HIS B 1 134 ? -2.725 17.812 8.383 1 98.69 134 HIS B N 1
ATOM 3150 C CA . HIS B 1 134 ? -4.09 17.625 7.906 1 98.69 134 HIS B CA 1
ATOM 3151 C C . HIS B 1 134 ? -4.625 18.875 7.242 1 98.69 134 HIS B C 1
ATOM 3153 O O . HIS B 1 134 ? -3.975 19.922 7.27 1 98.69 134 HIS B O 1
ATOM 3159 N N . SER B 1 135 ? -5.75 18.734 6.59 1 98.12 135 SER B N 1
ATOM 3160 C CA . SER B 1 135 ? -6.59 19.859 6.18 1 98.12 135 SER B CA 1
ATOM 3161 C C . SER B 1 135 ? -8.008 19.719 6.72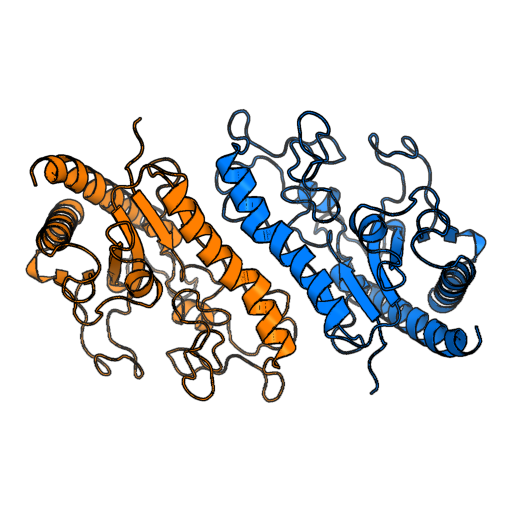7 1 98.12 135 SER B C 1
ATOM 3163 O O . SER B 1 135 ? -8.367 18.672 7.27 1 98.12 135 SER B O 1
ATOM 3165 N N . MET B 1 136 ? -8.688 20.812 6.656 1 95.31 136 MET B N 1
ATOM 3166 C CA . MET B 1 136 ? -10.062 20.797 7.152 1 95.31 136 MET B CA 1
ATOM 3167 C C . MET B 1 136 ? -10.977 21.578 6.219 1 95.31 136 MET B C 1
ATOM 3169 O O . MET B 1 136 ? -10.531 22.484 5.523 1 95.31 136 MET B O 1
ATOM 3173 N N . ALA B 1 137 ? -12.203 21.125 6.223 1 92 137 ALA B N 1
ATOM 3174 C CA . ALA B 1 137 ? -13.211 21.859 5.469 1 92 137 ALA B CA 1
ATOM 3175 C C . ALA B 1 137 ? -13.391 23.266 6.016 1 92 137 ALA B C 1
ATOM 3177 O O . ALA B 1 137 ? -13.172 23.516 7.207 1 92 137 ALA B O 1
ATOM 3178 N N . SER B 1 138 ? -13.758 24.156 5.117 1 91.69 138 SER B N 1
ATOM 3179 C CA . SER B 1 138 ? -13.969 25.531 5.539 1 91.69 138 SER B CA 1
ATOM 3180 C C . SER B 1 138 ? -15.164 25.641 6.48 1 91.69 138 SER B C 1
ATOM 3182 O O . SER B 1 138 ? -15.188 26.516 7.359 1 91.69 138 SER B O 1
ATOM 3184 N N . VAL B 1 139 ? -16.062 24.75 6.23 1 86.88 139 VAL B N 1
ATOM 3185 C CA . VAL B 1 139 ? -17.25 24.656 7.074 1 86.88 139 VAL B CA 1
ATOM 3186 C C . VAL B 1 139 ? -17.438 23.219 7.555 1 86.88 139 VAL B C 1
ATOM 3188 O O . VAL B 1 139 ? -17.234 22.266 6.785 1 86.88 139 VAL B O 1
ATOM 3191 N N . ALA B 1 140 ? -17.781 23.094 8.82 1 82.19 140 ALA B N 1
ATOM 3192 C CA . ALA B 1 140 ? -17.875 21.781 9.438 1 82.19 140 ALA B CA 1
ATOM 3193 C C . ALA B 1 140 ? -18.938 20.922 8.766 1 82.19 140 ALA B C 1
ATOM 3195 O O . ALA B 1 140 ? -20.062 21.391 8.562 1 82.19 140 ALA B O 1
ATOM 3196 N N . PRO B 1 141 ? -18.516 19.766 8.5 1 76.06 141 PRO B N 1
ATOM 3197 C CA . PRO B 1 141 ? -19.562 18.859 8.023 1 76.06 141 PRO B CA 1
ATOM 3198 C C . PRO B 1 141 ? -20.469 18.375 9.141 1 76.06 141 PRO B C 1
ATOM 3200 O O . PRO B 1 141 ? -20.25 18.688 10.312 1 76.06 141 PRO B O 1
ATOM 3203 N N . GLY B 1 142 ? -21.578 17.734 8.836 1 67.56 142 GLY B N 1
ATOM 3204 C CA . GLY B 1 142 ? -22.641 17.359 9.75 1 67.56 142 GLY B CA 1
ATOM 3205 C C . GLY B 1 142 ? -22.156 16.516 10.914 1 67.56 142 GLY B C 1
ATOM 3206 O O . GLY B 1 142 ? -22.625 16.672 12.039 1 67.56 142 GLY B O 1
ATOM 3207 N N . ILE B 1 143 ? -21.125 15.766 10.734 1 67.19 143 ILE B N 1
ATOM 3208 C CA . ILE B 1 143 ? -20.75 14.844 11.797 1 67.19 143 ILE B CA 1
ATOM 3209 C C . ILE B 1 143 ? -19.562 15.398 12.578 1 67.19 143 ILE B C 1
ATOM 3211 O O . ILE B 1 143 ? -19.062 14.766 13.508 1 67.19 143 ILE B O 1
ATOM 3215 N N . SER B 1 144 ? -19.25 16.672 12.352 1 73.12 144 SER B N 1
ATOM 3216 C CA . SER B 1 144 ? -18.062 17.25 12.977 1 73.12 144 SER B CA 1
ATOM 3217 C C . SER B 1 144 ? -18.328 17.625 14.43 1 73.12 144 SER B C 1
ATOM 3219 O O . SER B 1 144 ? -19.438 18.047 14.773 1 73.12 144 SER B O 1
ATOM 3221 N N . PRO B 1 145 ? -17.281 17.391 15.188 1 68.06 145 PRO B N 1
ATOM 3222 C CA . PRO B 1 145 ? -17.438 17.688 16.609 1 68.06 145 PRO B CA 1
ATOM 3223 C C . PRO B 1 145 ? -17.797 19.156 16.875 1 68.06 145 PRO B C 1
ATOM 3225 O O . PRO B 1 145 ? -18.344 19.484 17.938 1 68.06 145 PRO B O 1
ATOM 3228 N N . ASP B 1 146 ? -17.5 20.016 16 1 73.12 146 ASP B N 1
ATOM 3229 C CA . ASP B 1 146 ? -17.719 21.453 16.25 1 73.12 146 ASP B CA 1
ATOM 3230 C C . ASP B 1 146 ? -19.078 21.906 15.734 1 73.12 146 ASP B C 1
ATOM 3232 O O . ASP B 1 146 ? -19.406 23.094 15.789 1 73.12 146 ASP B O 1
ATOM 3236 N N . GLY B 1 147 ? -19.812 21.031 15.438 1 71.88 147 GLY B N 1
ATOM 3237 C CA . GLY B 1 147 ? -21.156 21.359 15.008 1 71.88 147 GLY B CA 1
ATOM 3238 C C . GLY B 1 147 ? -21.25 21.703 13.531 1 71.88 147 GLY B C 1
ATOM 3239 O O . GLY B 1 147 ? -20.297 22.266 12.961 1 71.88 147 GLY B O 1
ATOM 3240 N N . ALA B 1 148 ? -22.297 21.453 13.008 1 69.75 148 ALA B N 1
ATOM 3241 C CA . ALA B 1 148 ? -22.531 21.609 11.578 1 69.75 148 ALA B CA 1
ATOM 3242 C C . ALA B 1 148 ? -22.625 23.094 11.203 1 69.75 148 ALA B C 1
ATOM 3244 O O . ALA B 1 148 ? -23.188 23.891 11.945 1 69.75 148 ALA B O 1
ATOM 3245 N N . ASN B 1 149 ? -21.844 23.422 10.148 1 73.94 149 ASN B N 1
ATOM 3246 C CA . ASN B 1 149 ? -21.953 24.703 9.469 1 73.94 149 ASN B CA 1
ATOM 3247 C C . ASN B 1 149 ? -21.203 25.812 10.203 1 73.94 149 ASN B C 1
ATOM 3249 O O . ASN B 1 149 ? -21.516 27 10.062 1 73.94 149 ASN B O 1
ATOM 3253 N N . LYS B 1 150 ? -20.266 25.5 11.055 1 83.25 150 LYS B N 1
ATOM 3254 C CA . LYS B 1 150 ? -19.406 26.5 11.68 1 83.25 150 LYS B CA 1
ATOM 3255 C C . LYS B 1 150 ? -18.203 26.828 10.781 1 83.25 150 LYS B C 1
ATOM 3257 O O . LYS B 1 150 ? -17.594 25.922 10.203 1 83.25 150 LYS B O 1
ATOM 3262 N N . LYS B 1 151 ? -18.031 28.125 10.703 1 90.69 151 LYS B N 1
ATOM 3263 C CA . LYS B 1 151 ? -16.844 28.547 9.969 1 90.69 151 LYS B CA 1
ATOM 3264 C C . LYS B 1 151 ? -15.57 28.203 10.734 1 90.69 151 LYS B C 1
ATOM 3266 O O . LYS B 1 151 ? -15.5 28.391 11.945 1 90.69 151 LYS B O 1
ATOM 3271 N N . ARG B 1 152 ? -14.594 27.719 10.055 1 94.94 152 ARG B N 1
ATOM 3272 C CA . ARG B 1 152 ? -13.344 27.297 10.68 1 94.94 152 ARG B CA 1
ATOM 3273 C C . ARG B 1 152 ? -12.219 28.281 10.383 1 94.94 152 ARG B C 1
ATOM 3275 O O . ARG B 1 152 ? -12.266 29.016 9.398 1 94.94 152 ARG B O 1
ATOM 3282 N N . PRO B 1 153 ? -11.25 28.422 11.297 1 97 153 PRO B N 1
ATOM 3283 C CA . PRO B 1 153 ? -10.102 29.297 11.047 1 97 153 PRO B CA 1
ATOM 3284 C C . PRO B 1 153 ? -9.266 28.844 9.852 1 97 153 PRO B C 1
ATOM 3286 O O . PRO B 1 153 ? -9.492 27.766 9.305 1 97 153 PRO B O 1
ATOM 3289 N N . LEU B 1 154 ? -8.391 29.719 9.391 1 98.06 154 LEU B N 1
ATOM 3290 C CA . LEU B 1 154 ? -7.535 29.359 8.266 1 98.06 154 LEU B CA 1
ATOM 3291 C C . LEU B 1 154 ? -6.559 28.25 8.641 1 98.06 154 LEU B C 1
ATOM 3293 O O . LEU B 1 154 ? -6.164 27.453 7.797 1 98.06 154 LEU B O 1
ATOM 3297 N N . PHE B 1 155 ? -6.141 28.266 9.922 1 98.69 155 PHE B N 1
ATOM 3298 C CA . PHE B 1 155 ? -5.344 27.188 10.484 1 98.69 155 PHE B CA 1
ATOM 3299 C C . PHE B 1 155 ? -5.836 26.828 11.883 1 98.69 155 PHE B C 1
ATOM 3301 O O . PHE B 1 155 ? -6.246 27.703 12.648 1 98.69 155 PHE B O 1
ATOM 3308 N N . CYS B 1 156 ? -5.805 25.609 12.195 1 98.5 156 CYS B N 1
ATOM 3309 C CA . CYS B 1 156 ? -5.961 25.109 13.562 1 98.5 156 CYS B CA 1
ATOM 3310 C C . CYS B 1 156 ? -4.742 24.297 13.984 1 98.5 156 CYS B C 1
ATOM 3312 O O . CYS B 1 156 ? -4.371 23.328 13.312 1 98.5 156 CYS B O 1
ATOM 3314 N N . LEU B 1 157 ? -4.023 24.734 14.945 1 98.88 157 LEU B N 1
ATOM 3315 C CA . LEU B 1 157 ? -2.916 24 15.531 1 98.88 157 LEU B CA 1
ATOM 3316 C C . LEU B 1 157 ? -3.316 23.406 16.875 1 98.88 157 LEU B C 1
ATOM 3318 O O . LEU B 1 157 ? -3.992 24.047 17.672 1 98.88 157 LEU B O 1
ATOM 3322 N N . SER B 1 158 ? -2.965 22.156 17.078 1 98.75 158 SER B N 1
ATOM 3323 C CA . SER B 1 158 ? -3.445 21.469 18.266 1 98.75 158 SER B CA 1
ATOM 3324 C C . SER B 1 158 ? -2.318 20.719 18.969 1 98.75 158 SER B C 1
ATOM 3326 O O . SER B 1 158 ? -1.479 20.094 18.312 1 98.75 158 SER B O 1
ATOM 3328 N N . ASN B 1 159 ? -2.268 20.859 20.297 1 98.75 159 ASN B N 1
ATOM 3329 C CA . ASN B 1 159 ? -1.355 20.078 21.141 1 98.75 159 ASN B CA 1
ATOM 3330 C C . ASN B 1 159 ? -2.08 19.438 22.312 1 98.75 159 ASN B C 1
ATOM 3332 O O . ASN B 1 159 ? -1.529 19.344 23.406 1 98.75 159 ASN B O 1
ATOM 3336 N N . GLN B 1 160 ? -3.33 19.125 22.078 1 98.38 160 GLN B N 1
ATOM 3337 C CA . GLN B 1 160 ? -4.168 18.516 23.109 1 98.38 160 GLN B CA 1
ATOM 3338 C C . GLN B 1 160 ? -4.109 19.312 24.406 1 98.38 160 GLN B C 1
ATOM 3340 O O . GLN B 1 160 ? -3.828 18.766 25.469 1 98.38 160 GLN B O 1
ATOM 3345 N N . ASP B 1 161 ? -4.281 20.547 24.266 1 98 161 ASP B N 1
ATOM 3346 C CA . ASP B 1 161 ? -4.344 21.469 25.391 1 98 161 ASP B CA 1
ATOM 3347 C C . ASP B 1 161 ? -3.076 21.375 26.25 1 98 161 ASP B C 1
ATOM 3349 O O . ASP B 1 161 ? -3.148 21.281 27.469 1 98 161 ASP B O 1
ATOM 3353 N N . GLY B 1 162 ? -1.966 21.266 25.609 1 98.06 162 GLY B N 1
ATOM 3354 C CA . GLY B 1 162 ? -0.679 21.359 26.281 1 98.06 162 GLY B CA 1
ATOM 3355 C C . GLY B 1 162 ? -0.071 20 26.578 1 98.06 162 GLY B C 1
ATOM 3356 O O . GLY B 1 162 ? 1.07 19.906 27.031 1 98.06 162 GLY B O 1
ATOM 3357 N N . LYS B 1 163 ? -0.728 18.922 26.234 1 98.31 163 LYS B N 1
ATOM 3358 C CA . LYS B 1 163 ? -0.297 17.594 26.641 1 98.31 163 LYS B CA 1
ATOM 3359 C C . LYS B 1 163 ? 0.739 17.031 25.672 1 98.31 163 LYS B C 1
ATOM 3361 O O . LYS B 1 163 ? 1.6 16.234 26.062 1 98.31 163 LYS B O 1
ATOM 3366 N N . THR B 1 164 ? 0.662 17.469 24.422 1 98.56 164 THR B N 1
ATOM 3367 C CA . THR B 1 164 ? 1.497 16.812 23.422 1 98.56 164 THR B CA 1
ATOM 3368 C C . THR B 1 164 ? 2.676 17.688 23.031 1 98.56 164 THR B C 1
ATOM 3370 O O . THR B 1 164 ? 3.625 17.219 22.391 1 98.56 164 THR B O 1
ATOM 3373 N N . CYS B 1 165 ? 2.676 18.922 23.344 1 97.56 165 CYS B N 1
ATOM 3374 C CA . CYS B 1 165 ? 3.76 19.891 23.203 1 97.56 165 CYS B CA 1
ATOM 3375 C C . CYS B 1 165 ? 3.504 21.125 24.062 1 97.56 165 CYS B C 1
ATOM 3377 O O . CYS B 1 165 ? 2.371 21.375 24.484 1 97.56 165 CYS B O 1
ATOM 3379 N N . SER B 1 166 ? 4.582 21.922 24.375 1 96.81 166 SER B N 1
ATOM 3380 C CA . SER B 1 166 ? 4.395 23.125 25.188 1 96.81 166 SER B CA 1
ATOM 3381 C C . SER B 1 166 ? 3.576 24.172 24.438 1 96.81 166 SER B C 1
ATOM 3383 O O . SER B 1 166 ? 3.607 24.234 23.219 1 96.81 166 SER B O 1
ATOM 3385 N N . ASP B 1 167 ? 2.816 24.953 25.266 1 97.44 167 ASP B N 1
ATOM 3386 C CA . ASP B 1 167 ? 2.031 26.031 24.672 1 97.44 167 ASP B CA 1
ATOM 3387 C C . ASP B 1 167 ? 2.936 27.062 24.016 1 97.44 167 ASP B C 1
ATOM 3389 O O . ASP B 1 167 ? 2.559 27.672 23 1 97.44 167 ASP B O 1
ATOM 3393 N N . GLU B 1 168 ? 4.09 27.234 24.562 1 96.81 168 GLU B N 1
ATOM 3394 C CA . GLU B 1 168 ? 5.047 28.172 23.969 1 96.81 168 GLU B CA 1
ATOM 3395 C C . GLU B 1 168 ? 5.453 27.734 22.578 1 96.81 168 GLU B C 1
ATOM 3397 O O . GLU B 1 168 ? 5.508 28.547 21.656 1 96.81 168 GLU B O 1
ATOM 3402 N N . MET B 1 169 ? 5.707 26.469 22.438 1 97.19 169 MET B N 1
ATOM 3403 C CA . MET B 1 169 ? 6.082 25.922 21.141 1 97.19 169 MET B CA 1
ATOM 3404 C C . MET B 1 169 ? 4.93 26.031 20.141 1 97.19 169 MET B C 1
ATOM 3406 O O . MET B 1 169 ? 5.145 26.359 18.969 1 97.19 169 MET B O 1
ATOM 3410 N N . LEU B 1 170 ? 3.746 25.75 20.578 1 98.44 170 LEU B N 1
ATOM 3411 C CA . LEU B 1 170 ? 2.553 25.844 19.75 1 98.44 170 LEU B CA 1
ATOM 3412 C C . LEU B 1 170 ? 2.344 27.281 19.25 1 98.44 170 LEU B C 1
ATOM 3414 O O . LEU B 1 170 ? 2.076 27.5 18.078 1 98.44 170 LEU B O 1
ATOM 3418 N N . GLU B 1 171 ? 2.467 28.219 20.172 1 98.06 171 GLU B N 1
ATOM 3419 C CA . GLU B 1 171 ? 2.291 29.625 19.859 1 98.06 171 GLU B CA 1
ATOM 3420 C C . GLU B 1 171 ? 3.361 30.109 18.875 1 98.06 171 GLU B C 1
ATOM 3422 O O . GLU B 1 171 ? 3.07 30.891 17.969 1 98.06 171 GLU B O 1
ATOM 3427 N N . LEU B 1 172 ? 4.562 29.641 19.141 1 98.12 172 LEU B N 1
ATOM 3428 C CA . LEU B 1 172 ? 5.652 30.016 18.25 1 98.12 172 LEU B CA 1
ATOM 3429 C C . LEU B 1 172 ? 5.375 29.562 16.828 1 98.12 172 LEU B C 1
ATOM 3431 O O . LEU B 1 172 ? 5.562 30.328 15.875 1 98.12 172 LEU B O 1
ATOM 3435 N N . LEU B 1 173 ? 4.961 28.297 16.656 1 98.62 173 LEU B N 1
ATOM 3436 C CA . LEU B 1 173 ? 4.66 27.797 15.32 1 98.62 173 LEU B CA 1
ATOM 3437 C C . LEU B 1 173 ? 3.525 28.594 14.68 1 98.62 173 LEU B C 1
ATOM 3439 O O . LEU B 1 173 ? 3.562 28.875 13.484 1 98.62 173 LEU B O 1
ATOM 3443 N N . ALA B 1 174 ? 2.49 28.938 15.469 1 98.81 174 ALA B N 1
ATOM 3444 C CA . ALA B 1 174 ? 1.374 29.734 14.977 1 98.81 174 ALA B CA 1
ATOM 3445 C C . ALA B 1 174 ? 1.859 31.078 14.438 1 98.81 174 ALA B C 1
ATOM 3447 O O . ALA B 1 174 ? 1.433 31.516 13.367 1 98.81 174 ALA B O 1
ATOM 3448 N N . ASP B 1 175 ? 2.764 31.703 15.188 1 98.5 175 ASP B N 1
ATOM 3449 C CA . ASP B 1 175 ? 3.318 33 14.773 1 98.5 175 ASP B CA 1
ATOM 3450 C C . ASP B 1 175 ? 4.113 32.844 13.477 1 98.5 175 ASP B C 1
ATOM 3452 O O . ASP B 1 175 ? 4.027 33.688 12.594 1 98.5 175 ASP B O 1
ATOM 3456 N N . CYS B 1 176 ? 4.875 31.797 13.367 1 98.75 176 CYS B N 1
ATOM 3457 C CA . CYS B 1 176 ? 5.676 31.547 12.172 1 98.75 176 CYS B CA 1
ATOM 3458 C C . CYS B 1 176 ? 4.789 31.312 10.953 1 98.75 176 CYS B C 1
ATOM 3460 O O . CYS B 1 176 ? 5.078 31.812 9.867 1 98.75 176 CYS B O 1
ATOM 3462 N N . ILE B 1 177 ? 3.693 30.578 11.141 1 98.81 177 ILE B N 1
ATOM 3463 C CA . ILE B 1 177 ? 2.74 30.328 10.062 1 98.81 177 ILE B CA 1
ATOM 3464 C C . ILE B 1 177 ? 2.074 31.641 9.656 1 98.81 177 ILE B C 1
ATOM 3466 O O . ILE B 1 177 ? 1.954 31.938 8.461 1 98.81 177 ILE B O 1
ATOM 3470 N N . SER B 1 178 ? 1.682 32.406 10.648 1 98.75 178 SER B N 1
ATOM 3471 C CA . SER B 1 178 ? 1.087 33.719 10.367 1 98.75 178 SER B CA 1
ATOM 3472 C C . SER B 1 178 ? 1.999 34.562 9.492 1 98.75 178 SER B C 1
ATOM 3474 O O . SER B 1 178 ? 1.56 35.125 8.477 1 98.75 178 SER B O 1
ATOM 3476 N N . SER B 1 179 ? 3.234 34.625 9.828 1 98.5 179 SER B N 1
ATOM 3477 C CA . SER B 1 179 ? 4.219 35.438 9.102 1 98.5 179 SER B CA 1
ATOM 3478 C C . SER B 1 179 ? 4.445 34.875 7.695 1 98.5 179 SER B C 1
ATOM 3480 O O . SER B 1 179 ? 4.406 35.625 6.715 1 98.5 179 SER B O 1
ATOM 3482 N N . SER B 1 180 ? 4.684 33.594 7.555 1 98.62 180 SER B N 1
ATOM 3483 C CA . SER B 1 180 ? 5.086 32.969 6.297 1 98.62 180 SER B CA 1
ATOM 3484 C C . SER B 1 180 ? 3.945 32.969 5.289 1 98.62 180 SER B C 1
ATOM 3486 O O . SER B 1 180 ? 4.172 33.125 4.086 1 98.62 180 SER B O 1
ATOM 3488 N N . TYR B 1 181 ? 2.697 32.75 5.797 1 98.44 181 TYR B N 1
ATOM 3489 C CA . TYR B 1 181 ? 1.533 32.719 4.918 1 98.44 181 TYR B CA 1
ATOM 3490 C C . TYR B 1 181 ? 0.92 34.094 4.762 1 98.44 181 TYR B C 1
ATOM 3492 O O . TYR B 1 181 ? -0.035 34.281 4.004 1 98.44 181 TYR B O 1
ATOM 3500 N N . SER B 1 182 ? 1.442 35.062 5.465 1 97.94 182 SER B N 1
ATOM 3501 C CA . SER B 1 182 ? 0.944 36.438 5.453 1 97.94 182 SER B CA 1
ATOM 3502 C C . SER B 1 182 ? -0.536 36.5 5.82 1 97.94 182 SER B C 1
ATOM 3504 O O . SER B 1 182 ? -1.337 37.094 5.102 1 97.94 182 SER B O 1
ATOM 3506 N N . ILE B 1 183 ? -0.901 35.812 6.906 1 97.38 183 ILE B N 1
ATOM 3507 C CA . ILE B 1 183 ? -2.26 35.812 7.438 1 97.38 183 ILE B CA 1
ATOM 3508 C C . ILE B 1 183 ? -2.264 36.375 8.859 1 97.38 183 ILE B C 1
ATOM 3510 O O . ILE B 1 183 ? -1.275 36.25 9.586 1 97.38 183 ILE B O 1
ATOM 3514 N N . ASP B 1 184 ? -3.373 37 9.234 1 98 184 ASP B N 1
ATOM 3515 C CA . ASP B 1 184 ? -3.51 37.531 10.586 1 98 184 ASP B CA 1
ATOM 3516 C C . ASP B 1 184 ? -3.447 36.406 11.625 1 98 184 ASP B C 1
ATOM 3518 O O . ASP B 1 184 ? -4.027 35.344 11.43 1 98 184 ASP B O 1
ATOM 3522 N N . ARG B 1 185 ? -2.748 36.688 12.695 1 98.12 185 ARG B N 1
ATOM 3523 C CA . ARG B 1 185 ? -2.627 35.688 13.766 1 98.12 185 ARG B CA 1
ATOM 3524 C C . ARG B 1 185 ? -3.998 35.281 14.297 1 98.12 185 ARG B C 1
ATOM 3526 O O . ARG B 1 185 ? -4.199 34.125 14.695 1 98.12 185 ARG B O 1
ATOM 3533 N N . LYS B 1 186 ? -5.008 36.125 14.195 1 97.56 186 LYS B N 1
ATOM 3534 C CA . LYS B 1 186 ? -6.359 35.844 14.688 1 97.56 186 LYS B CA 1
ATOM 3535 C C . LYS B 1 186 ? -7.047 34.781 13.852 1 97.56 186 LYS B C 1
ATOM 3537 O O . LYS B 1 186 ? -8.055 34.188 14.273 1 97.56 186 LYS B O 1
ATOM 3542 N N . GLU B 1 187 ? -6.523 34.469 12.68 1 97.81 187 GLU B N 1
ATOM 3543 C CA . GLU B 1 187 ? -7.098 33.469 11.773 1 97.81 187 GLU B CA 1
ATOM 3544 C C . GLU B 1 187 ? -6.527 32.094 12.047 1 97.81 187 GLU B C 1
ATOM 3546 O O . GLU B 1 187 ? -6.871 31.125 11.359 1 97.81 187 GLU B O 1
ATOM 3551 N N . ILE B 1 188 ? -5.668 32.031 13 1 98.56 188 ILE B N 1
ATOM 3552 C CA . ILE B 1 188 ? -5.082 30.781 13.422 1 98.56 188 ILE B CA 1
ATOM 3553 C C . ILE B 1 188 ? -5.562 30.438 14.836 1 98.56 188 ILE B C 1
ATOM 3555 O O . ILE B 1 188 ? -5.297 31.172 15.781 1 98.56 188 ILE B O 1
ATOM 3559 N N . SER B 1 189 ? -6.297 29.391 14.938 1 97.94 189 SER B N 1
ATOM 3560 C CA . SER B 1 189 ? -6.828 28.984 16.234 1 97.94 189 SER B CA 1
ATOM 3561 C C . SER B 1 189 ? -5.973 27.875 16.844 1 97.94 189 SER B C 1
ATOM 3563 O O . SER B 1 189 ? -5.34 27.094 16.141 1 97.94 189 SER B O 1
ATOM 3565 N N . LEU B 1 190 ? -5.91 27.891 18.156 1 98.56 190 LEU B N 1
ATOM 3566 C CA . LEU B 1 190 ? -5.203 26.859 18.906 1 98.56 190 LEU B CA 1
ATOM 3567 C C . LEU B 1 190 ? -6.184 25.953 19.641 1 98.56 190 LEU B C 1
ATOM 3569 O O . LEU B 1 190 ? -7.012 26.438 20.422 1 98.56 190 LEU B O 1
ATOM 3573 N N . ASN B 1 191 ? -6.164 24.719 19.359 1 97.81 191 ASN B N 1
ATOM 3574 C CA . ASN B 1 191 ? -6.988 23.688 20 1 97.81 191 ASN B CA 1
ATOM 3575 C C . ASN B 1 191 ? -8.477 24 19.859 1 97.81 191 ASN B C 1
ATOM 3577 O O . ASN B 1 191 ? -9.234 23.875 20.828 1 97.81 191 ASN B O 1
ATOM 3581 N N . ASP B 1 192 ? -8.797 24.406 18.688 1 94.25 192 ASP B N 1
ATOM 3582 C CA . ASP B 1 192 ? -10.172 24.719 18.312 1 94.25 192 ASP B CA 1
ATOM 3583 C C . ASP B 1 192 ? -10.312 24.875 16.797 1 94.25 192 ASP B C 1
ATOM 3585 O O . ASP B 1 192 ? -9.703 25.766 16.203 1 94.25 192 ASP B O 1
ATOM 3589 N N . PRO B 1 193 ? -11.133 24.094 16.219 1 94.25 193 PRO B N 1
ATOM 3590 C CA . PRO B 1 193 ? -12.117 23.141 16.75 1 94.25 193 PRO B CA 1
ATOM 3591 C C . PRO B 1 193 ? -11.508 21.797 17.125 1 94.25 193 PRO B C 1
ATOM 3593 O O . PRO B 1 193 ? -12.156 20.984 17.797 1 94.25 193 PRO B O 1
ATOM 3596 N N . PHE B 1 194 ? -10.305 21.516 16.688 1 94.62 194 PHE B N 1
ATOM 3597 C CA . PHE B 1 194 ? -9.68 20.219 16.953 1 94.62 194 PHE B CA 1
ATOM 3598 C C . PHE B 1 194 ? -8.656 20.328 18.078 1 94.62 194 PHE B C 1
ATOM 3600 O O . PHE B 1 194 ? -8.039 21.391 18.266 1 94.62 194 PHE B O 1
ATOM 3607 N N . HIS B 1 195 ? -8.461 19.281 18.734 1 96.25 195 HIS B N 1
ATOM 3608 C CA . HIS B 1 195 ? -7.539 19.281 19.859 1 96.25 195 HIS B CA 1
ATOM 3609 C C . HIS B 1 195 ? -6.402 18.281 19.641 1 96.25 195 HIS B C 1
ATOM 3611 O O . HIS B 1 195 ? -5.598 18.047 20.547 1 96.25 195 HIS B O 1
ATOM 3617 N N . GLY B 1 196 ? -6.344 17.734 18.5 1 96.5 196 GLY B N 1
ATOM 3618 C CA . GLY B 1 196 ? -5.406 16.672 18.188 1 96.5 196 GLY B CA 1
ATOM 3619 C C . GLY B 1 196 ? -6.074 15.328 17.984 1 96.5 196 GLY B C 1
ATOM 3620 O O . GLY B 1 196 ? -7.023 14.992 18.703 1 96.5 196 GLY B O 1
ATOM 3621 N N . GLY B 1 197 ? -5.609 14.609 17 1 97 197 GLY B N 1
ATOM 3622 C CA . GLY B 1 197 ? -6.148 13.289 16.734 1 97 197 GLY B CA 1
ATOM 3623 C C . GLY B 1 197 ? -5.367 12.172 17.406 1 97 197 GLY B C 1
ATOM 3624 O O . GLY B 1 197 ? -4.582 12.422 18.312 1 97 197 GLY B O 1
ATOM 3625 N N . HIS B 1 198 ? -5.641 10.938 17.016 1 98.25 198 HIS B N 1
ATOM 3626 C CA . HIS B 1 198 ? -5.094 9.742 17.641 1 98.25 198 HIS B CA 1
ATOM 3627 C C . HIS B 1 198 ? -3.57 9.75 17.609 1 98.25 198 HIS B C 1
ATOM 3629 O O . HIS B 1 198 ? -2.926 9.453 18.625 1 98.25 198 HIS B O 1
ATOM 3635 N N . ILE B 1 199 ? -2.994 10.125 16.5 1 98.62 199 ILE B N 1
ATOM 3636 C CA . ILE B 1 199 ? -1.544 10.086 16.344 1 98.62 199 ILE B CA 1
ATOM 3637 C C . ILE B 1 199 ? -0.895 11.086 17.297 1 98.62 199 ILE B C 1
ATOM 3639 O O . ILE B 1 199 ? 0.024 10.742 18.031 1 98.62 199 ILE B O 1
ATOM 3643 N N . THR B 1 200 ? -1.383 12.273 17.266 1 98.62 200 THR B N 1
ATOM 3644 C CA . THR B 1 200 ? -0.853 13.32 18.141 1 98.62 200 THR B CA 1
ATOM 3645 C C . THR B 1 200 ? -1.025 12.938 19.609 1 98.62 200 THR B C 1
ATOM 3647 O O . THR B 1 200 ? -0.087 13.055 20.406 1 98.62 200 THR B O 1
ATOM 3650 N N . LYS B 1 201 ? -2.195 12.438 19.953 1 98 201 LYS B N 1
ATOM 3651 C CA . LYS B 1 201 ? -2.504 12.094 21.328 1 98 201 LYS B CA 1
ATOM 3652 C C . LYS B 1 201 ? -1.674 10.898 21.797 1 98 201 LYS B C 1
ATOM 3654 O O . LYS B 1 201 ? -1.264 10.836 22.953 1 98 201 LYS B O 1
ATOM 3659 N N . THR B 1 202 ? -1.453 10.016 20.953 1 98.12 202 THR B N 1
ATOM 3660 C CA . THR B 1 202 ? -0.764 8.773 21.297 1 98.12 202 THR B CA 1
ATOM 3661 C C . THR B 1 202 ? 0.732 9.023 21.484 1 98.12 202 THR B C 1
ATOM 3663 O O . THR B 1 202 ? 1.344 8.508 22.422 1 98.12 202 THR B O 1
ATOM 3666 N N . TYR B 1 203 ? 1.323 9.836 20.625 1 98.38 203 TYR B N 1
ATOM 3667 C CA . TYR B 1 203 ? 2.779 9.898 20.578 1 98.38 203 TYR B CA 1
ATOM 3668 C C . TYR B 1 203 ? 3.293 11.219 21.141 1 98.38 203 TYR B C 1
ATOM 3670 O O . TYR B 1 203 ? 4.492 11.375 21.375 1 98.38 203 TYR B O 1
ATOM 3678 N N . GLY B 1 204 ? 2.396 12.141 21.422 1 97.94 204 GLY B N 1
ATOM 3679 C CA . GLY B 1 204 ? 2.795 13.461 21.891 1 97.94 204 GLY B CA 1
ATOM 3680 C C . GLY B 1 204 ? 3.561 13.43 23.203 1 97.94 204 GLY B C 1
ATOM 3681 O O . GLY B 1 204 ? 3.088 12.859 24.188 1 97.94 204 GLY B O 1
ATOM 3682 N N . ASN B 1 205 ? 4.703 14.086 23.141 1 96.19 205 ASN B N 1
ATOM 3683 C CA . ASN B 1 205 ? 5.602 14.141 24.297 1 96.19 205 ASN B CA 1
ATOM 3684 C C . ASN B 1 205 ? 5.949 12.75 24.797 1 96.19 205 ASN B C 1
ATOM 3686 O O . ASN B 1 205 ? 6.039 12.531 26.016 1 96.19 205 ASN B O 1
ATOM 3690 N N . ASN B 1 206 ? 6.012 11.789 24.047 1 92.75 206 ASN B N 1
ATOM 3691 C CA . ASN B 1 206 ? 6.312 10.398 24.359 1 92.75 206 ASN B CA 1
ATOM 3692 C C . ASN B 1 206 ? 7.16 9.742 23.281 1 92.75 206 ASN B C 1
ATOM 3694 O O . ASN B 1 206 ? 6.73 8.766 22.641 1 92.75 206 ASN B O 1
ATOM 3698 N N . PRO B 1 207 ? 8.344 10.297 22.828 1 93.31 207 PRO B N 1
ATOM 3699 C CA . PRO B 1 207 ? 9.148 11.172 23.672 1 93.31 207 PRO B CA 1
ATOM 3700 C C . PRO B 1 207 ? 9.227 12.602 23.141 1 93.31 207 PRO B C 1
ATOM 3702 O O . PRO B 1 207 ? 9.812 13.477 23.797 1 93.31 207 PRO B O 1
ATOM 3705 N N . LEU B 1 208 ? 8.719 12.852 22.016 1 96.81 208 LEU B N 1
ATOM 3706 C CA . LEU B 1 208 ? 8.938 14.102 21.297 1 96.81 208 LEU B CA 1
ATOM 3707 C C . LEU B 1 208 ? 7.668 14.945 21.281 1 96.81 208 LEU B C 1
ATOM 3709 O O . LEU B 1 208 ? 6.562 14.414 21.391 1 96.81 208 LEU B O 1
ATOM 3713 N N . PRO B 1 209 ? 7.828 16.281 21.141 1 98.25 209 PRO B N 1
ATOM 3714 C CA . PRO B 1 209 ? 6.629 17.109 20.969 1 98.25 209 PRO B CA 1
ATOM 3715 C C . PRO B 1 209 ? 5.91 16.859 19.656 1 98.25 209 PRO B C 1
ATOM 3717 O O . PRO B 1 209 ? 6.559 16.641 18.625 1 98.25 209 PRO B O 1
ATOM 3720 N N . TRP B 1 210 ? 4.574 16.797 19.688 1 98.69 210 TRP B N 1
ATOM 3721 C CA . TRP B 1 210 ? 3.715 16.625 18.516 1 98.69 210 TRP B CA 1
ATOM 3722 C C . TRP B 1 210 ? 2.707 17.766 18.422 1 98.69 210 TRP B C 1
ATOM 3724 O O . TRP B 1 210 ? 2.129 18.188 19.422 1 98.69 210 TRP B O 1
ATOM 3734 N N . ILE B 1 211 ? 2.545 18.297 17.234 1 98.88 211 ILE B N 1
ATOM 3735 C CA . ILE B 1 211 ? 1.517 19.281 16.906 1 98.88 211 ILE B CA 1
ATOM 3736 C C . ILE B 1 211 ? 0.715 18.812 15.695 1 98.88 211 ILE B C 1
ATOM 3738 O O . ILE B 1 211 ? 1.286 18.328 14.719 1 98.88 211 ILE B O 1
ATOM 3742 N N . GLN B 1 212 ? -0.579 18.797 15.781 1 98.88 212 GLN B N 1
ATOM 3743 C CA . GLN B 1 212 ? -1.428 18.594 14.617 1 98.88 212 GLN B CA 1
ATOM 3744 C C . GLN B 1 212 ? -1.703 19.906 13.898 1 98.88 212 GLN B C 1
ATOM 3746 O O . GLN B 1 212 ? -2.02 20.922 14.539 1 98.88 212 GLN B O 1
ATOM 3751 N N . ILE B 1 213 ? -1.524 19.938 12.648 1 98.81 213 ILE B N 1
ATOM 3752 C CA . ILE B 1 213 ? -1.796 21.125 11.844 1 98.81 213 ILE B CA 1
ATOM 3753 C C . ILE B 1 213 ? -2.973 20.844 10.906 1 98.81 213 ILE B C 1
ATOM 3755 O O . ILE B 1 213 ? -2.984 19.844 10.188 1 98.81 213 ILE B O 1
ATOM 3759 N N . GLU B 1 214 ? -3.945 21.703 10.906 1 98.5 214 GLU B N 1
ATOM 3760 C CA . GLU B 1 214 ? -5.055 21.719 9.961 1 98.5 214 GLU B CA 1
ATOM 3761 C C . GLU B 1 214 ? -5.047 22.984 9.109 1 98.5 214 GLU B C 1
ATOM 3763 O O . GLU B 1 214 ? -5.164 24.094 9.641 1 98.5 214 GLU B O 1
ATOM 3768 N N . MET B 1 215 ? -4.863 22.828 7.863 1 98.62 215 MET B N 1
ATOM 3769 C CA . MET B 1 215 ? -5.012 23.938 6.926 1 98.62 215 MET B CA 1
ATOM 3770 C C . MET B 1 215 ? -6.426 23.969 6.348 1 98.62 215 MET B C 1
ATOM 3772 O O . MET B 1 215 ? -6.953 22.938 5.926 1 98.62 215 MET B O 1
ATOM 3776 N N . ASN B 1 216 ? -7.039 25.078 6.375 1 98.06 216 ASN B N 1
ATOM 3777 C CA . ASN B 1 216 ? -8.367 25.25 5.793 1 98.06 216 ASN B CA 1
ATOM 3778 C C . ASN B 1 216 ? -8.344 25.047 4.281 1 98.06 216 ASN B C 1
ATOM 3780 O O . ASN B 1 216 ? -7.539 25.672 3.58 1 98.06 216 ASN B O 1
ATOM 3784 N N . ARG B 1 217 ? -9.234 24.297 3.795 1 97.19 217 ARG B N 1
ATOM 3785 C CA . ARG B 1 217 ? -9.258 23.906 2.389 1 97.19 217 ARG B CA 1
ATOM 3786 C C . ARG B 1 217 ? -9.586 25.109 1.497 1 97.19 217 ARG B C 1
ATOM 3788 O O . ARG B 1 217 ? -9.273 25.094 0.305 1 97.19 217 ARG B O 1
ATOM 3795 N N . SER B 1 218 ? -10.164 26.125 2.049 1 96.19 218 SER B N 1
ATOM 3796 C CA . SER B 1 218 ? -10.469 27.328 1.267 1 96.19 218 SER B CA 1
ATOM 3797 C C . SER B 1 218 ? -9.203 27.984 0.736 1 96.19 218 SER B C 1
ATOM 3799 O O . SER B 1 218 ? -9.242 28.75 -0.23 1 96.19 218 SER B O 1
ATOM 3801 N N . LEU B 1 219 ? -8.086 27.656 1.339 1 97.31 219 LEU B N 1
ATOM 3802 C CA . LEU B 1 219 ? -6.824 28.25 0.934 1 97.31 219 LEU B CA 1
ATOM 3803 C C . LEU B 1 219 ? -6.352 27.688 -0.399 1 97.31 219 LEU B C 1
ATOM 3805 O O . LEU B 1 219 ? -5.488 28.266 -1.059 1 97.31 219 LEU B O 1
ATOM 3809 N N . TYR B 1 220 ? -6.934 26.5 -0.812 1 97.69 220 TYR B N 1
ATOM 3810 C CA . TYR B 1 220 ? -6.398 25.922 -2.041 1 97.69 220 TYR B CA 1
ATOM 3811 C C . TYR B 1 220 ? -7.5 25.25 -2.844 1 97.69 220 TYR B C 1
ATOM 3813 O O . TYR B 1 220 ? -7.34 24.984 -4.039 1 97.69 220 TYR B O 1
ATOM 3821 N N . LEU B 1 221 ? -8.633 24.891 -2.229 1 96.75 221 LEU B N 1
ATOM 3822 C CA . LEU B 1 221 ? -9.758 24.312 -2.949 1 96.75 221 LEU B CA 1
ATOM 3823 C C . LEU B 1 221 ? -10.828 25.375 -3.219 1 96.75 221 LEU B C 1
ATOM 3825 O O . LEU B 1 221 ? -12.008 25.156 -2.92 1 96.75 221 LEU B O 1
ATOM 3829 N N . SER B 1 222 ? -10.406 26.469 -3.697 1 94.75 222 SER B N 1
ATOM 3830 C CA . SER B 1 222 ? -11.273 27.578 -4.074 1 94.75 222 SER B CA 1
ATOM 3831 C C . SER B 1 222 ? -10.773 28.25 -5.352 1 94.75 222 SER B C 1
ATOM 3833 O O . SER B 1 222 ? -9.602 28.141 -5.707 1 94.75 222 SER B O 1
ATOM 3835 N N . PRO B 1 223 ? -11.734 28.828 -6.07 1 92.88 223 PRO B N 1
ATOM 3836 C CA . PRO B 1 223 ? -11.281 29.625 -7.215 1 92.88 223 PRO B CA 1
ATOM 3837 C C . PRO B 1 223 ? -10.242 30.672 -6.832 1 92.88 223 PRO B C 1
ATOM 3839 O O . PRO B 1 223 ? -10.273 31.203 -5.719 1 92.88 223 PRO B O 1
ATOM 3842 N N . PRO B 1 224 ? -9.297 30.984 -7.734 1 94.5 224 PRO B N 1
ATOM 3843 C CA . PRO B 1 224 ? -9.195 30.516 -9.125 1 94.5 224 PRO B CA 1
ATOM 3844 C C . PRO B 1 224 ? -8.305 29.281 -9.273 1 94.5 224 PRO B C 1
ATOM 3846 O O . PRO B 1 224 ? -8.047 28.844 -10.398 1 94.5 224 PRO B O 1
ATOM 3849 N N . TRP B 1 225 ? -7.852 28.797 -8.164 1 94.5 225 TRP B N 1
ATOM 3850 C CA . TRP B 1 225 ? -6.801 27.781 -8.258 1 94.5 225 TRP B CA 1
ATOM 3851 C C . TRP B 1 225 ? -7.395 26.391 -8.461 1 94.5 225 TRP B C 1
ATOM 3853 O O . TRP B 1 225 ? -6.699 25.484 -8.914 1 94.5 225 TRP B O 1
ATOM 3863 N N . PHE B 1 226 ? -8.672 26.219 -8.086 1 95.81 226 PHE B N 1
ATOM 3864 C CA . PHE B 1 226 ? -9.289 24.906 -8.039 1 95.81 226 PHE B CA 1
ATOM 3865 C C . PHE B 1 226 ? -10.32 24.75 -9.148 1 95.81 226 PHE B C 1
ATOM 3867 O O . PHE B 1 226 ? -11.172 25.609 -9.336 1 95.81 226 PHE B O 1
ATOM 3874 N N . ASP B 1 227 ? -10.227 23.672 -9.883 1 95.25 227 ASP B N 1
ATOM 3875 C CA . ASP B 1 227 ? -11.211 23.281 -10.883 1 95.25 227 ASP B CA 1
ATOM 3876 C C . ASP B 1 227 ? -12.094 22.156 -10.367 1 95.25 227 ASP B C 1
ATOM 3878 O O . ASP B 1 227 ? -11.641 21.016 -10.234 1 95.25 227 ASP B O 1
ATOM 3882 N N . GLN B 1 228 ? -13.305 22.391 -10.148 1 91 228 GLN B N 1
ATOM 3883 C CA . GLN B 1 228 ? -14.242 21.453 -9.547 1 91 228 GLN B CA 1
ATOM 3884 C C . GLN B 1 228 ? -14.516 20.266 -10.484 1 91 228 GLN B C 1
ATOM 3886 O O . GLN B 1 228 ? -14.781 19.156 -10.023 1 91 228 GLN B O 1
ATOM 3891 N N . GLU B 1 229 ? -14.453 20.453 -11.734 1 91.25 229 GLU B N 1
ATOM 3892 C CA . GLU B 1 229 ? -14.75 19.422 -12.711 1 91.25 229 GLU B CA 1
ATOM 3893 C C . GLU B 1 229 ? -13.641 18.375 -12.766 1 91.25 229 GLU B C 1
ATOM 3895 O O . GLU B 1 229 ? -13.906 17.172 -12.727 1 91.25 229 GLU B O 1
ATOM 3900 N N . SER B 1 230 ? -12.453 18.875 -12.734 1 93.19 230 SER B N 1
ATOM 3901 C CA . SER B 1 230 ? -11.32 17.953 -12.844 1 93.19 230 SER B CA 1
ATOM 3902 C C . SER B 1 230 ? -10.75 17.609 -11.477 1 93.19 230 SER B C 1
ATOM 3904 O O . SER B 1 230 ? -9.852 16.766 -11.359 1 93.19 230 SER B O 1
ATOM 3906 N N . LEU B 1 231 ? -11.305 18.234 -10.414 1 94.5 231 LEU B N 1
ATOM 3907 C CA . LEU B 1 231 ? -10.812 18.047 -9.055 1 94.5 231 LEU B CA 1
ATOM 3908 C C . LEU B 1 231 ? -9.297 18.266 -9 1 94.5 23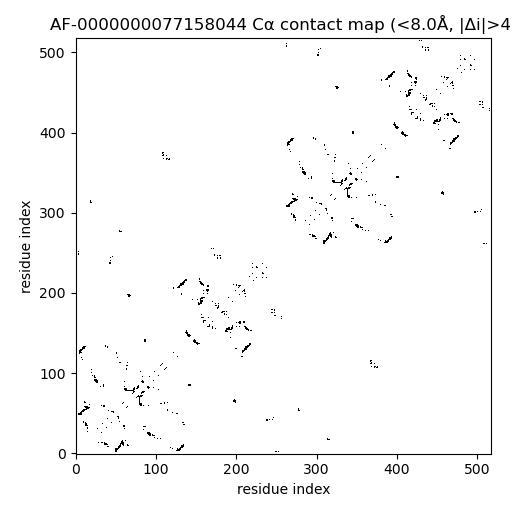1 LEU B C 1
ATOM 3910 O O . LEU B 1 231 ? -8.57 17.422 -8.477 1 94.5 231 LEU B O 1
ATOM 3914 N N . SER B 1 232 ? -8.859 19.359 -9.578 1 96.25 232 SER B N 1
ATOM 3915 C CA . SER B 1 232 ? -7.438 19.672 -9.633 1 96.25 232 SER B CA 1
ATOM 3916 C C . SER B 1 232 ? -7.168 21.094 -9.141 1 96.25 232 SER B C 1
ATOM 3918 O O . SER B 1 232 ? -8.055 21.953 -9.164 1 96.25 232 SER B O 1
ATOM 3920 N N . VAL B 1 233 ? -6.004 21.312 -8.625 1 97.5 233 VAL B N 1
ATOM 3921 C CA . VAL B 1 233 ? -5.535 22.625 -8.18 1 97.5 233 VAL B CA 1
ATOM 3922 C C . VAL B 1 233 ? -4.332 23.047 -9.016 1 97.5 233 VAL B C 1
ATOM 3924 O O . VAL B 1 233 ? -3.51 22.219 -9.414 1 97.5 233 VAL B O 1
ATOM 3927 N N . GLU B 1 234 ? -4.234 24.297 -9.312 1 97.06 234 GLU B N 1
ATOM 3928 C CA . GLU B 1 234 ? -3.064 24.812 -10.008 1 97.06 234 GLU B CA 1
ATOM 3929 C C . GLU B 1 234 ? -1.777 24.469 -9.266 1 97.06 234 GLU B C 1
ATOM 3931 O O . GLU B 1 234 ? -1.617 24.812 -8.094 1 97.06 234 GLU B O 1
ATOM 3936 N N . ASN B 1 235 ? -0.91 23.844 -9.984 1 96.94 235 ASN B N 1
ATOM 3937 C CA . ASN B 1 235 ? 0.319 23.359 -9.375 1 96.94 235 ASN B CA 1
ATOM 3938 C C . ASN B 1 235 ? 1.145 24.5 -8.781 1 96.94 235 ASN B C 1
ATOM 3940 O O . ASN B 1 235 ? 1.767 24.328 -7.73 1 96.94 235 ASN B O 1
ATOM 3944 N N . THR B 1 236 ? 1.214 25.609 -9.43 1 97.44 236 THR B N 1
ATOM 3945 C CA . THR B 1 236 ? 1.998 26.75 -8.953 1 97.44 236 THR B CA 1
ATOM 3946 C C . THR B 1 236 ? 1.479 27.234 -7.605 1 97.44 236 THR B C 1
ATOM 3948 O O . THR B 1 236 ? 2.256 27.672 -6.758 1 97.44 236 THR B O 1
ATOM 3951 N N . HIS B 1 237 ? 0.182 27.172 -7.438 1 98.19 237 HIS B N 1
ATOM 3952 C CA . HIS B 1 237 ? -0.407 27.578 -6.168 1 98.19 237 HIS B CA 1
ATOM 3953 C C . HIS B 1 237 ? -0.043 26.625 -5.047 1 98.19 237 HIS B C 1
ATOM 3955 O O . HIS B 1 237 ? 0.291 27.047 -3.939 1 98.19 237 HIS B O 1
ATOM 3961 N N . LEU B 1 238 ? -0.105 25.312 -5.293 1 98.44 238 LEU B N 1
ATOM 3962 C CA . LEU B 1 238 ? 0.299 24.297 -4.316 1 98.44 238 LEU B CA 1
ATOM 3963 C C . LEU B 1 238 ? 1.765 24.469 -3.936 1 98.44 238 LEU B C 1
ATOM 3965 O O . LEU B 1 238 ? 2.121 24.375 -2.76 1 98.44 238 LEU B O 1
ATOM 3969 N N . GLN B 1 239 ? 2.594 24.75 -4.918 1 98.06 239 GLN B N 1
ATOM 3970 C CA . GLN B 1 239 ? 4.016 24.953 -4.664 1 98.06 239 GLN B CA 1
ATOM 3971 C C . GLN B 1 239 ? 4.242 26.172 -3.777 1 98.06 239 GLN B C 1
ATOM 3973 O O . GLN B 1 239 ? 5.117 26.172 -2.908 1 98.06 239 GLN B O 1
ATOM 3978 N N . LYS B 1 240 ? 3.516 27.203 -4.082 1 98.31 240 LYS B N 1
ATOM 3979 C CA . LYS B 1 240 ? 3.605 28.406 -3.26 1 98.31 240 LYS B CA 1
ATOM 3980 C C . LYS B 1 240 ? 3.266 28.094 -1.803 1 98.31 240 LYS B C 1
ATOM 3982 O O . LYS B 1 240 ? 3.99 28.516 -0.893 1 98.31 240 LYS B O 1
ATOM 3987 N N . LEU B 1 241 ? 2.166 27.406 -1.569 1 98.69 241 LEU B N 1
ATOM 3988 C CA . LEU B 1 241 ? 1.751 27.078 -0.213 1 98.69 241 LEU B CA 1
ATOM 3989 C C . LEU B 1 241 ? 2.771 26.156 0.454 1 98.69 241 LEU B C 1
ATOM 3991 O O . LEU B 1 241 ? 3.041 26.281 1.65 1 98.69 241 LEU B O 1
ATOM 3995 N N . ASN B 1 242 ? 3.328 25.219 -0.269 1 98.75 242 ASN B N 1
ATOM 3996 C CA . ASN B 1 242 ? 4.379 24.359 0.247 1 98.75 242 ASN B CA 1
ATOM 3997 C C . ASN B 1 242 ? 5.609 25.156 0.674 1 98.75 242 ASN B C 1
ATOM 3999 O O . ASN B 1 242 ? 6.199 24.875 1.721 1 98.75 242 ASN B O 1
ATOM 4003 N N . LYS B 1 243 ? 6 26.125 -0.151 1 98.69 243 LYS B N 1
ATOM 4004 C CA . LYS B 1 243 ? 7.133 26.984 0.184 1 98.69 243 LYS B CA 1
ATOM 4005 C C . LYS B 1 243 ? 6.863 27.781 1.457 1 98.69 243 LYS B C 1
ATOM 4007 O O . LYS B 1 243 ? 7.77 28 2.266 1 98.69 243 LYS B O 1
ATOM 4012 N N . GLN B 1 244 ? 5.672 28.234 1.572 1 98.88 244 GLN B N 1
ATOM 4013 C CA . GLN B 1 244 ? 5.305 28.969 2.785 1 98.88 244 GLN B CA 1
ATOM 4014 C C . GLN B 1 244 ? 5.395 28.062 4.012 1 98.88 244 GLN B C 1
ATOM 4016 O O . GLN B 1 244 ? 5.812 28.5 5.086 1 98.88 244 GLN B O 1
ATOM 4021 N N . PHE B 1 245 ? 5.008 26.828 3.857 1 98.88 245 PHE B N 1
ATOM 4022 C CA . PHE B 1 245 ? 5.164 25.859 4.938 1 98.88 245 PHE B CA 1
ATOM 4023 C C . PHE B 1 245 ? 6.633 25.688 5.305 1 98.88 245 PHE B C 1
ATOM 4025 O O . PHE B 1 245 ? 6.992 25.734 6.48 1 98.88 245 PHE B O 1
ATOM 4032 N N . GLU B 1 246 ? 7.449 25.484 4.293 1 98.75 246 GLU B N 1
ATOM 4033 C CA . GLU B 1 246 ? 8.891 25.391 4.496 1 98.75 246 GLU B CA 1
ATOM 4034 C C . GLU B 1 246 ? 9.422 26.609 5.246 1 98.75 246 GLU B C 1
ATOM 4036 O O . GLU B 1 246 ? 10.195 26.484 6.195 1 98.75 246 GLU B O 1
ATOM 4041 N N . ASN B 1 247 ? 8.977 27.766 4.809 1 98.69 247 ASN B N 1
ATOM 4042 C CA . ASN B 1 247 ? 9.398 29 5.445 1 98.69 247 ASN B CA 1
ATOM 4043 C C . ASN B 1 247 ? 8.977 29.062 6.91 1 98.69 247 ASN B C 1
ATOM 4045 O O . ASN B 1 247 ? 9.695 29.594 7.75 1 98.69 247 ASN B O 1
ATOM 4049 N N . SER B 1 248 ? 7.789 28.562 7.211 1 98.81 248 SER B N 1
ATOM 4050 C CA . SER B 1 248 ? 7.32 28.531 8.594 1 98.81 248 SER B CA 1
ATOM 4051 C C . SER B 1 248 ? 8.258 27.703 9.469 1 98.81 248 SER B C 1
ATOM 4053 O O . SER B 1 248 ? 8.562 28.094 10.602 1 98.81 248 SER B O 1
ATOM 4055 N N . LEU B 1 249 ? 8.734 26.578 8.961 1 98.44 249 LEU B N 1
ATOM 4056 C CA . LEU B 1 249 ? 9.641 25.719 9.719 1 98.44 249 LEU B CA 1
ATOM 4057 C C . LEU B 1 249 ? 11.016 26.375 9.859 1 98.44 249 LEU B C 1
ATOM 4059 O O . LEU B 1 249 ? 11.672 26.234 10.891 1 98.44 249 LEU B O 1
ATOM 4063 N N . GLU B 1 250 ? 11.43 27.047 8.781 1 97.69 250 GLU B N 1
ATOM 4064 C CA . GLU B 1 250 ? 12.688 27.781 8.852 1 97.69 250 GLU B CA 1
ATOM 4065 C C . GLU B 1 250 ? 12.656 28.828 9.969 1 97.69 250 GLU B C 1
ATOM 4067 O O . GLU B 1 250 ? 13.594 28.906 10.766 1 97.69 250 GLU B O 1
ATOM 4072 N N . LEU B 1 251 ? 11.602 29.609 10.031 1 97.75 251 LEU B N 1
ATOM 4073 C CA . LEU B 1 251 ? 11.445 30.609 11.078 1 97.75 251 LEU B CA 1
ATOM 4074 C C . LEU B 1 251 ? 11.367 29.953 12.453 1 97.75 251 LEU B C 1
ATOM 4076 O O . LEU B 1 251 ? 12.016 30.406 13.398 1 97.75 251 LEU B O 1
ATOM 4080 N N . PHE B 1 252 ? 10.641 28.938 12.578 1 98.12 252 PHE B N 1
ATOM 4081 C CA . PHE B 1 252 ? 10.43 28.234 13.836 1 98.12 252 PHE B CA 1
ATOM 4082 C C . PHE B 1 252 ? 11.75 27.766 14.43 1 98.12 252 PHE B C 1
ATOM 4084 O O . PHE B 1 252 ? 12.039 28.047 15.602 1 98.12 252 PHE B O 1
ATOM 4091 N N . PHE B 1 253 ? 12.539 27.094 13.617 1 96.69 253 PHE B N 1
ATOM 4092 C CA . PHE B 1 253 ? 13.766 26.5 14.125 1 96.69 253 PHE B CA 1
ATOM 4093 C C . PHE B 1 253 ? 14.844 27.562 14.312 1 96.69 253 PHE B C 1
ATOM 4095 O O . PHE B 1 253 ? 15.82 27.344 15.031 1 96.69 253 PHE B O 1
ATOM 4102 N N . SER B 1 254 ? 14.695 28.672 13.648 1 95.62 254 SER B N 1
ATOM 4103 C CA . SER B 1 254 ? 15.602 29.781 13.922 1 95.62 254 SER B CA 1
ATOM 4104 C C . SER B 1 254 ? 15.305 30.422 15.273 1 95.62 254 SER B C 1
ATOM 4106 O O . SER B 1 254 ? 16.203 30.969 15.922 1 95.62 254 SER B O 1
ATOM 4108 N N . GLU B 1 255 ? 14.07 30.25 15.734 1 92.5 255 GLU B N 1
ATOM 4109 C CA . GLU B 1 255 ? 13.633 30.953 16.938 1 92.5 255 GLU B CA 1
ATOM 4110 C C . GLU B 1 255 ? 13.586 30 18.141 1 92.5 255 GLU B C 1
ATOM 4112 O O . GLU B 1 255 ? 13.648 30.438 19.281 1 92.5 255 GLU B O 1
ATOM 4117 N N . ILE B 1 256 ? 13.461 28.688 17.891 1 84.81 256 ILE B N 1
ATOM 4118 C CA . ILE B 1 256 ? 13.211 27.734 18.969 1 84.81 256 ILE B CA 1
ATOM 4119 C C . ILE B 1 256 ? 14.422 27.656 19.891 1 84.81 256 ILE B C 1
ATOM 4121 O O . ILE B 1 256 ? 14.312 27.266 21.047 1 84.81 256 ILE B O 1
ATOM 4125 N N . ARG B 1 257 ? 15.703 27.859 19.5 1 71.75 257 ARG B N 1
ATOM 4126 C CA . ARG B 1 257 ? 16.938 27.828 20.281 1 71.75 257 ARG B CA 1
ATOM 4127 C C . ARG B 1 257 ? 16.906 28.859 21.391 1 71.75 257 ARG B C 1
ATOM 4129 O O . ARG B 1 257 ? 17.656 28.734 22.375 1 71.75 257 ARG B O 1
ATOM 4136 N N . THR B 1 258 ? 15.922 29.734 21.188 1 57.53 258 THR B N 1
ATOM 4137 C CA . THR B 1 258 ? 15.836 30.828 22.156 1 57.53 258 THR B CA 1
ATOM 4138 C C . THR B 1 258 ? 14.82 30.5 23.25 1 57.53 258 THR B C 1
ATOM 4140 O O . THR B 1 258 ? 14.672 31.266 24.203 1 57.53 258 THR B O 1
ATOM 4143 N N . LEU B 1 259 ? 14.195 29.406 23.125 1 53.53 259 LEU B N 1
ATOM 4144 C CA . LEU B 1 259 ? 13.266 29 24.172 1 53.53 259 LEU B CA 1
ATOM 4145 C C . LEU B 1 259 ? 13.945 28.094 25.188 1 53.53 259 LEU B C 1
ATOM 4147 O O . LEU B 1 259 ? 14.719 27.203 24.812 1 53.53 259 LEU B O 1
#

Organism: Nitrosopumilus maritimus (strain SCM1) (NCBI:txid436308)

Secondary structure (DSSP, 8-state):
-PPEEEEEEETT-B-BPPGGGTTTB---HHHHHHHS-TTHHHHH--GGGEEEEEE--BBTTT--TTS-TT--TTT-TTSSS-SB-TT--B-B-TT----HHHHHHHIIIIIHHHHHHHHHHHHHS--SEEEEEEEE-SB--TT-TT-TT-B--SEEEE-TTTTSS-HHHHHHHHHHHHHHHT--GGGEEESSS----HHHHHHTTSSS-EEEEEEEGGGTSSTTTEETTTTEE-HHHHHHHHHHHHHHHHHHHHHGGG-/-PPEEEEEEETT-B-BPPGGGTTTB---HHHHHHHS-TTHHHHH--GGGEEEEEE--BBTTT--TTS-TT--TTT-TTSSS-SB-TT--B-B-TT----HHHHHHHIIIIIHHHHHHHHHHHHHS--SEEEEEEEE-SB--TT-TT-TT-B--SEEEE-TTTTSS-HHHHHHHHHHHHHHHT--GGGEEESSS----HHHHHHTTSSS-EEEEEEEGGGTSSTTTEETTTTEE-HHHHHHHHHHHHHHHHHHHHHGGG-

pLDDT: mean 94.45, std 7.06, range [53.38, 98.88]